Protein AF-A0A7S0A565-F1 (afdb_monomer)

Nearest PDB structures (foldseek):
  7bnc-assembly1_A  TM=8.631E-01  e=2.869E-24  Homo s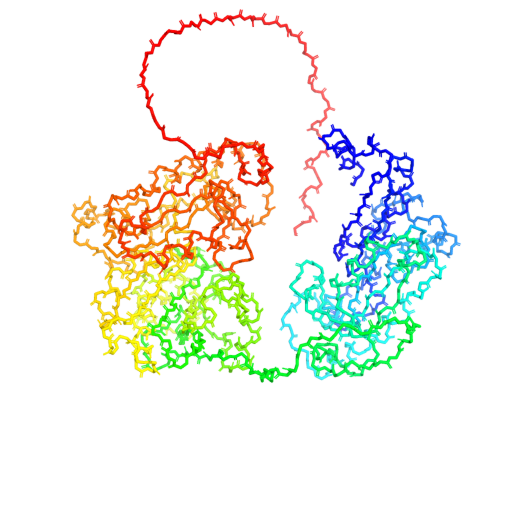apiens
  6t2h-assembly1_A  TM=8.447E-01  e=3.419E-24  Homo sapiens
  8bsr-assembly1_A  TM=8.521E-01  e=7.310E-24  Homo sapiens
  7bn8-assembly1_A  TM=8.610E-01  e=7.750E-24  Homo sapiens
  6tuz-assembly1_A  TM=8.515E-01  e=2.170E-22  Homo sapiens

Organism: NCBI:txid73915

Secondary structure (DSSP, 8-state):
-HHHHHHHHHHH-TTSSTT-EEEEEEETHHHHHHHHHHHHHHHHTTTT-EEEEEEES-----PPPSSTTPPPHHHHHHHHHHHH---HHHH-HHHHHHS-GGGGGGGGSHHHHGGG--S-EEEE--TEEHHHHHHHHHSS--TT----HHHHHHHHHHHHHHHHHPPPPPTTS--EEEE--SEESS-TTSTHHHH-EETTEEHHHHHHHHHH-SSHHHH-EEEE----STTGGGGGGGS-----S------------------PPP-EEEEE-TTSTT-B-TTSPBPEEEEE---TT--EEEEEEPP--B--SHHHHTSHHHHHHT--TTS--SHHHHHHHHTT--GGG--STTSTTTTSEEEEE---SSBTT---B--S---GGGTTS-STTS-B-HHHHHHHHHHHHHHHH-TTSSTT-EEEEEEETHHHHHHHHHHHHHHHHTSTTSEEEEEEES--------SSTTSPPHHHHHHHHHHHTTTTTT--HHHHHHS-GGGGGGGGSHHHHGGG--S-EEEE--TT-HHHHHHHHHSS--TTPPPPHHHHHHHHHHHHHHHHHSPPPPTTS--EEEE-SSS-S-STTSGGGGT-EETTEEHHHHHHHHHT-SSHHHH-EEEE----STTTTTT-----------------------------------SSSSSSTTSTTS--

Foldseek 3Di:
DVVVVVVCCVPVVQLVDQEAEAECEDFDVSLLQCLQQVQVVCVVCPNRYQYEYEHFQNAQFQDAFPDPPDDHPLNVLLVVCVVCVDDDSSLAVVLCVVQDDSRSSLSSGLLSVVVRDQHAYEYEHELQAQQNLCCRHPVHRDQPDDADPVSQVVSVVSSVRVVVSDDQWDQQSLYAYAYFLANYGPCCPDPVQQVFAFLLDRNVNLVVQSVPPPGSNSSRYYTHHPDDGHRPRVCSSVDDRPPDDDDDDDDDDDDDDDDDDDPDQQQKAKAFLVVQQLCAFFLSATFIKIKGAAAPPALEEEEAEEDDAAFQFQVRCPDVVNLVLRHCPPPDHGSVVVSVVLVPWDFCSDCDPLHPCVRHIYIYGRGNQRQLLQFQAAAPDADNVCSRRGHLHTANRSVSNVQSVLVVCCVPPVQQVDAAREYAYAYFHSPLLSCLQCVVVCQVPRRHNYAYEYERFANALFQDAFPDNPADRPLNSLLSRCVSRVRLPRQDPVLCVVQPDSRSSLCSHLLSVVVPRQHAYEHEHELQEQQNLCCRHPVGRDPPDDDDPVSQVVSVVSSVRVVNRQDQFDAQSLHAYAYALAHYGDCRRDNVQQPAAFPPHRNSRLVVQSVPPPGSRSSRYYGHHDDDGHRVSPDPPDPDDDDDDDDDDDDDDDDDDDDDDDDDDDDDDDDDDPDPPPPPPPDD

InterPro domains:
  IPR004963 Pectinacetylesterase/NOTUM [PF03283] (2-215)
  IPR004963 Pectinacetylesterase/NOTUM [PF03283] (278-611)
  IPR004963 Pectinacetylesterase/NOTUM [PTHR21562] (279-587)

Sequence (684 aa):
VEAVFADLRKRAGLGDQVGDRVVYAGCSSGGRGVLVSLDYIASAHAGLADVVGLLDSAIWLPLIPRAKNLVSFVEQTRLAFSLMSPGEDFLGKECLKIYNGDQQWKCLIGAYRLPFLRMPFFLTQSQYDLFGISMNVFGHFQPSAQLNVDEQRYAEHYRTTFVKYLPTPMLGSGTTIYSSACYTHCTMTSNEFFSMRADGVALLDAVRHWLSASSAQAATGWIRDRCTGFDCGSNEAQRPLVTGLSPSEGPAVAEPSTVNTPTSPSNWQPRFLEEYPLAICNDGSPAAYYYRQGSPQTRQWLVFLEGAGWCWDAKSCNIPWKIRLGTSIEFPRTPTAVASWASGLRGVFDSTGRSPFKDWHIAYVRTCSNDAFLGDASPQEVTAAKRHEPGPGWHFRGRRILEATFTDLRRRTGLGDQVGDLVLYGGCSSGGRGALVTIDYLAESFVGKADMVGLLDAPLWVPIQPLKPDLVSFNEQTRMFFDLANASGFISKECEATYPGENRWKCLVAAFRLPFVRTPYFLTHSQYDVFGITMNVFGHFLPGHYLTPPQKTYAEEYRQEVLRYLPTPLADSGVAVFSPACYVHCMFADVVFYIIDADGILLKSALHGWLNALSASAATEDLRDRCEGFNCGLGRQRPSEHALQFAPQPAPAPIPAPAVLRVATSTHEDKAQNLLEQVATLLV

Radius of gyration: 28.84 Å; Cα contacts (8 Å, |Δi|>4): 1306; chains: 1; bounding box: 81×74×78 Å

Solvent-accessible surface area (backbone atoms only — not comparable to full-atom values): 37743 Å² total; per-residue (Å²): 109,68,69,56,56,52,46,39,30,75,74,70,48,58,42,76,45,93,76,35,72,41,78,48,64,25,48,36,75,43,3,31,50,36,69,38,36,43,58,40,55,31,60,77,32,59,96,26,34,53,51,33,39,37,28,21,36,27,64,57,65,85,51,81,47,74,30,84,95,60,78,28,61,52,55,51,41,47,56,51,40,74,73,61,69,74,55,64,67,46,46,32,62,69,35,40,73,75,29,47,82,98,40,42,46,45,28,74,30,35,57,64,29,58,90,55,63,79,56,32,29,40,37,42,40,41,39,33,34,37,52,66,46,21,37,25,59,69,66,42,80,50,98,78,69,80,70,51,76,70,50,38,52,47,40,48,52,46,24,64,54,47,62,74,50,58,74,81,62,55,89,50,50,26,22,24,41,38,27,23,29,26,69,38,60,39,43,80,87,40,75,50,27,78,68,36,35,21,72,80,44,39,49,51,57,55,52,48,48,42,73,68,36,95,39,37,52,69,15,32,38,81,35,52,48,80,72,75,68,78,46,42,29,71,55,46,88,77,53,80,81,79,90,82,74,93,76,88,86,80,86,85,81,89,78,83,86,83,78,90,75,80,88,69,74,67,64,32,36,53,43,67,34,68,92,38,87,64,15,24,9,23,46,63,38,51,30,42,32,38,34,32,70,34,46,96,85,55,54,39,34,38,40,34,29,45,53,79,51,61,43,38,48,45,72,59,32,57,37,72,69,47,53,62,38,17,37,40,84,86,52,57,75,42,42,69,49,34,30,62,56,53,71,71,54,26,30,54,65,28,75,50,93,83,21,96,46,46,50,27,26,34,37,44,34,58,66,19,28,46,38,28,49,46,6,64,26,67,44,96,70,76,54,88,86,39,43,85,47,57,39,81,47,34,26,16,15,19,40,37,37,51,56,45,50,38,52,48,43,28,75,76,70,50,56,22,78,44,81,79,21,40,34,43,38,18,16,25,35,25,11,3,34,24,31,66,46,41,44,57,60,41,50,74,72,50,32,73,46,24,48,56,36,36,39,28,20,38,32,70,60,52,92,55,80,34,79,36,86,89,53,79,29,63,57,57,39,39,52,46,23,32,68,71,20,44,42,66,86,60,64,47,71,70,47,40,71,75,27,53,78,94,42,42,41,44,48,75,30,40,64,65,29,58,92,68,60,78,57,35,29,41,38,35,40,41,35,35,28,37,52,65,48,24,36,30,60,71,69,45,78,52,86,91,66,82,71,52,72,72,52,44,53,50,42,50,55,49,23,54,46,40,63,72,45,51,79,79,63,53,88,56,50,29,24,26,38,41,26,24,32,30,74,41,69,44,46,53,65,24,71,53,22,76,72,42,41,23,73,86,44,38,48,53,55,54,54,51,48,44,77,66,38,92,42,38,53,69,16,38,38,80,32,53,45,82,70,77,66,85,47,47,50,65,77,73,77,70,79,92,77,79,82,91,80,83,87,85,88,86,91,88,88,85,87,86,86,87,86,88,85,84,88,88,88,83,91,85,85,91,88,84,87,84,79,77,87,78,72,81,84,79,86,128

Mean predicted aligned error: 16.92 Å

Structure (mmCIF, N/CA/C/O backbone):
data_AF-A0A7S0A565-F1
#
_entry.id   AF-A0A7S0A565-F1
#
loop_
_atom_site.group_PDB
_atom_site.id
_atom_site.type_symbol
_atom_site.label_atom_id
_atom_site.label_alt_id
_atom_site.label_comp_id
_atom_site.label_asym_id
_atom_site.label_entity_id
_atom_site.label_seq_id
_atom_site.pdbx_PDB_ins_code
_atom_site.Cartn_x
_atom_site.Cartn_y
_atom_site.Cartn_z
_atom_site.occupancy
_atom_site.B_iso_or_equiv
_atom_site.auth_seq_id
_atom_site.auth_comp_id
_atom_site.auth_asym_id
_atom_site.auth_atom_id
_atom_site.pdbx_PDB_model_num
ATOM 1 N N . VAL A 1 1 ? 16.153 23.449 -9.963 1.00 77.69 1 VAL A N 1
ATOM 2 C CA . VAL A 1 1 ? 15.640 24.149 -8.760 1.00 77.69 1 VAL A CA 1
ATOM 3 C C . VAL A 1 1 ? 15.084 25.516 -9.126 1.00 77.69 1 VAL A C 1
ATOM 5 O O . VAL A 1 1 ? 13.906 25.731 -8.902 1.00 77.69 1 VAL A O 1
ATOM 8 N N . GLU A 1 2 ? 15.852 26.392 -9.776 1.00 82.19 2 GLU A N 1
ATOM 9 C CA . GLU A 1 2 ? 15.379 27.730 -10.189 1.00 82.19 2 GLU A CA 1
ATOM 10 C C . GLU A 1 2 ? 14.083 27.707 -11.008 1.00 82.19 2 GLU A C 1
ATOM 12 O O . GLU A 1 2 ? 13.141 28.420 -10.687 1.00 82.19 2 GLU A O 1
ATOM 17 N N . ALA A 1 3 ? 13.988 26.823 -12.009 1.00 85.62 3 ALA A N 1
ATOM 18 C CA . ALA A 1 3 ? 12.769 26.666 -12.805 1.00 85.62 3 ALA A CA 1
ATOM 19 C C . ALA A 1 3 ? 11.540 26.275 -11.960 1.00 85.62 3 ALA A C 1
ATOM 21 O O . ALA A 1 3 ? 10.429 26.692 -12.268 1.00 85.62 3 ALA A O 1
ATOM 22 N N . VAL A 1 4 ? 11.740 25.513 -10.877 1.00 85.62 4 VAL A N 1
ATOM 23 C CA . VAL A 1 4 ? 10.665 25.134 -9.947 1.00 85.62 4 VAL A CA 1
ATOM 24 C C . VAL A 1 4 ? 10.204 26.354 -9.160 1.00 85.62 4 VAL A C 1
ATOM 26 O O . VAL A 1 4 ? 9.012 26.613 -9.092 1.00 85.62 4 VAL A O 1
ATOM 29 N N . PHE A 1 5 ? 11.132 27.147 -8.624 1.00 84.75 5 PHE A N 1
ATOM 30 C CA . PHE A 1 5 ? 10.787 28.386 -7.923 1.00 84.75 5 PHE A CA 1
ATOM 31 C C . PHE A 1 5 ? 10.126 29.415 -8.851 1.00 84.75 5 PHE A C 1
ATOM 33 O O . PHE A 1 5 ? 9.181 30.089 -8.447 1.00 84.75 5 PHE A O 1
ATOM 40 N N . ALA A 1 6 ? 10.566 29.504 -10.109 1.00 84.31 6 ALA A N 1
ATOM 41 C CA . ALA A 1 6 ? 9.935 30.352 -11.115 1.00 84.31 6 ALA A CA 1
ATOM 42 C C . ALA A 1 6 ? 8.496 29.906 -11.429 1.00 84.31 6 ALA A C 1
ATOM 44 O O . ALA A 1 6 ? 7.604 30.749 -11.537 1.00 84.31 6 ALA A O 1
ATOM 45 N N . ASP A 1 7 ? 8.249 28.597 -11.542 1.00 86.56 7 ASP A N 1
ATOM 46 C CA . ASP A 1 7 ? 6.901 28.060 -11.748 1.00 86.56 7 ASP A CA 1
ATOM 47 C C . ASP A 1 7 ? 6.011 28.251 -10.511 1.00 86.56 7 ASP A C 1
ATOM 49 O O . ASP A 1 7 ? 4.879 28.709 -10.652 1.00 86.56 7 ASP A O 1
ATOM 53 N N . LEU A 1 8 ? 6.535 28.015 -9.301 1.00 84.94 8 LEU A N 1
ATOM 54 C CA . LEU A 1 8 ? 5.828 28.273 -8.040 1.00 84.94 8 LEU A CA 1
ATOM 55 C C . LEU A 1 8 ? 5.440 29.744 -7.900 1.00 84.94 8 LEU A C 1
ATOM 57 O O . LEU A 1 8 ? 4.318 30.050 -7.508 1.00 84.94 8 LEU A O 1
ATOM 61 N N . ARG A 1 9 ? 6.319 30.665 -8.289 1.00 83.62 9 ARG A N 1
ATOM 62 C CA . ARG A 1 9 ? 5.974 32.086 -8.342 1.00 83.62 9 ARG A CA 1
ATOM 63 C C . ARG A 1 9 ? 4.850 32.346 -9.339 1.00 83.62 9 ARG A C 1
ATOM 65 O O . ARG A 1 9 ? 3.853 32.968 -9.003 1.00 83.62 9 ARG A O 1
ATOM 72 N N . LYS A 1 10 ? 4.981 31.824 -10.559 1.00 85.38 10 LYS A N 1
ATOM 73 C CA . LYS A 1 10 ? 4.013 32.064 -11.636 1.00 85.38 10 LYS A CA 1
ATOM 74 C C . LYS A 1 10 ? 2.631 31.461 -11.360 1.00 85.38 10 LYS A C 1
ATOM 76 O O . LYS A 1 10 ? 1.634 32.036 -11.788 1.00 85.38 10 LYS A O 1
ATOM 81 N N . ARG A 1 11 ? 2.566 30.281 -10.740 1.00 88.31 11 ARG A N 1
ATOM 82 C CA . ARG A 1 11 ? 1.326 29.499 -10.598 1.00 88.31 11 ARG A CA 1
ATOM 83 C C . ARG A 1 11 ? 0.753 29.483 -9.189 1.00 88.31 11 ARG A C 1
ATOM 85 O O . ARG A 1 11 ? -0.453 29.327 -9.054 1.00 88.31 11 ARG A O 1
ATOM 92 N N . ALA A 1 12 ? 1.600 29.600 -8.170 1.00 83.62 12 ALA A N 1
ATOM 93 C CA . ALA A 1 12 ? 1.206 29.532 -6.764 1.00 83.62 12 ALA A CA 1
ATOM 94 C C . ALA A 1 12 ? 1.407 30.863 -6.017 1.00 83.62 12 ALA A C 1
ATOM 96 O O . ALA A 1 12 ? 1.130 30.920 -4.824 1.00 83.62 12 ALA A O 1
ATOM 97 N N . GLY A 1 13 ? 1.870 31.919 -6.699 1.00 85.19 13 GLY A N 1
ATOM 98 C CA . GLY A 1 13 ? 2.039 33.256 -6.120 1.00 85.19 13 GLY A CA 1
ATOM 99 C C . GLY A 1 13 ? 3.182 33.366 -5.110 1.00 85.19 13 GLY A C 1
ATOM 100 O O . GLY A 1 13 ? 3.158 34.235 -4.244 1.00 85.19 13 GLY A O 1
ATOM 101 N N . LEU A 1 14 ? 4.174 32.468 -5.176 1.00 82.88 14 LEU A N 1
ATOM 102 C CA . LEU A 1 14 ? 5.303 32.483 -4.246 1.00 82.88 14 LEU A CA 1
ATOM 103 C C . LEU A 1 14 ? 6.084 33.808 -4.324 1.00 82.88 14 LEU A C 1
ATOM 105 O O . LEU A 1 14 ? 6.727 34.092 -5.341 1.00 82.88 14 LEU A O 1
ATOM 109 N N . GLY A 1 15 ? 6.108 34.548 -3.215 1.00 77.31 15 GLY A N 1
ATOM 110 C CA . GLY A 1 15 ? 6.798 35.829 -3.088 1.00 77.31 15 GLY A CA 1
ATOM 111 C C . GLY A 1 15 ? 5.967 37.035 -3.527 1.00 77.31 15 GLY A C 1
ATOM 112 O O . GLY A 1 15 ? 6.527 38.119 -3.707 1.00 77.31 15 GLY A O 1
ATOM 113 N N . ASP A 1 16 ? 4.657 36.853 -3.716 1.00 81.19 16 ASP A N 1
ATOM 114 C CA . ASP A 1 16 ? 3.714 37.947 -3.967 1.00 81.19 16 ASP A CA 1
ATOM 115 C C . ASP A 1 16 ? 3.251 38.615 -2.657 1.00 81.19 16 ASP A C 1
ATOM 117 O O . ASP A 1 16 ? 2.761 39.747 -2.685 1.00 81.19 16 ASP A O 1
ATOM 121 N N . GLN A 1 17 ? 3.431 37.956 -1.503 1.00 76.88 17 GLN A N 1
ATOM 122 C CA . GLN A 1 17 ? 3.143 38.527 -0.186 1.00 76.88 17 GLN A CA 1
ATOM 123 C C . GLN A 1 17 ? 4.429 38.825 0.589 1.00 76.88 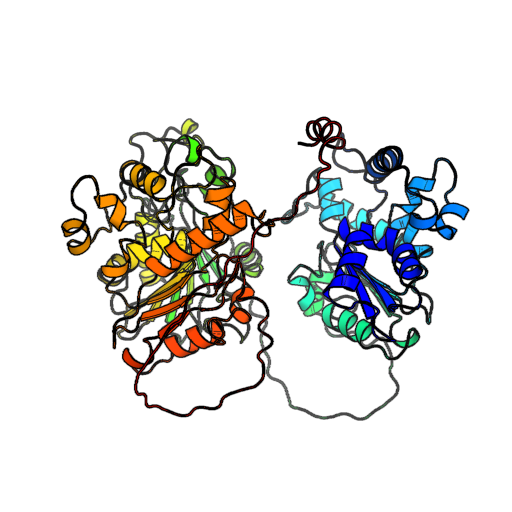17 GLN A C 1
ATOM 125 O O . GLN A 1 17 ? 5.357 38.020 0.665 1.00 76.88 17 GLN A O 1
ATOM 130 N N . VAL A 1 18 ? 4.469 39.996 1.229 1.00 68.94 18 VAL A N 1
ATOM 131 C CA . VAL A 1 18 ? 5.560 40.354 2.140 1.00 68.94 18 VAL A CA 1
ATOM 132 C C . VAL A 1 18 ? 5.524 39.411 3.342 1.00 68.94 18 VAL A C 1
ATOM 134 O O . VAL A 1 18 ? 4.580 39.447 4.129 1.00 68.94 18 VAL A O 1
ATOM 137 N N . GLY A 1 19 ? 6.572 38.602 3.497 1.00 67.38 19 GLY A N 1
ATOM 138 C CA . GLY A 1 19 ? 6.705 37.656 4.607 1.00 67.38 19 GLY A CA 1
ATOM 139 C C . GLY A 1 19 ? 6.387 36.199 4.263 1.00 67.38 19 GLY A C 1
ATOM 140 O O . GLY A 1 19 ? 6.367 35.379 5.180 1.00 67.38 19 GLY A O 1
ATOM 141 N N . ASP A 1 20 ? 6.183 35.858 2.985 1.00 82.69 20 ASP A N 1
ATOM 142 C CA . ASP A 1 20 ? 6.114 34.459 2.547 1.00 82.69 20 ASP A CA 1
ATOM 143 C C . ASP A 1 20 ? 7.336 33.679 3.048 1.00 82.69 20 ASP A C 1
ATOM 145 O O . ASP A 1 20 ? 8.475 34.090 2.826 1.00 82.69 20 ASP A O 1
ATOM 149 N N . ARG A 1 21 ? 7.113 32.541 3.714 1.00 86.44 21 ARG A N 1
ATOM 150 C CA . ARG A 1 21 ? 8.182 31.662 4.206 1.00 86.44 21 ARG A CA 1
ATOM 151 C C . ARG A 1 21 ? 8.255 30.389 3.372 1.00 86.44 21 ARG A C 1
ATOM 153 O O . ARG A 1 21 ? 7.266 29.674 3.226 1.00 86.44 21 ARG A O 1
ATOM 160 N N . VAL A 1 22 ? 9.452 30.064 2.891 1.00 90.69 22 VAL A N 1
ATOM 161 C CA . VAL A 1 22 ? 9.747 28.837 2.146 1.00 90.69 22 VAL A CA 1
ATOM 162 C C . VAL A 1 22 ? 10.628 27.929 2.982 1.00 90.69 22 VAL A C 1
ATOM 164 O O . VAL A 1 22 ? 11.757 28.275 3.321 1.00 90.69 22 VAL A O 1
ATOM 167 N N . VAL A 1 23 ? 10.138 26.722 3.248 1.00 93.75 23 VAL A N 1
ATOM 168 C CA . VAL A 1 23 ? 10.956 25.643 3.806 1.00 93.75 23 VAL A CA 1
ATOM 169 C C . VAL A 1 23 ? 11.537 24.841 2.644 1.00 93.75 23 VAL A C 1
ATOM 171 O O . VAL A 1 23 ? 10.855 24.016 2.038 1.00 93.75 23 VAL A O 1
ATOM 174 N N . TYR A 1 24 ? 12.798 25.103 2.304 1.00 95.25 24 TYR A N 1
ATOM 175 C CA . TYR A 1 24 ? 13.513 24.376 1.260 1.00 95.25 24 TYR A CA 1
ATOM 176 C C . TYR A 1 24 ? 14.074 23.077 1.846 1.00 95.25 24 TYR A C 1
ATOM 178 O O . TYR A 1 24 ? 15.015 23.098 2.639 1.00 95.25 24 TYR A O 1
ATOM 186 N N . ALA A 1 25 ? 13.452 21.951 1.493 1.00 96.00 25 ALA A N 1
ATOM 187 C CA . ALA A 1 25 ? 13.657 20.671 2.160 1.00 96.00 25 ALA A CA 1
ATOM 188 C C . ALA A 1 25 ? 14.167 19.569 1.226 1.00 96.00 25 ALA A C 1
ATOM 190 O O . ALA A 1 25 ? 13.875 19.558 0.030 1.00 96.00 25 ALA A O 1
ATOM 191 N N . GLY A 1 26 ? 14.896 18.607 1.789 1.00 95.94 26 GLY A N 1
ATOM 192 C CA . GLY A 1 26 ? 15.319 17.415 1.065 1.00 95.94 26 GLY A CA 1
ATOM 193 C C . GLY A 1 26 ? 15.899 16.351 1.986 1.00 95.94 26 GLY A C 1
ATOM 194 O O . GLY A 1 26 ? 16.434 16.668 3.048 1.00 95.94 26 GLY A O 1
ATOM 195 N N . CYS A 1 27 ? 15.833 15.093 1.541 1.00 96.38 27 CYS A N 1
ATOM 196 C CA . CYS A 1 27 ? 16.509 13.984 2.201 1.00 96.38 27 CYS A CA 1
ATOM 197 C C . CYS A 1 27 ? 17.697 13.443 1.389 1.00 96.38 27 CYS A C 1
ATOM 199 O O . CYS A 1 27 ? 17.624 13.383 0.161 1.00 96.38 27 CYS A O 1
ATOM 201 N N . SER A 1 28 ? 18.768 13.007 2.060 1.00 94.56 28 SER A N 1
ATOM 202 C CA . SER A 1 28 ? 19.873 12.241 1.476 1.00 94.56 28 SER A CA 1
ATOM 203 C C . SER A 1 28 ? 20.579 13.042 0.384 1.00 94.56 28 SER A C 1
ATOM 205 O O . SER A 1 28 ? 21.064 14.140 0.654 1.00 94.56 28 SER A O 1
ATOM 207 N N . SER A 1 29 ? 20.609 12.570 -0.864 1.00 92.50 29 SER A N 1
ATOM 208 C CA . SER A 1 29 ? 21.096 13.351 -2.008 1.00 92.50 29 SER A CA 1
ATOM 209 C C . SER A 1 29 ? 20.323 14.665 -2.199 1.00 92.50 29 SER A C 1
ATOM 211 O O . SER A 1 29 ? 20.931 15.690 -2.508 1.00 92.50 29 SER A O 1
ATOM 213 N N . GLY A 1 30 ? 19.012 14.676 -1.944 1.00 94.06 30 GLY A N 1
ATOM 214 C CA . GLY A 1 30 ? 18.189 15.887 -1.937 1.00 94.06 30 GLY A CA 1
ATOM 215 C C . GLY A 1 30 ? 18.536 16.820 -0.776 1.00 94.06 30 GLY A C 1
ATOM 216 O O . GLY A 1 30 ? 18.665 18.023 -0.977 1.00 94.06 30 GLY A O 1
ATOM 217 N N . GLY A 1 31 ? 18.777 16.269 0.418 1.00 95.19 31 GLY A N 1
ATOM 218 C CA . GLY A 1 31 ? 19.211 17.029 1.597 1.00 95.19 31 GLY A CA 1
ATOM 219 C C . GLY A 1 31 ? 20.586 17.659 1.387 1.00 95.19 31 GLY A C 1
ATOM 220 O O . GLY A 1 31 ? 20.798 18.827 1.699 1.00 95.19 31 GLY A O 1
ATOM 221 N N . ARG A 1 32 ? 21.501 16.925 0.748 1.00 92.62 32 ARG A N 1
ATOM 222 C CA . ARG A 1 32 ? 22.784 17.445 0.265 1.00 92.62 32 ARG A CA 1
ATOM 223 C C . ARG A 1 32 ? 22.587 18.564 -0.762 1.00 92.62 32 ARG A C 1
ATOM 225 O O . ARG A 1 32 ? 23.286 19.570 -0.699 1.00 92.62 32 ARG A O 1
ATOM 232 N N . GLY A 1 33 ? 21.638 18.412 -1.685 1.00 92.31 33 GLY A N 1
ATOM 233 C CA . GLY A 1 33 ? 21.282 19.443 -2.661 1.00 92.31 33 GLY A CA 1
ATOM 234 C C . GLY A 1 33 ? 20.830 20.744 -1.996 1.00 92.31 33 GLY A C 1
ATOM 235 O O . GLY A 1 33 ? 21.353 21.810 -2.331 1.00 92.31 33 GLY A O 1
ATOM 236 N N . VAL A 1 34 ? 19.932 20.660 -1.009 1.00 94.81 34 VAL A N 1
ATOM 237 C CA . VAL A 1 34 ? 19.530 21.810 -0.183 1.00 94.81 34 VAL A CA 1
ATOM 238 C C . VAL A 1 34 ? 20.743 22.395 0.525 1.00 94.81 34 VAL A C 1
ATOM 240 O O . VAL A 1 34 ? 21.009 23.579 0.379 1.00 94.81 34 VAL A O 1
ATOM 243 N N . LEU A 1 35 ? 21.526 21.570 1.219 1.00 94.06 35 LEU A N 1
ATOM 244 C CA . LEU A 1 35 ? 22.712 22.003 1.955 1.00 94.06 35 LEU A CA 1
ATOM 245 C C . LEU A 1 35 ? 23.694 22.785 1.079 1.00 94.06 35 LEU A C 1
ATOM 247 O O . LEU A 1 35 ? 24.222 23.795 1.520 1.00 94.06 35 LEU A O 1
ATOM 251 N N . VAL A 1 36 ? 23.940 22.361 -0.159 1.00 91.81 36 VAL A N 1
ATOM 252 C CA . VAL A 1 36 ? 24.855 23.089 -1.048 1.00 91.81 36 VAL A CA 1
ATOM 253 C C . VAL A 1 36 ? 24.217 24.387 -1.551 1.00 91.81 36 VAL A C 1
ATOM 255 O O . VAL A 1 36 ? 24.861 25.432 -1.525 1.00 91.81 36 VAL A O 1
ATOM 258 N N . SER A 1 37 ? 22.949 24.330 -1.967 1.00 91.88 37 SER A N 1
ATOM 259 C CA . SER A 1 37 ? 22.287 25.412 -2.709 1.00 91.88 37 SER A CA 1
ATOM 260 C C . SER A 1 37 ? 21.484 26.404 -1.862 1.00 91.88 37 SER A C 1
ATOM 262 O O . SER A 1 37 ? 20.999 27.393 -2.406 1.00 91.88 37 SER A O 1
ATOM 264 N N . LEU A 1 38 ? 21.339 26.185 -0.552 1.00 93.50 38 LEU A N 1
ATOM 265 C CA . LEU A 1 38 ? 20.453 26.971 0.314 1.00 93.50 38 LEU A CA 1
ATOM 266 C C . LEU A 1 38 ? 20.752 28.473 0.261 1.00 93.50 38 LEU A C 1
ATOM 268 O O . LEU A 1 38 ? 19.856 29.265 -0.016 1.00 93.50 38 LEU A O 1
ATOM 272 N N . ASP A 1 39 ? 22.013 28.863 0.469 1.00 92.00 39 ASP A N 1
ATOM 273 C CA . ASP A 1 39 ? 22.413 30.276 0.453 1.00 92.00 39 ASP A CA 1
ATOM 274 C C . ASP A 1 39 ? 22.154 30.932 -0.913 1.00 92.00 39 ASP A C 1
ATOM 276 O O . ASP A 1 39 ? 21.799 32.109 -0.980 1.00 92.00 39 ASP A O 1
ATOM 280 N N . TYR A 1 40 ? 22.353 30.176 -1.997 1.00 91.44 40 TYR A N 1
ATOM 281 C CA . TYR A 1 40 ? 22.143 30.637 -3.367 1.00 91.44 40 TYR A CA 1
ATOM 282 C C . TYR A 1 40 ? 20.657 30.887 -3.638 1.00 91.44 40 TYR A C 1
ATOM 284 O O . TYR A 1 40 ? 20.282 31.983 -4.052 1.00 91.44 40 TYR A O 1
ATOM 292 N N . ILE A 1 41 ? 19.805 29.906 -3.323 1.00 90.94 41 ILE A N 1
ATOM 293 C CA . ILE A 1 41 ? 18.352 30.009 -3.494 1.00 90.94 41 ILE A CA 1
ATOM 294 C C . ILE A 1 41 ? 17.783 31.130 -2.622 1.00 90.94 41 ILE A C 1
ATOM 296 O O . ILE A 1 41 ? 17.028 31.963 -3.116 1.00 90.94 41 ILE A O 1
ATOM 300 N N . ALA A 1 42 ? 18.189 31.219 -1.357 1.00 90.31 42 ALA A N 1
ATOM 301 C CA . ALA A 1 42 ? 17.738 32.295 -0.482 1.00 90.31 42 ALA A CA 1
ATOM 302 C C . ALA A 1 42 ? 18.151 33.680 -1.001 1.00 90.31 42 ALA A C 1
ATOM 304 O O . ALA A 1 42 ? 17.348 34.608 -0.981 1.00 90.31 42 ALA A O 1
ATOM 305 N N . SER A 1 43 ? 19.371 33.819 -1.533 1.00 89.38 43 SER A N 1
ATOM 306 C CA . SER A 1 43 ? 19.831 35.086 -2.119 1.00 89.38 43 SER A CA 1
ATOM 307 C C . SER A 1 43 ? 19.050 35.452 -3.387 1.00 89.38 43 SER A C 1
ATOM 309 O O . SER A 1 43 ? 18.691 36.613 -3.564 1.00 89.38 43 SER A O 1
ATOM 311 N N . ALA A 1 44 ? 18.744 34.475 -4.246 1.00 87.12 44 ALA A N 1
ATOM 312 C CA . ALA A 1 44 ? 17.961 34.683 -5.468 1.00 87.12 44 ALA A CA 1
ATOM 313 C C . ALA A 1 44 ? 16.504 35.103 -5.192 1.00 87.12 44 ALA A C 1
ATOM 315 O O . ALA A 1 44 ? 15.864 35.720 -6.044 1.00 87.12 44 ALA A O 1
ATOM 316 N N . HIS A 1 45 ? 15.993 34.795 -3.998 1.00 84.50 45 HIS A N 1
ATOM 317 C CA . HIS A 1 45 ? 14.639 35.130 -3.551 1.00 84.50 45 HIS A CA 1
ATOM 318 C C . HIS A 1 45 ? 14.606 36.175 -2.426 1.00 84.50 45 HIS A C 1
ATOM 320 O O . HIS A 1 45 ? 13.559 36.396 -1.814 1.00 84.50 45 HIS A O 1
ATOM 326 N N . ALA A 1 46 ? 15.726 36.860 -2.177 1.00 83.38 46 ALA A N 1
ATOM 327 C CA . ALA A 1 46 ? 15.813 37.892 -1.154 1.00 83.38 46 ALA A CA 1
ATOM 328 C C . ALA A 1 46 ? 14.811 39.028 -1.425 1.00 83.38 46 ALA A C 1
ATOM 330 O O . ALA A 1 46 ? 14.720 39.552 -2.535 1.00 83.38 46 ALA A O 1
ATOM 331 N N . GLY A 1 47 ? 14.047 39.404 -0.395 1.00 78.69 47 GLY A N 1
ATOM 332 C CA . GLY A 1 47 ? 12.990 40.418 -0.491 1.00 78.69 47 GLY A CA 1
ATOM 333 C C . GLY A 1 47 ? 11.678 39.926 -1.114 1.00 78.69 47 GLY A C 1
ATOM 334 O O . GLY A 1 47 ? 10.707 40.676 -1.107 1.00 78.69 47 GLY A O 1
ATOM 335 N N . LEU A 1 48 ? 11.636 38.685 -1.612 1.00 79.88 48 LEU A N 1
ATOM 336 C CA . LEU A 1 48 ? 10.420 38.031 -2.102 1.00 79.88 48 LEU A CA 1
ATOM 337 C C . LEU A 1 48 ? 9.891 37.026 -1.076 1.00 79.88 48 LEU A C 1
ATOM 339 O O . LEU A 1 48 ? 8.712 37.051 -0.757 1.00 79.88 48 LEU A O 1
ATOM 343 N N . ALA A 1 49 ? 10.760 36.172 -0.533 1.00 86.56 49 ALA A N 1
ATOM 344 C CA . ALA A 1 49 ? 10.393 35.191 0.484 1.00 86.56 49 ALA A CA 1
ATOM 345 C C . ALA A 1 49 ? 11.542 34.941 1.477 1.00 86.56 49 ALA A C 1
ATOM 347 O O . ALA A 1 49 ? 12.718 35.052 1.127 1.00 86.56 49 ALA A O 1
ATOM 348 N N . ASP A 1 50 ? 11.196 34.570 2.710 1.00 88.38 50 ASP A N 1
ATOM 349 C CA . ASP A 1 50 ? 12.113 34.070 3.737 1.00 88.38 50 ASP A CA 1
ATOM 350 C C . ASP A 1 50 ? 12.385 32.579 3.493 1.00 88.38 50 ASP A C 1
ATOM 352 O O . ASP A 1 50 ? 11.531 31.730 3.758 1.00 88.38 50 ASP A O 1
ATOM 356 N N . VAL A 1 51 ? 13.553 32.248 2.936 1.00 92.31 51 VAL A N 1
ATOM 357 C CA . VAL A 1 51 ? 13.932 30.864 2.613 1.00 92.31 51 VAL A CA 1
ATOM 358 C C . VAL A 1 51 ? 14.788 30.275 3.734 1.00 92.31 51 VAL A C 1
ATOM 360 O O . VAL A 1 51 ? 15.909 30.723 3.971 1.00 92.31 51 VAL A O 1
ATOM 363 N N . VAL A 1 52 ? 14.295 29.206 4.360 1.00 95.19 52 VAL A N 1
ATOM 364 C CA . VAL A 1 52 ? 15.002 28.434 5.395 1.00 95.19 52 VAL A CA 1
ATOM 365 C C . VAL A 1 52 ? 15.228 26.990 4.951 1.00 95.19 52 VAL A C 1
ATOM 367 O O . VAL A 1 52 ? 14.461 26.442 4.159 1.00 95.19 52 VAL A O 1
ATOM 370 N N . GLY A 1 53 ? 16.292 26.359 5.450 1.00 96.88 53 GLY A N 1
ATOM 371 C CA . GLY A 1 53 ? 16.663 24.993 5.072 1.00 96.88 53 GLY A CA 1
ATOM 372 C C . GLY A 1 53 ? 16.081 23.924 5.996 1.00 96.88 53 GLY A C 1
ATOM 373 O O . GLY A 1 53 ? 16.122 24.067 7.214 1.00 96.88 53 GLY A O 1
ATOM 374 N N . LEU A 1 54 ? 15.614 22.813 5.432 1.00 97.50 54 LEU A N 1
ATOM 375 C CA . LEU A 1 54 ? 15.271 21.601 6.178 1.00 97.50 54 LEU A CA 1
ATOM 376 C C . LEU A 1 54 ? 16.066 20.417 5.619 1.00 97.50 54 LEU A C 1
ATOM 378 O O . LEU A 1 54 ? 15.764 19.865 4.561 1.00 97.50 54 LEU A O 1
ATOM 382 N N . LEU A 1 55 ? 17.139 20.078 6.323 1.00 97.31 55 LEU A N 1
ATOM 383 C CA . LEU A 1 55 ? 18.162 19.134 5.905 1.00 97.31 55 LEU A CA 1
ATOM 384 C C . LEU A 1 55 ? 17.941 17.799 6.618 1.00 97.31 55 LEU A C 1
ATOM 386 O O . LEU A 1 55 ? 18.160 17.706 7.823 1.00 97.31 55 LEU A O 1
ATOM 390 N N . ASP A 1 56 ? 17.553 16.758 5.886 1.00 97.19 56 ASP A N 1
ATOM 391 C CA . ASP A 1 56 ? 17.475 15.395 6.418 1.00 97.19 56 ASP A CA 1
ATOM 392 C C . ASP A 1 56 ? 18.578 14.530 5.809 1.00 97.19 56 ASP A C 1
ATOM 394 O O . ASP A 1 56 ? 18.701 14.403 4.589 1.00 97.19 56 ASP A O 1
ATOM 398 N N . SER A 1 57 ? 19.402 13.930 6.663 1.00 95.50 57 SER A N 1
ATOM 399 C CA . SER A 1 57 ? 20.427 12.967 6.252 1.00 95.50 57 SER A CA 1
ATOM 400 C C . SER A 1 57 ? 21.406 13.525 5.191 1.00 95.50 57 SER A C 1
ATOM 402 O O . SER A 1 57 ? 21.842 12.826 4.275 1.00 95.50 57 SER A O 1
ATOM 404 N N . ALA A 1 58 ? 21.714 14.826 5.283 1.00 94.31 58 ALA A N 1
ATOM 405 C CA . ALA A 1 58 ? 22.475 15.590 4.291 1.00 94.31 58 ALA A CA 1
ATOM 406 C C . ALA A 1 58 ? 24.009 15.441 4.402 1.00 94.31 58 ALA A C 1
ATOM 408 O O . ALA A 1 58 ? 24.744 15.904 3.522 1.00 94.31 58 ALA A O 1
ATOM 409 N N . ILE A 1 59 ? 24.518 14.840 5.483 1.00 91.94 59 ILE A N 1
ATOM 410 C CA . ILE A 1 59 ? 25.957 14.706 5.742 1.00 91.94 59 ILE A CA 1
ATOM 411 C C . ILE A 1 59 ? 26.449 13.350 5.248 1.00 91.94 59 ILE A C 1
ATOM 413 O O . ILE A 1 59 ? 26.200 12.314 5.857 1.00 91.94 59 ILE A O 1
ATOM 417 N N . TRP A 1 60 ? 27.244 13.370 4.182 1.00 87.69 60 TRP A N 1
ATOM 418 C CA . TRP A 1 60 ? 28.013 12.207 3.746 1.00 87.69 60 TRP A CA 1
ATOM 419 C C . TRP A 1 60 ? 29.431 12.311 4.294 1.00 87.69 60 TRP A C 1
ATOM 421 O O . TRP A 1 60 ? 30.101 13.329 4.102 1.00 87.69 60 TRP A O 1
ATOM 431 N N . LEU A 1 61 ? 29.887 11.278 5.000 1.00 86.00 61 LEU A N 1
ATOM 432 C CA . LEU A 1 61 ? 31.178 11.325 5.675 1.00 86.00 61 LEU A CA 1
ATOM 433 C C . LEU A 1 61 ? 32.345 10.986 4.748 1.00 86.00 61 LEU A C 1
ATOM 435 O O . LEU A 1 61 ? 32.232 10.082 3.917 1.00 86.00 61 LEU A O 1
ATOM 439 N N . PRO A 1 62 ? 33.503 11.642 4.941 1.00 84.19 62 PRO A N 1
ATOM 440 C CA . PRO A 1 62 ? 34.724 11.340 4.212 1.00 84.19 62 PRO A CA 1
ATOM 441 C C . PRO A 1 62 ? 35.434 10.105 4.787 1.00 84.19 62 PRO A C 1
ATOM 443 O O . PRO A 1 62 ? 36.601 10.161 5.170 1.00 84.19 62 PRO A O 1
ATOM 446 N N . LEU A 1 63 ? 34.710 8.991 4.888 1.00 84.81 63 LEU A N 1
ATOM 447 C CA . LEU A 1 63 ? 35.237 7.716 5.364 1.00 84.81 63 LEU A CA 1
ATOM 448 C C . LEU A 1 63 ? 35.752 6.867 4.202 1.00 84.81 63 LEU A C 1
ATOM 450 O O . LEU A 1 63 ? 35.236 6.919 3.083 1.00 84.81 63 LEU A O 1
ATOM 454 N N . ILE A 1 64 ? 36.768 6.058 4.494 1.00 80.38 64 ILE A N 1
ATOM 455 C CA . ILE A 1 64 ? 37.220 4.997 3.596 1.00 80.38 64 ILE A CA 1
ATOM 456 C C . ILE A 1 64 ? 36.254 3.810 3.773 1.00 80.38 64 ILE A C 1
ATOM 458 O O . ILE A 1 64 ? 36.056 3.368 4.913 1.00 80.38 64 ILE A O 1
ATOM 462 N N . PRO A 1 65 ? 35.632 3.301 2.691 1.00 82.56 65 PRO A N 1
ATOM 463 C CA . PRO A 1 65 ? 34.759 2.134 2.767 1.00 82.56 65 PRO A CA 1
ATOM 464 C C . PRO A 1 65 ? 35.503 0.902 3.293 1.00 82.56 65 PRO A C 1
ATOM 466 O O . PRO A 1 65 ? 36.675 0.688 2.982 1.00 82.56 65 PRO A O 1
ATOM 469 N N . ARG A 1 66 ? 34.811 0.062 4.068 1.00 78.69 66 ARG A N 1
ATOM 470 C CA . ARG A 1 66 ? 35.323 -1.247 4.500 1.00 78.69 66 ARG A CA 1
ATOM 471 C C . ARG A 1 66 ? 35.245 -2.270 3.368 1.00 78.69 66 ARG A C 1
ATOM 473 O O . ARG A 1 66 ? 36.129 -3.119 3.246 1.00 78.69 66 ARG A O 1
ATOM 480 N N . ALA A 1 67 ? 34.182 -2.222 2.569 1.00 74.69 67 ALA A N 1
ATOM 481 C CA . ALA A 1 67 ? 34.032 -3.119 1.435 1.00 74.69 67 ALA A CA 1
ATOM 482 C C . ALA A 1 67 ? 35.105 -2.839 0.366 1.00 74.69 67 ALA A C 1
ATOM 484 O O . ALA A 1 67 ? 35.427 -1.695 0.040 1.00 74.69 67 ALA A O 1
ATOM 485 N N . LYS A 1 68 ? 35.701 -3.921 -0.147 1.00 74.12 68 LYS A N 1
ATOM 486 C CA . LYS A 1 68 ? 36.809 -3.862 -1.108 1.00 74.12 68 LYS A CA 1
ATOM 487 C C . LYS A 1 68 ? 36.322 -3.314 -2.453 1.00 74.12 68 LYS A C 1
ATOM 489 O O . LYS A 1 68 ? 35.207 -3.608 -2.867 1.00 74.12 68 LYS A O 1
ATOM 494 N N . ASN A 1 69 ? 37.195 -2.589 -3.154 1.00 72.00 69 ASN A N 1
ATOM 495 C CA . ASN A 1 69 ? 36.967 -2.045 -4.502 1.00 72.00 69 ASN A CA 1
ATOM 496 C C . ASN A 1 69 ? 35.840 -1.001 -4.619 1.00 72.00 69 ASN A C 1
ATOM 498 O O . ASN A 1 69 ? 35.354 -0.751 -5.719 1.00 72.00 69 ASN A O 1
ATOM 502 N N . LEU A 1 70 ? 35.442 -0.364 -3.515 1.00 78.62 70 LEU A N 1
ATOM 503 C CA . LEU A 1 70 ? 34.490 0.742 -3.555 1.00 78.62 70 LEU A CA 1
ATOM 504 C C . LEU A 1 70 ? 35.189 2.089 -3.672 1.00 78.62 70 LEU A C 1
ATOM 506 O O . LEU A 1 70 ? 36.139 2.394 -2.949 1.00 78.62 70 LEU A O 1
ATOM 510 N N . VAL A 1 71 ? 34.642 2.930 -4.542 1.00 81.31 71 VAL A N 1
ATOM 511 C CA . VAL A 1 71 ? 34.991 4.346 -4.624 1.00 81.31 71 VAL A CA 1
ATOM 512 C C . VAL A 1 71 ? 34.372 5.051 -3.414 1.00 81.31 71 VAL A C 1
ATOM 514 O O . VAL A 1 71 ? 33.162 4.973 -3.205 1.00 81.31 71 VAL A O 1
ATOM 517 N N . SER A 1 72 ? 35.182 5.727 -2.596 1.00 83.69 72 SER A N 1
ATOM 518 C CA . SER A 1 72 ? 34.691 6.456 -1.416 1.00 83.69 72 SER A CA 1
ATOM 519 C C . SER A 1 72 ? 33.764 7.609 -1.811 1.00 83.69 72 SER A C 1
ATOM 521 O O . SER A 1 72 ? 33.870 8.143 -2.914 1.00 83.69 72 SER A O 1
ATOM 523 N N . PHE A 1 73 ? 32.897 8.072 -0.904 1.00 85.88 73 PHE A N 1
ATOM 524 C CA . PHE A 1 73 ? 32.060 9.254 -1.171 1.00 85.88 73 PHE A CA 1
ATOM 525 C C . PHE A 1 73 ? 32.876 10.511 -1.503 1.00 85.88 73 PHE A C 1
ATOM 527 O O . PHE A 1 73 ? 32.410 11.375 -2.251 1.00 85.88 73 PHE A O 1
ATOM 534 N N . VAL A 1 74 ? 34.100 10.604 -0.975 1.00 87.12 74 VAL A N 1
ATOM 535 C CA . VAL A 1 74 ? 35.067 11.653 -1.321 1.00 87.12 74 VAL A CA 1
ATOM 536 C C . VAL A 1 74 ? 35.448 11.562 -2.788 1.00 87.12 74 VAL A C 1
ATOM 538 O O . VAL A 1 74 ? 35.318 12.547 -3.509 1.00 87.12 74 VAL A O 1
ATOM 541 N N . GLU A 1 75 ? 35.865 10.383 -3.240 1.00 87.62 75 GLU A N 1
ATOM 542 C CA . GLU A 1 75 ? 36.318 10.202 -4.614 1.00 87.62 75 GLU A CA 1
ATOM 543 C C . GLU A 1 75 ? 35.156 10.311 -5.607 1.00 87.62 75 GLU A C 1
ATOM 545 O O . GLU A 1 75 ? 35.278 11.001 -6.616 1.00 87.62 75 GLU A O 1
ATOM 550 N N . GLN A 1 76 ? 33.987 9.761 -5.265 1.00 88.19 76 GLN A N 1
ATOM 551 C CA . GLN A 1 76 ? 32.754 9.969 -6.027 1.00 88.19 76 GLN A CA 1
ATOM 552 C C . GLN A 1 76 ? 32.438 11.464 -6.165 1.00 88.19 76 GLN A C 1
ATOM 554 O O . GLN A 1 76 ? 32.143 11.935 -7.258 1.00 88.19 76 GLN A O 1
ATOM 559 N N . THR A 1 77 ? 32.540 12.234 -5.075 1.00 89.69 77 THR A N 1
ATOM 560 C CA . THR A 1 77 ? 32.278 13.680 -5.108 1.00 89.69 77 THR A CA 1
ATOM 561 C C . THR A 1 77 ? 33.317 14.434 -5.928 1.00 89.69 77 THR A C 1
ATOM 563 O O . THR A 1 77 ? 32.949 15.338 -6.672 1.00 89.69 77 THR A O 1
ATOM 566 N N . ARG A 1 78 ? 34.598 14.072 -5.823 1.00 89.50 78 ARG A N 1
ATOM 567 C CA . ARG A 1 78 ? 35.682 14.690 -6.595 1.00 89.50 78 ARG A CA 1
ATOM 568 C C . ARG A 1 78 ? 35.488 14.477 -8.097 1.00 89.50 78 ARG A C 1
ATOM 570 O O . ARG A 1 78 ? 35.579 15.431 -8.866 1.00 89.50 78 ARG A O 1
ATOM 577 N N . LEU A 1 79 ? 35.152 13.251 -8.500 1.00 88.62 79 LEU A N 1
ATOM 578 C CA . LEU A 1 79 ? 34.837 12.912 -9.889 1.00 88.62 79 LEU A CA 1
ATOM 579 C C . LEU A 1 79 ? 33.590 13.658 -10.368 1.00 88.62 79 LEU A C 1
ATOM 581 O O . LEU A 1 79 ? 33.622 14.306 -11.410 1.00 88.62 79 LEU A O 1
ATOM 585 N N . ALA A 1 80 ? 32.520 13.649 -9.574 1.00 86.88 80 ALA A N 1
ATOM 586 C CA . ALA A 1 80 ? 31.279 14.329 -9.915 1.00 86.88 80 ALA A CA 1
ATOM 587 C C . ALA A 1 80 ? 31.481 15.852 -10.051 1.00 86.88 80 ALA A C 1
ATOM 589 O O . ALA A 1 80 ? 30.952 16.469 -10.972 1.00 86.88 80 ALA A O 1
ATOM 590 N N . PHE A 1 81 ? 32.301 16.459 -9.188 1.00 88.31 81 PHE A N 1
ATOM 591 C CA . PHE A 1 81 ? 32.668 17.874 -9.275 1.00 88.31 81 PHE A CA 1
ATOM 592 C C . PHE A 1 81 ? 33.357 18.214 -10.601 1.00 88.31 81 PHE A C 1
ATOM 594 O O . PHE A 1 81 ? 33.036 19.236 -11.205 1.00 88.31 81 PHE A O 1
ATOM 601 N N . SER A 1 82 ? 34.247 17.338 -11.084 1.00 85.25 82 SER A N 1
ATOM 602 C CA . SER A 1 82 ? 34.942 17.540 -12.363 1.00 85.25 82 SER A CA 1
ATOM 603 C C . SER A 1 82 ? 34.008 17.527 -13.579 1.00 85.25 82 SER A C 1
ATOM 605 O O . SER A 1 82 ? 34.338 18.121 -14.600 1.00 85.25 82 SER A O 1
ATOM 607 N N . LEU A 1 83 ? 32.836 16.894 -13.455 1.00 84.56 83 LEU A N 1
ATOM 608 C CA . LEU A 1 83 ? 31.812 16.842 -14.500 1.00 84.56 83 LEU A CA 1
ATOM 609 C C . LEU A 1 83 ? 30.827 18.014 -14.424 1.00 84.56 83 LEU A C 1
ATOM 611 O O . LEU A 1 83 ? 30.277 18.419 -15.442 1.00 84.56 83 LEU A O 1
ATOM 615 N N . MET A 1 84 ? 30.564 18.527 -13.219 1.00 80.38 84 MET A N 1
ATOM 616 C CA . MET A 1 84 ? 29.520 19.530 -12.991 1.00 80.38 84 MET A CA 1
ATOM 617 C C . MET A 1 84 ? 29.985 20.973 -13.204 1.00 80.38 84 MET A C 1
ATOM 619 O O . MET A 1 84 ? 29.144 21.819 -13.491 1.00 80.38 84 MET A O 1
ATOM 623 N N . SER A 1 85 ? 31.278 21.267 -13.003 1.00 69.44 85 SER A N 1
ATOM 624 C CA . SER A 1 85 ? 31.838 22.635 -13.002 1.00 69.44 85 SER A CA 1
ATOM 625 C C . SER A 1 85 ? 30.915 23.682 -12.336 1.00 69.44 85 SER A C 1
ATOM 627 O O . SER A 1 85 ? 30.557 24.679 -12.966 1.00 69.44 85 SER A O 1
ATOM 629 N N . PRO A 1 86 ? 30.472 23.456 -11.083 1.00 75.06 86 PRO A N 1
ATOM 630 C CA . PRO A 1 86 ? 29.476 24.313 -10.447 1.00 75.06 86 PRO A CA 1
ATOM 631 C C . PRO A 1 86 ? 30.014 25.734 -10.232 1.00 75.06 86 PRO A C 1
ATOM 633 O O . PRO A 1 86 ? 31.166 25.919 -9.844 1.00 75.06 86 PRO A O 1
ATOM 636 N N . GLY A 1 87 ? 29.164 26.740 -10.460 1.00 77.00 87 GLY A N 1
ATOM 637 C CA . GLY A 1 87 ? 29.527 28.148 -10.277 1.00 77.00 87 GLY A CA 1
ATOM 638 C C . GLY A 1 87 ? 29.877 28.496 -8.825 1.00 77.00 87 GLY A C 1
ATOM 639 O O . GLY A 1 87 ? 29.365 27.890 -7.881 1.00 77.00 87 GLY A O 1
ATOM 640 N N . GLU A 1 88 ? 30.724 29.510 -8.631 1.00 78.19 88 GLU A N 1
ATOM 641 C CA . GLU A 1 88 ? 31.219 29.902 -7.301 1.00 78.19 88 GLU A CA 1
ATOM 642 C C . GLU A 1 88 ? 30.100 30.316 -6.331 1.00 78.19 88 GLU A C 1
ATOM 644 O O . GLU A 1 88 ? 30.156 30.009 -5.137 1.00 78.19 88 GLU A O 1
ATOM 649 N N . ASP A 1 89 ? 29.053 30.968 -6.843 1.00 76.38 89 ASP A N 1
ATOM 650 C CA . ASP A 1 89 ? 27.893 31.375 -6.045 1.00 76.38 89 ASP A CA 1
ATOM 651 C C . ASP A 1 89 ? 27.096 30.169 -5.515 1.00 76.38 89 ASP A C 1
ATOM 653 O O . ASP A 1 89 ? 26.560 30.227 -4.409 1.00 76.38 89 ASP A O 1
ATOM 657 N N . PHE A 1 90 ? 27.076 29.054 -6.254 1.00 83.19 90 PHE A N 1
ATOM 658 C CA . PHE A 1 90 ? 26.390 27.820 -5.859 1.00 83.19 90 PHE A CA 1
ATOM 659 C C . PHE A 1 90 ? 27.137 27.068 -4.748 1.00 83.19 90 PHE A C 1
ATOM 661 O O . PHE A 1 90 ? 26.516 26.495 -3.859 1.00 83.19 90 PHE A O 1
ATOM 668 N N . LEU A 1 91 ? 28.473 27.080 -4.773 1.00 84.88 91 LEU A N 1
ATOM 669 C CA . LEU A 1 91 ? 29.309 26.412 -3.763 1.00 84.88 91 LEU A CA 1
ATOM 670 C C . LEU A 1 91 ? 29.457 27.222 -2.467 1.00 84.88 91 LEU A C 1
ATOM 672 O O . LEU A 1 91 ? 29.816 26.667 -1.426 1.00 84.88 91 LEU A O 1
ATOM 676 N N . GLY A 1 92 ? 29.173 28.524 -2.527 1.00 84.31 92 GLY A N 1
ATOM 677 C CA . GLY A 1 92 ? 29.292 29.452 -1.413 1.00 84.31 92 GLY A CA 1
ATOM 678 C C . GLY A 1 92 ? 30.707 30.016 -1.266 1.00 84.31 92 GLY A C 1
ATOM 679 O O . GLY A 1 92 ? 31.667 29.303 -0.970 1.00 84.31 92 GLY A O 1
ATOM 680 N N . LYS A 1 93 ? 30.820 31.343 -1.388 1.00 86.12 93 LYS A N 1
ATOM 681 C CA . LYS A 1 93 ? 32.100 32.075 -1.375 1.00 86.12 93 LYS A CA 1
ATOM 682 C C . LYS A 1 93 ? 32.927 31.844 -0.112 1.00 86.12 93 LYS A C 1
ATOM 684 O O . LYS A 1 93 ? 34.140 31.701 -0.201 1.00 86.12 93 LYS A O 1
ATOM 689 N N . GLU A 1 94 ? 32.293 31.761 1.057 1.00 85.38 94 GLU A N 1
ATOM 690 C CA . GLU A 1 94 ? 33.009 31.537 2.322 1.00 85.38 94 GLU A CA 1
ATOM 691 C C . GLU A 1 94 ? 33.633 30.139 2.404 1.00 85.38 94 GLU A C 1
ATOM 693 O O . GLU A 1 94 ? 34.753 29.996 2.888 1.00 85.38 94 GLU A O 1
ATOM 698 N N . CYS A 1 95 ? 32.960 29.122 1.857 1.00 88.56 95 CYS A N 1
ATOM 699 C CA . CYS A 1 95 ? 33.532 27.783 1.765 1.00 88.56 95 CYS A CA 1
ATOM 700 C C . CYS A 1 95 ? 34.727 27.764 0.801 1.00 88.56 95 CYS A C 1
ATOM 702 O O . CYS A 1 95 ? 35.773 27.202 1.121 1.00 88.56 95 CYS A O 1
ATOM 704 N N . LEU A 1 96 ? 34.606 28.450 -0.341 1.00 91.06 96 LEU A N 1
ATOM 705 C CA . LEU A 1 96 ? 35.662 28.531 -1.354 1.00 91.06 96 LEU A CA 1
ATOM 706 C C . LEU A 1 96 ? 36.900 29.310 -0.898 1.00 91.06 96 LEU A C 1
ATOM 708 O O . LEU A 1 96 ? 37.999 29.012 -1.359 1.00 91.06 96 LEU A O 1
ATOM 712 N N . LYS A 1 97 ? 36.769 30.264 0.033 1.00 90.06 97 LYS A N 1
ATOM 713 C CA . LYS A 1 97 ? 37.935 30.929 0.645 1.00 90.06 97 LYS A CA 1
ATOM 714 C C . LYS A 1 97 ? 38.837 29.933 1.374 1.00 90.06 97 LYS A C 1
ATOM 716 O O . LYS A 1 97 ? 40.057 30.070 1.320 1.00 90.06 97 LYS A O 1
ATOM 721 N N . ILE A 1 98 ? 38.241 28.939 2.035 1.00 91.00 98 ILE A N 1
ATOM 722 C CA . ILE A 1 98 ? 38.966 27.899 2.774 1.00 91.00 98 ILE A CA 1
ATOM 723 C C . ILE A 1 98 ? 39.376 26.746 1.854 1.00 91.00 98 ILE A C 1
ATOM 725 O O . ILE A 1 98 ? 40.517 26.291 1.905 1.00 91.00 98 ILE A O 1
ATOM 729 N N . TYR A 1 99 ? 38.464 26.286 0.997 1.00 90.81 99 TYR A N 1
ATOM 730 C CA . TYR A 1 99 ? 38.683 25.187 0.061 1.00 90.81 99 TYR A CA 1
ATOM 731 C C . TYR A 1 99 ? 38.699 25.713 -1.379 1.00 90.81 99 TYR A C 1
ATOM 733 O O . TYR A 1 99 ? 37.689 25.691 -2.080 1.00 90.81 99 TYR A O 1
ATOM 741 N N . ASN A 1 100 ? 39.865 26.192 -1.812 1.00 88.69 100 ASN A N 1
ATOM 742 C CA . ASN A 1 100 ? 40.101 26.722 -3.157 1.00 88.69 100 ASN A CA 1
ATOM 743 C C . ASN A 1 100 ? 40.856 25.722 -4.056 1.00 88.69 100 ASN A C 1
ATOM 745 O O . ASN A 1 100 ? 41.250 24.640 -3.618 1.00 88.69 100 ASN A O 1
ATOM 749 N N . GLY A 1 101 ? 41.014 26.073 -5.337 1.00 87.69 101 GLY A N 1
ATOM 750 C CA . GLY A 1 101 ? 41.776 25.284 -6.307 1.00 87.69 101 GLY A CA 1
ATOM 751 C C . GLY A 1 101 ? 41.241 23.861 -6.488 1.00 87.69 101 GLY A C 1
ATOM 752 O O . GLY A 1 101 ? 40.058 23.650 -6.746 1.00 87.69 101 GLY A O 1
ATOM 753 N N . ASP A 1 102 ? 42.110 22.868 -6.320 1.00 87.69 102 ASP A N 1
ATOM 754 C CA . ASP A 1 102 ? 41.781 21.444 -6.444 1.00 87.69 102 ASP A CA 1
ATOM 755 C C . ASP A 1 102 ? 40.915 20.904 -5.289 1.00 87.69 102 ASP A C 1
ATOM 757 O O . ASP A 1 102 ? 40.474 19.754 -5.329 1.00 87.69 102 ASP A O 1
ATOM 761 N N . GLN A 1 103 ? 40.642 21.720 -4.265 1.00 90.44 103 GLN A N 1
ATOM 762 C CA . GLN A 1 103 ? 39.853 21.339 -3.093 1.00 90.44 103 GLN A CA 1
ATOM 763 C C . GLN A 1 103 ? 38.408 21.840 -3.119 1.00 90.44 103 GLN A C 1
ATOM 765 O O . GLN A 1 103 ? 37.650 21.501 -2.211 1.00 90.44 103 GLN A O 1
ATOM 770 N N . GLN A 1 104 ? 37.997 22.596 -4.142 1.00 91.81 104 GLN A N 1
ATOM 771 C CA . GLN A 1 104 ? 36.651 23.185 -4.228 1.00 91.81 104 GLN A CA 1
ATOM 772 C C . GLN A 1 104 ? 35.517 22.153 -4.109 1.00 91.81 104 GLN A C 1
ATOM 774 O O . GLN A 1 104 ? 34.468 22.443 -3.533 1.00 91.81 104 GLN A O 1
ATOM 779 N N . TRP A 1 105 ? 35.740 20.913 -4.558 1.00 90.88 105 TRP A N 1
ATOM 780 C CA . TRP A 1 105 ? 34.789 19.803 -4.413 1.00 90.88 105 TRP A CA 1
ATOM 781 C C . TRP A 1 105 ? 34.398 19.518 -2.957 1.00 90.88 105 TRP A C 1
ATOM 783 O O . TRP A 1 105 ? 33.317 18.979 -2.710 1.00 90.88 105 TRP A O 1
ATOM 793 N N . LYS A 1 106 ? 35.225 19.903 -1.973 1.00 90.94 106 LYS A N 1
ATOM 794 C CA . LYS A 1 106 ? 34.889 19.781 -0.548 1.00 90.94 106 LYS A CA 1
ATOM 795 C C . LYS A 1 106 ? 33.644 20.590 -0.193 1.00 90.94 106 LYS A C 1
ATOM 797 O O . LYS A 1 106 ? 32.866 20.138 0.640 1.00 90.94 106 LYS A O 1
ATOM 802 N N . CYS A 1 107 ? 33.383 21.704 -0.879 1.00 91.56 107 CYS A N 1
ATOM 803 C CA . CYS A 1 107 ? 32.170 22.501 -0.685 1.00 91.56 107 CYS A CA 1
ATOM 804 C C . CYS A 1 107 ? 30.881 21.794 -1.133 1.00 91.56 107 CYS A C 1
ATOM 806 O O . CYS A 1 107 ? 29.792 22.260 -0.811 1.00 91.56 107 CYS A O 1
ATOM 808 N N . LEU A 1 108 ? 30.982 20.635 -1.798 1.00 90.56 108 LEU A N 1
ATOM 809 C CA . LEU A 1 108 ? 29.844 19.754 -2.067 1.00 90.56 108 LEU A CA 1
ATOM 810 C C . LEU A 1 108 ? 29.596 18.710 -0.967 1.00 90.56 108 LEU A C 1
ATOM 812 O O . LEU A 1 108 ? 28.637 17.950 -1.088 1.00 90.56 108 LEU A O 1
ATOM 816 N N . ILE A 1 109 ? 30.443 18.594 0.058 1.00 88.06 109 ILE A N 1
ATOM 817 C CA . ILE A 1 109 ? 30.305 17.585 1.119 1.00 88.06 109 ILE A CA 1
ATOM 818 C C . ILE A 1 109 ? 29.846 18.261 2.407 1.00 88.06 109 ILE A C 1
ATOM 820 O O . ILE A 1 109 ? 30.515 19.162 2.910 1.00 88.06 109 ILE A O 1
ATOM 824 N N . GLY A 1 110 ? 28.740 17.777 2.984 1.00 85.12 110 GLY A N 1
ATOM 825 C CA . GLY A 1 110 ? 28.151 18.340 4.205 1.00 85.12 110 GLY A CA 1
ATOM 826 C C . GLY A 1 110 ? 29.142 18.484 5.360 1.00 85.12 110 GLY A C 1
ATOM 827 O O . GLY A 1 110 ? 29.181 19.532 5.996 1.00 85.12 110 GLY A O 1
ATOM 828 N N . ALA A 1 111 ? 30.021 17.494 5.545 1.00 81.50 111 ALA A N 1
ATOM 829 C CA . ALA A 1 111 ? 31.078 17.508 6.557 1.00 81.50 111 ALA A CA 1
ATOM 830 C C . ALA A 1 111 ? 32.015 18.733 6.475 1.00 81.50 111 ALA A C 1
ATOM 832 O O . ALA A 1 111 ? 32.552 19.163 7.490 1.00 81.50 111 ALA A O 1
ATOM 833 N N . TYR A 1 112 ? 32.207 19.306 5.284 1.00 86.44 112 TYR A N 1
ATOM 834 C CA . TYR A 1 112 ? 33.055 20.481 5.074 1.00 86.44 112 TYR A CA 1
ATOM 835 C C . TYR A 1 112 ? 32.249 21.759 4.830 1.00 86.44 112 TYR A C 1
ATOM 837 O O . TYR A 1 112 ? 32.707 22.838 5.183 1.00 86.44 112 TYR A O 1
ATOM 845 N N . ARG A 1 113 ? 31.059 21.663 4.226 1.00 89.12 113 ARG A N 1
ATOM 846 C CA . ARG A 1 113 ? 30.245 22.823 3.831 1.00 89.12 113 ARG A CA 1
ATOM 847 C C . ARG A 1 113 ? 29.422 23.411 4.979 1.00 89.12 113 ARG A C 1
ATOM 849 O O . ARG A 1 113 ? 29.232 24.625 4.996 1.00 89.12 113 ARG A O 1
ATOM 856 N N . LEU A 1 114 ? 28.960 22.585 5.923 1.00 87.50 114 LEU A N 1
ATOM 857 C CA . LEU A 1 114 ? 28.059 23.000 7.011 1.00 87.50 114 LEU A CA 1
ATOM 858 C C . LEU A 1 114 ? 28.503 24.242 7.796 1.00 87.50 114 LEU A C 1
ATOM 860 O O . LEU A 1 114 ? 27.653 25.102 8.018 1.00 87.50 114 LEU A O 1
ATOM 864 N N . PRO A 1 115 ? 29.786 24.395 8.187 1.00 84.75 115 PRO A N 1
ATOM 865 C CA . PRO A 1 115 ? 30.235 25.565 8.946 1.00 84.75 115 PRO A CA 1
ATOM 866 C C . PRO A 1 115 ? 30.077 26.904 8.210 1.00 84.75 115 PRO A C 1
ATOM 868 O O . PRO A 1 115 ? 30.218 27.954 8.826 1.00 84.75 115 PRO A O 1
ATOM 871 N N . PHE A 1 116 ? 29.819 26.875 6.900 1.00 86.69 116 PHE A N 1
ATOM 872 C CA . PHE A 1 116 ? 29.771 28.052 6.035 1.00 86.69 116 PHE A CA 1
ATOM 873 C C . PHE A 1 116 ? 28.356 28.397 5.550 1.00 86.69 116 PHE A C 1
ATOM 875 O O . PHE A 1 116 ? 28.222 29.265 4.682 1.00 86.69 116 PHE A O 1
ATOM 882 N N . LEU A 1 117 ? 27.315 27.699 6.020 1.00 89.12 117 LEU A N 1
ATOM 883 C CA . LEU A 1 117 ? 25.933 28.058 5.695 1.00 89.12 117 LEU A CA 1
ATOM 884 C C . LEU A 1 117 ? 25.511 29.300 6.468 1.00 89.12 117 LEU A C 1
ATOM 886 O O . LEU A 1 117 ? 25.742 29.396 7.672 1.00 89.12 117 LEU A O 1
ATOM 890 N N . ARG A 1 118 ? 24.899 30.251 5.759 1.00 88.25 118 ARG A N 1
ATOM 891 C CA . ARG A 1 118 ? 24.481 31.538 6.329 1.00 88.25 118 ARG A CA 1
ATOM 892 C C . ARG A 1 118 ? 23.005 31.547 6.687 1.00 88.25 118 ARG A C 1
ATOM 894 O O . ARG A 1 118 ? 22.625 32.199 7.652 1.00 88.25 118 ARG A O 1
ATOM 901 N N . MET A 1 119 ? 22.182 30.878 5.885 1.00 92.19 119 MET A N 1
ATOM 902 C CA . MET A 1 119 ? 20.739 30.844 6.111 1.00 92.19 119 MET A CA 1
ATOM 903 C C . MET A 1 119 ? 20.374 29.921 7.278 1.00 92.19 119 MET A C 1
ATOM 905 O O . MET A 1 119 ? 21.026 28.886 7.438 1.00 92.19 119 MET A O 1
ATOM 909 N N . PRO A 1 120 ? 19.327 30.243 8.059 1.00 94.88 120 PRO A N 1
ATOM 910 C CA . PRO A 1 120 ? 18.830 29.360 9.106 1.00 94.88 120 PRO A CA 1
ATOM 911 C C . PRO A 1 120 ? 18.420 28.001 8.539 1.00 94.88 120 PRO A C 1
ATOM 913 O O . PRO A 1 120 ? 17.777 27.915 7.485 1.00 94.88 120 PRO A O 1
ATOM 916 N N . PHE A 1 121 ? 18.757 26.929 9.252 1.00 96.31 121 PHE A N 1
ATOM 917 C CA . PHE A 1 121 ? 18.341 25.587 8.863 1.00 96.31 121 PHE A CA 1
ATOM 918 C C . PHE A 1 121 ? 18.048 24.682 10.056 1.00 96.31 121 PHE A C 1
ATOM 920 O O . PHE A 1 121 ? 18.639 24.803 11.127 1.00 96.31 121 PHE A O 1
ATOM 927 N N . PHE A 1 122 ? 17.168 23.716 9.839 1.00 97.94 122 PHE A N 1
ATOM 928 C CA . PHE A 1 122 ? 17.020 22.559 10.705 1.00 97.94 122 PHE A CA 1
ATOM 929 C C . PHE A 1 122 ? 17.748 21.381 10.063 1.00 97.94 122 PHE A C 1
ATOM 931 O O . PHE A 1 122 ? 17.421 20.993 8.944 1.00 97.94 122 PHE A O 1
ATOM 938 N N . LEU A 1 123 ? 18.734 20.811 10.750 1.00 97.12 123 LEU A N 1
ATOM 939 C CA . LEU A 1 123 ? 19.399 19.579 10.333 1.00 97.12 123 LEU A CA 1
ATOM 940 C C . LEU A 1 123 ? 18.937 18.435 11.222 1.00 97.12 123 LEU A C 1
ATOM 942 O O . LEU A 1 123 ? 19.189 18.475 12.422 1.00 97.12 123 LEU A O 1
ATOM 946 N N . THR A 1 124 ? 18.365 17.390 10.629 1.00 96.50 124 THR A N 1
ATOM 947 C CA . THR A 1 124 ? 18.284 16.073 11.261 1.00 96.50 124 THR A CA 1
ATOM 948 C C . THR A 1 124 ? 19.252 15.107 10.599 1.00 96.50 124 THR A C 1
ATOM 950 O O . THR A 1 124 ? 19.283 14.954 9.377 1.00 96.50 124 THR A O 1
ATOM 953 N N . GLN A 1 125 ? 20.097 14.478 11.408 1.00 94.88 125 GLN A N 1
ATOM 954 C CA . GLN A 1 125 ? 21.078 13.522 10.922 1.00 94.88 125 GLN A CA 1
ATOM 955 C C . GLN A 1 125 ? 21.366 12.477 11.993 1.00 94.88 125 GLN A C 1
ATOM 957 O O . GLN A 1 125 ? 21.857 12.791 13.083 1.00 94.88 125 GLN A O 1
ATOM 962 N N . SER A 1 126 ? 21.109 11.219 11.649 1.00 94.00 126 SER A N 1
ATOM 963 C CA . SER A 1 126 ? 21.474 10.105 12.508 1.00 94.00 126 SER A CA 1
ATOM 964 C C . SER A 1 126 ? 22.997 9.994 12.655 1.00 94.00 126 SER A C 1
ATOM 966 O O . SER A 1 126 ? 23.746 10.094 11.678 1.00 94.00 126 SER A O 1
ATOM 968 N N . GLN A 1 127 ? 23.445 9.741 13.887 1.00 93.81 127 GLN A N 1
ATOM 969 C CA . GLN A 1 127 ? 24.837 9.424 14.197 1.00 93.81 127 GLN A CA 1
ATOM 970 C C . GLN A 1 127 ? 25.263 8.060 13.641 1.00 93.81 127 GLN A C 1
ATOM 972 O O . GLN A 1 127 ? 26.436 7.874 13.320 1.00 93.81 127 GLN A O 1
ATOM 977 N N . TYR A 1 128 ? 24.317 7.130 13.508 1.00 91.19 128 TYR A N 1
ATOM 978 C CA . TYR A 1 128 ? 24.485 5.854 12.823 1.00 91.19 128 TYR A CA 1
ATOM 979 C C . TYR A 1 128 ? 23.690 5.893 11.514 1.00 91.19 128 TYR A C 1
ATOM 981 O O . TYR A 1 128 ? 22.707 5.176 11.354 1.00 91.19 128 TYR A O 1
ATOM 989 N N . ASP A 1 129 ? 24.081 6.775 10.592 1.00 93.69 129 ASP A N 1
ATOM 990 C CA . ASP A 1 129 ? 23.369 6.920 9.322 1.00 93.69 129 ASP A CA 1
ATOM 991 C C . ASP A 1 129 ? 23.347 5.588 8.558 1.00 93.69 129 ASP A C 1
ATOM 993 O O . ASP A 1 129 ? 24.393 5.051 8.172 1.00 93.69 129 ASP A O 1
ATOM 997 N N . LEU A 1 130 ? 22.141 5.054 8.363 1.00 88.69 130 LEU A N 1
ATOM 998 C CA . LEU A 1 130 ? 21.937 3.714 7.826 1.00 88.69 130 LEU A CA 1
ATOM 999 C C . LEU A 1 130 ? 22.523 3.589 6.423 1.00 88.69 130 LEU A C 1
ATOM 1001 O O . LEU A 1 130 ? 23.182 2.594 6.115 1.00 88.69 130 LEU A O 1
ATOM 1005 N N . PHE A 1 131 ? 22.305 4.591 5.571 1.00 91.75 131 PH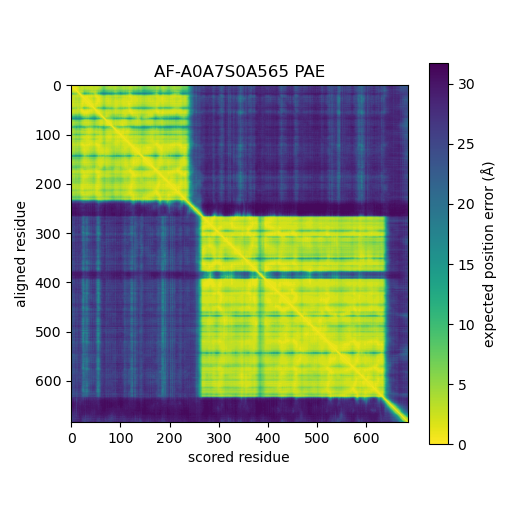E A N 1
ATOM 1006 C CA . PHE A 1 131 ? 22.794 4.579 4.198 1.00 91.75 131 PHE A CA 1
ATOM 1007 C C . PHE A 1 131 ? 24.318 4.658 4.155 1.00 91.75 131 PHE A C 1
ATOM 1009 O O . PHE A 1 131 ? 24.959 3.823 3.515 1.00 91.75 131 PHE A O 1
ATOM 1016 N N . GLY A 1 132 ? 24.905 5.612 4.878 1.00 89.88 132 GLY A N 1
ATOM 1017 C CA . GLY A 1 132 ? 26.348 5.800 4.956 1.00 89.88 132 GLY A CA 1
ATOM 1018 C C . GLY A 1 132 ? 27.066 4.561 5.485 1.00 89.88 132 GLY A C 1
ATOM 1019 O O . GLY A 1 132 ? 28.088 4.160 4.926 1.00 89.88 132 GLY A O 1
ATOM 1020 N N . ILE A 1 133 ? 26.523 3.910 6.515 1.00 89.69 133 ILE A N 1
ATOM 1021 C CA . ILE A 1 133 ? 27.069 2.653 7.040 1.00 89.69 133 ILE A CA 1
ATOM 1022 C C . ILE A 1 133 ? 26.874 1.517 6.032 1.00 89.69 133 ILE A C 1
ATOM 1024 O O . ILE A 1 133 ? 27.844 0.829 5.721 1.00 89.69 133 ILE A O 1
ATOM 1028 N N . SER A 1 134 ? 25.675 1.352 5.464 1.00 87.12 134 SER A N 1
ATOM 1029 C CA . SER A 1 134 ? 25.385 0.270 4.512 1.00 87.12 134 SER A CA 1
ATOM 1030 C C . SER A 1 134 ? 26.295 0.320 3.288 1.00 87.12 134 SER A C 1
ATOM 1032 O O . SER A 1 134 ? 26.935 -0.671 2.943 1.00 87.12 134 SER A O 1
ATOM 1034 N N . MET A 1 135 ? 26.430 1.497 2.672 1.00 87.00 135 MET A N 1
ATOM 1035 C CA . MET A 1 135 ? 27.292 1.682 1.506 1.00 87.00 135 MET A CA 1
ATOM 1036 C C . MET A 1 135 ? 28.758 1.394 1.833 1.00 87.00 135 MET A C 1
ATOM 1038 O O . MET A 1 135 ? 29.451 0.763 1.041 1.00 87.00 135 MET A O 1
ATOM 1042 N N . ASN A 1 136 ? 29.236 1.807 3.009 1.00 86.31 136 ASN A N 1
ATOM 1043 C CA . ASN A 1 136 ? 30.628 1.588 3.390 1.00 86.31 136 ASN A CA 1
ATOM 1044 C C . ASN A 1 136 ? 30.932 0.144 3.812 1.00 86.31 136 ASN A C 1
ATOM 1046 O O . ASN A 1 136 ? 32.056 -0.322 3.610 1.00 86.31 136 ASN A O 1
ATOM 1050 N N . VAL A 1 137 ? 29.971 -0.552 4.419 1.00 86.44 137 VAL A N 1
ATOM 1051 C CA . VAL A 1 137 ? 30.142 -1.923 4.916 1.00 86.44 137 VAL A CA 1
ATOM 1052 C C . VAL A 1 137 ? 29.874 -2.951 3.819 1.00 86.44 137 VAL A C 1
ATOM 1054 O O . VAL A 1 137 ? 30.692 -3.850 3.628 1.00 86.44 137 VAL A O 1
ATOM 1057 N N . PHE A 1 138 ? 28.769 -2.804 3.086 1.00 81.19 138 PHE A N 1
ATOM 1058 C CA . PHE A 1 138 ? 28.260 -3.806 2.140 1.00 81.19 138 PHE A CA 1
ATOM 1059 C C . PHE A 1 138 ? 28.475 -3.432 0.668 1.00 81.19 138 PHE A C 1
ATOM 1061 O O . PHE A 1 138 ? 28.311 -4.275 -0.213 1.00 81.19 138 PHE A O 1
ATOM 1068 N N . GLY A 1 139 ? 28.805 -2.173 0.371 1.00 81.12 139 GLY A N 1
ATOM 1069 C CA . GLY A 1 139 ? 28.928 -1.674 -1.005 1.00 81.12 139 GLY A CA 1
ATOM 1070 C C . GLY A 1 139 ? 27.621 -1.437 -1.740 1.00 81.12 139 GLY A C 1
ATOM 1071 O O . GLY A 1 139 ? 27.637 -1.063 -2.909 1.00 81.12 139 GLY A O 1
ATOM 1072 N N . HIS A 1 140 ? 26.499 -1.616 -1.057 1.00 81.69 140 HIS A N 1
ATOM 1073 C CA . HIS A 1 140 ? 25.167 -1.319 -1.551 1.00 81.69 140 HIS A CA 1
ATOM 1074 C C . HIS A 1 140 ? 24.270 -0.938 -0.371 1.00 81.69 140 HIS A C 1
ATOM 1076 O O . HIS A 1 140 ? 24.596 -1.189 0.792 1.00 81.69 140 HIS A O 1
ATOM 1082 N N . PHE A 1 141 ? 23.141 -0.299 -0.662 1.00 82.88 141 PHE A N 1
ATOM 1083 C CA . PHE A 1 141 ? 22.192 0.091 0.369 1.00 82.88 141 PHE A CA 1
ATOM 1084 C C . PHE A 1 141 ? 21.422 -1.133 0.878 1.00 82.88 141 PHE A C 1
ATOM 1086 O O . PHE A 1 141 ? 20.781 -1.826 0.088 1.00 82.88 141 PHE A O 1
ATOM 1093 N N . GLN A 1 142 ? 21.468 -1.383 2.189 1.00 73.69 142 GLN A N 1
ATOM 1094 C CA . GLN A 1 142 ? 20.841 -2.542 2.820 1.00 73.69 142 GLN A CA 1
ATOM 1095 C C . GLN A 1 142 ? 19.990 -2.101 4.031 1.00 73.69 142 GLN A C 1
ATOM 1097 O O . GLN A 1 142 ? 20.443 -2.173 5.174 1.00 73.69 142 GLN A O 1
ATOM 1102 N N . PRO A 1 143 ? 18.737 -1.657 3.802 1.00 66.06 143 PRO A N 1
ATOM 1103 C CA . PRO A 1 143 ? 17.881 -1.023 4.815 1.00 66.06 143 PRO A CA 1
ATOM 1104 C C . PRO A 1 143 ? 17.471 -1.914 5.995 1.00 66.06 143 PRO A C 1
ATOM 1106 O O . PRO A 1 143 ? 16.943 -1.414 6.980 1.00 66.06 143 PRO A O 1
ATOM 1109 N N . SER A 1 144 ? 17.709 -3.224 5.919 1.00 61.06 144 SER A N 1
ATOM 1110 C CA . SER A 1 144 ? 17.332 -4.193 6.960 1.00 61.06 144 SER A CA 1
ATOM 1111 C C . SER A 1 144 ? 18.520 -5.011 7.475 1.00 61.06 144 SER A C 1
ATOM 1113 O O . SER A 1 144 ? 18.332 -6.084 8.047 1.00 61.06 144 SER A O 1
ATOM 1115 N N . ALA A 1 145 ? 19.751 -4.546 7.241 1.00 66.06 145 ALA A N 1
ATOM 1116 C CA . ALA A 1 145 ? 20.943 -5.254 7.689 1.00 66.06 145 ALA A CA 1
ATOM 1117 C C . ALA A 1 145 ? 21.026 -5.296 9.220 1.00 66.06 145 ALA A C 1
ATOM 1119 O O . ALA A 1 145 ? 21.086 -4.257 9.878 1.00 66.06 145 ALA A O 1
ATOM 1120 N N . GLN A 1 146 ? 21.110 -6.504 9.780 1.00 74.06 146 GLN A N 1
ATOM 1121 C CA . GLN A 1 146 ? 21.591 -6.687 11.144 1.00 74.06 146 GLN A CA 1
ATOM 1122 C C . GLN A 1 146 ? 23.116 -6.709 11.116 1.00 74.06 146 GLN A C 1
ATOM 1124 O O . GLN A 1 146 ? 23.714 -7.622 10.548 1.00 74.06 146 GLN 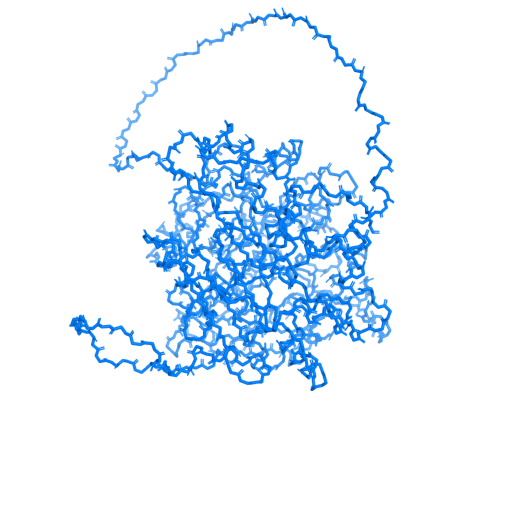A O 1
ATOM 1129 N N . LEU A 1 147 ? 23.737 -5.696 11.718 1.00 75.50 147 LEU A N 1
ATOM 1130 C CA . LEU A 1 147 ? 25.190 -5.592 11.761 1.00 75.50 147 LEU A CA 1
ATOM 1131 C C . LEU A 1 147 ? 25.769 -6.642 12.715 1.00 75.50 147 LEU A C 1
ATOM 1133 O O . LEU A 1 147 ? 25.371 -6.712 13.884 1.00 75.50 147 LEU A O 1
ATOM 1137 N N . ASN A 1 148 ? 26.746 -7.420 12.251 1.00 81.00 148 ASN A N 1
ATOM 1138 C CA . ASN A 1 148 ? 27.540 -8.276 13.135 1.00 81.00 148 ASN A CA 1
ATOM 1139 C C . ASN A 1 148 ? 28.480 -7.440 14.028 1.00 81.00 148 ASN A C 1
ATOM 1141 O O . ASN A 1 148 ? 28.602 -6.226 13.877 1.00 81.00 148 ASN A O 1
ATOM 1145 N N . VAL A 1 149 ? 29.180 -8.084 14.965 1.00 82.94 149 VAL A N 1
ATOM 1146 C CA . VAL A 1 149 ? 30.034 -7.392 15.951 1.00 82.94 149 VAL A CA 1
ATOM 1147 C C . VAL A 1 149 ? 31.092 -6.492 15.299 1.00 82.94 149 VAL A C 1
ATOM 1149 O O . VAL A 1 149 ? 31.314 -5.372 15.760 1.00 82.94 149 VAL A O 1
ATOM 1152 N N . ASP A 1 150 ? 31.739 -6.936 14.221 1.00 84.19 150 ASP A N 1
ATOM 1153 C CA . ASP A 1 150 ? 32.767 -6.132 13.549 1.00 84.19 150 ASP A CA 1
ATOM 1154 C C . ASP A 1 150 ? 32.157 -4.958 12.773 1.00 84.19 150 ASP A C 1
ATOM 1156 O O . ASP A 1 150 ? 32.752 -3.886 12.671 1.00 84.19 150 ASP A O 1
ATOM 1160 N N . GLU A 1 151 ? 30.965 -5.143 12.214 1.00 86.44 151 GLU A N 1
ATOM 1161 C CA . GLU A 1 151 ? 30.211 -4.089 11.530 1.00 86.44 151 GLU A CA 1
ATOM 1162 C C . GLU A 1 151 ? 29.657 -3.059 12.515 1.00 86.44 151 GLU A C 1
ATOM 1164 O O . GLU A 1 151 ? 29.701 -1.867 12.226 1.00 86.44 151 GLU A O 1
ATOM 1169 N N . GLN A 1 152 ? 29.244 -3.475 13.713 1.00 83.31 152 GLN A N 1
ATOM 1170 C CA . GLN A 1 152 ? 28.883 -2.558 14.797 1.00 83.31 152 GLN A CA 1
ATOM 1171 C C . GLN A 1 152 ? 30.094 -1.749 15.279 1.00 83.31 152 GLN A C 1
ATOM 1173 O O . GLN A 1 152 ? 29.961 -0.558 15.553 1.00 83.31 152 GLN A O 1
ATOM 1178 N N . ARG A 1 153 ? 31.301 -2.338 15.314 1.00 86.81 153 ARG A N 1
ATOM 1179 C CA . ARG A 1 153 ? 32.536 -1.565 15.560 1.00 86.81 153 ARG A CA 1
ATOM 1180 C C . ARG A 1 153 ? 32.782 -0.531 14.462 1.00 86.81 153 ARG A C 1
ATOM 1182 O O . ARG A 1 153 ? 33.194 0.587 14.766 1.00 86.81 153 ARG A O 1
ATOM 1189 N N . TYR A 1 154 ? 32.517 -0.876 13.200 1.00 88.38 154 TYR A N 1
ATOM 1190 C CA . TYR A 1 154 ? 32.576 0.096 12.107 1.00 88.38 154 TYR A CA 1
ATOM 1191 C C . TYR A 1 154 ? 31.519 1.195 12.272 1.00 88.38 154 TYR A C 1
ATOM 1193 O O . TYR A 1 154 ? 31.841 2.368 12.114 1.00 88.38 154 TYR A O 1
ATOM 1201 N N . ALA A 1 155 ? 30.287 0.849 12.642 1.00 87.88 155 ALA A N 1
ATOM 1202 C CA . ALA A 1 155 ? 29.231 1.817 12.923 1.00 87.88 155 ALA A CA 1
ATOM 1203 C C . ALA A 1 155 ? 29.608 2.759 14.083 1.00 87.88 155 ALA A C 1
ATOM 1205 O O . ALA A 1 155 ? 29.344 3.957 14.017 1.00 87.88 155 ALA A O 1
ATOM 1206 N N . GLU A 1 156 ? 30.306 2.266 15.107 1.00 88.00 156 GLU A N 1
ATOM 1207 C CA . GLU A 1 156 ? 30.849 3.108 16.179 1.00 88.00 156 GLU A CA 1
ATOM 1208 C C . GLU A 1 156 ? 31.962 4.042 15.678 1.00 88.00 156 GLU A C 1
ATOM 1210 O O . GLU A 1 156 ? 32.006 5.228 16.017 1.00 88.00 156 GLU A O 1
ATOM 1215 N N . HIS A 1 157 ? 32.837 3.552 14.798 1.00 89.50 157 HIS A N 1
ATOM 1216 C CA . HIS A 1 157 ? 33.812 4.404 14.116 1.00 89.50 157 HIS A CA 1
ATOM 1217 C C . HIS A 1 157 ? 33.135 5.473 13.236 1.00 89.50 157 HIS A C 1
ATOM 1219 O O . HIS A 1 157 ? 33.560 6.633 13.225 1.00 89.50 157 HIS A O 1
ATOM 1225 N N . TYR A 1 158 ? 32.053 5.105 12.546 1.00 91.44 158 TYR A N 1
ATOM 1226 C CA . TYR A 1 158 ? 31.231 6.016 11.755 1.00 91.44 158 TYR A CA 1
ATOM 1227 C C . TYR A 1 158 ? 30.674 7.129 12.641 1.00 91.44 158 TYR A C 1
ATOM 1229 O O . TYR A 1 158 ? 30.929 8.303 12.374 1.00 91.44 158 TYR A O 1
ATOM 1237 N N . ARG A 1 159 ? 30.017 6.774 13.750 1.00 90.88 159 ARG A N 1
ATOM 1238 C CA . ARG A 1 159 ? 29.475 7.723 14.730 1.00 90.88 159 ARG A CA 1
ATOM 1239 C C . ARG A 1 159 ? 30.535 8.654 15.311 1.00 90.88 159 ARG A C 1
ATOM 1241 O O . ARG A 1 159 ? 30.347 9.869 15.346 1.00 90.88 159 ARG A O 1
ATOM 1248 N N . THR A 1 160 ? 31.644 8.105 15.797 1.00 87.88 160 THR A N 1
ATOM 1249 C CA . THR A 1 160 ? 32.705 8.913 16.426 1.00 87.88 160 THR A CA 1
ATOM 1250 C C . THR A 1 160 ? 33.358 9.870 15.433 1.00 87.88 160 THR A C 1
ATOM 1252 O O . THR A 1 160 ? 33.795 10.956 15.816 1.00 87.88 160 THR A O 1
ATOM 1255 N N . THR A 1 161 ? 33.394 9.505 14.150 1.00 87.94 161 THR A N 1
ATOM 1256 C CA . THR A 1 161 ? 33.807 10.402 13.068 1.00 87.94 161 THR A CA 1
ATOM 1257 C C . THR A 1 161 ? 32.735 11.445 12.776 1.00 87.94 161 THR A C 1
ATOM 1259 O O . THR A 1 161 ? 33.041 12.632 12.713 1.00 87.94 161 THR A O 1
ATOM 1262 N N . PHE A 1 162 ? 31.478 11.020 12.663 1.00 90.56 162 PHE A N 1
ATOM 1263 C CA . PHE A 1 162 ? 30.330 11.874 12.394 1.00 90.56 162 PHE A CA 1
ATOM 1264 C C . PHE A 1 162 ? 30.211 13.037 13.379 1.00 90.56 162 PHE A C 1
ATOM 1266 O O . PHE A 1 162 ? 30.111 14.196 12.981 1.00 90.56 162 PHE A O 1
ATOM 1273 N N . VAL A 1 163 ? 30.291 12.732 14.675 1.00 86.06 163 VAL A N 1
ATOM 1274 C CA . VAL A 1 163 ? 30.134 13.706 15.761 1.00 86.06 163 VAL A CA 1
ATOM 1275 C C . VAL A 1 163 ? 31.160 14.846 15.688 1.00 86.06 163 VAL A C 1
ATOM 1277 O O . VAL A 1 163 ? 30.866 15.943 16.156 1.00 86.06 163 VAL A O 1
ATOM 1280 N N . LYS A 1 164 ? 32.329 14.634 15.063 1.00 81.69 164 LYS A N 1
ATOM 1281 C CA . LYS A 1 164 ? 33.350 15.680 14.852 1.00 81.69 164 LYS A CA 1
ATOM 1282 C C . LYS A 1 164 ? 32.956 16.703 13.786 1.00 81.69 164 LYS A C 1
ATOM 1284 O O . LYS A 1 164 ? 33.492 17.804 13.787 1.00 81.69 164 LYS A O 1
ATOM 1289 N N . TYR A 1 165 ? 32.057 16.329 12.877 1.00 81.25 165 TYR A N 1
ATOM 1290 C CA . TYR A 1 165 ? 31.584 17.172 11.779 1.00 81.25 165 TYR A CA 1
ATOM 1291 C C . TYR A 1 165 ? 30.243 17.848 12.071 1.00 81.25 165 TYR A C 1
ATOM 1293 O O . TYR A 1 165 ? 29.798 18.678 11.282 1.00 81.25 165 TYR A O 1
ATOM 1301 N N . LEU A 1 166 ? 29.596 17.516 13.192 1.00 79.06 166 LEU A N 1
ATOM 1302 C CA . LEU A 1 166 ? 28.405 18.226 13.640 1.00 79.06 166 LEU A CA 1
ATOM 1303 C C . LEU A 1 166 ? 28.787 19.629 14.130 1.00 79.06 166 LEU A C 1
ATOM 1305 O O . LEU A 1 166 ? 29.535 19.737 15.106 1.00 79.06 166 LEU A O 1
ATOM 1309 N N . PRO A 1 167 ? 28.263 20.701 13.513 1.00 73.56 167 PRO A N 1
ATOM 1310 C CA . PRO A 1 167 ? 28.500 22.046 14.006 1.00 73.56 167 PRO A CA 1
ATOM 1311 C C . PRO A 1 167 ? 27.731 22.276 15.311 1.00 73.56 167 PRO A C 1
ATOM 1313 O O . PRO A 1 167 ? 26.605 21.804 15.478 1.00 73.56 167 PRO A O 1
ATOM 1316 N N . THR A 1 168 ? 28.318 23.053 16.217 1.00 78.25 168 THR A N 1
ATOM 1317 C CA . THR A 1 168 ? 27.565 23.670 17.312 1.00 78.25 168 THR A CA 1
ATOM 1318 C C . THR A 1 168 ? 26.853 24.902 16.749 1.00 78.25 168 THR A C 1
ATOM 1320 O O . THR A 1 168 ? 27.541 25.797 16.249 1.00 78.25 168 THR A O 1
ATOM 1323 N N . PRO A 1 169 ? 25.510 24.978 16.791 1.00 79.31 169 PRO A N 1
ATOM 1324 C CA . PRO A 1 169 ? 24.802 26.148 16.289 1.00 79.31 169 PRO A CA 1
ATOM 1325 C C . PRO A 1 169 ? 25.201 27.410 17.061 1.00 79.31 169 PRO A C 1
ATOM 1327 O O . PRO A 1 169 ? 25.259 27.410 18.291 1.00 79.31 169 PRO A O 1
ATOM 1330 N N . MET A 1 170 ? 25.459 28.502 16.338 1.00 79.38 170 MET A N 1
ATOM 1331 C CA . MET A 1 170 ? 25.702 29.807 16.953 1.00 79.38 170 MET A CA 1
ATOM 1332 C C . MET A 1 170 ? 24.405 30.353 17.546 1.00 79.38 170 MET A C 1
ATOM 1334 O O . MET A 1 170 ? 23.351 30.293 16.910 1.00 79.38 170 MET A O 1
ATOM 1338 N N . LEU A 1 171 ? 24.487 30.918 18.748 1.00 77.94 171 LEU A N 1
ATOM 1339 C CA . LEU A 1 171 ? 23.344 31.528 19.415 1.00 77.94 171 LEU A CA 1
ATOM 1340 C C . LEU A 1 171 ? 22.745 32.643 18.537 1.00 77.94 171 LEU A C 1
ATOM 1342 O O . LEU A 1 171 ? 23.478 33.511 18.068 1.00 77.94 171 LEU A O 1
ATOM 1346 N N . GLY A 1 172 ? 21.435 32.596 18.286 1.00 77.81 172 GLY A N 1
ATOM 1347 C CA . GLY A 1 172 ? 20.751 33.576 17.436 1.00 77.81 172 GLY A CA 1
ATOM 1348 C C . GLY A 1 172 ? 20.816 33.288 15.934 1.00 77.81 172 GLY A C 1
ATOM 1349 O O . GLY A 1 172 ? 20.273 34.068 15.158 1.00 77.81 172 GLY A O 1
ATOM 1350 N N . SER A 1 173 ? 21.432 32.179 15.509 1.00 84.88 173 SER A N 1
ATOM 1351 C CA . SER A 1 173 ? 21.509 31.791 14.088 1.00 84.88 173 SER A CA 1
ATOM 1352 C C . SER A 1 173 ? 20.174 31.341 13.493 1.00 84.88 173 SER A C 1
ATOM 1354 O O . SER A 1 173 ? 20.016 31.326 12.277 1.00 84.88 173 SER A O 1
ATOM 1356 N N . GLY A 1 174 ? 19.220 30.934 14.333 1.00 89.81 174 GLY A N 1
ATOM 1357 C CA . GLY A 1 174 ? 17.997 30.277 13.879 1.00 89.81 174 GLY A CA 1
ATOM 1358 C C . GLY A 1 174 ? 18.210 28.834 13.429 1.00 89.81 174 GLY A C 1
ATOM 1359 O O . GLY A 1 174 ? 17.288 28.227 12.890 1.00 89.81 174 GLY A O 1
ATOM 1360 N N . THR A 1 175 ? 19.402 28.276 13.648 1.00 93.75 175 THR A N 1
ATOM 1361 C CA . THR A 1 175 ? 19.747 26.914 13.245 1.00 93.75 175 THR A CA 1
ATOM 1362 C C . THR A 1 175 ? 19.491 25.924 14.372 1.00 93.75 175 THR A C 1
ATOM 1364 O O . THR A 1 175 ? 19.985 26.096 15.488 1.00 93.75 175 THR A O 1
ATOM 1367 N N . THR A 1 176 ? 18.772 24.844 14.066 1.00 96.94 176 THR A N 1
ATOM 1368 C CA . THR A 1 176 ? 18.631 23.694 14.964 1.00 96.94 176 THR A CA 1
ATOM 1369 C C . THR A 1 176 ? 19.363 22.482 14.404 1.00 96.94 176 THR A C 1
ATOM 1371 O O . THR A 1 176 ? 19.160 22.087 13.259 1.00 96.94 176 THR A O 1
ATOM 1374 N N . ILE A 1 177 ? 20.205 21.867 15.231 1.00 94.06 177 ILE A N 1
ATOM 1375 C CA . ILE A 1 177 ? 20.865 20.595 14.944 1.00 94.06 177 ILE A CA 1
ATOM 1376 C C . ILE A 1 177 ? 20.205 19.517 15.800 1.00 94.06 177 ILE A C 1
ATOM 1378 O O . ILE A 1 177 ? 20.286 19.569 17.026 1.00 94.06 177 ILE A O 1
ATOM 1382 N N . TYR A 1 178 ? 19.587 18.539 15.147 1.00 97.06 178 TYR A N 1
ATOM 1383 C CA . TYR A 1 178 ? 18.961 17.364 15.737 1.00 97.06 178 TYR A CA 1
ATOM 1384 C C . TYR A 1 178 ? 19.722 16.106 15.308 1.00 97.06 178 TYR A C 1
ATOM 1386 O O . TYR A 1 178 ? 19.865 15.819 14.121 1.00 97.06 178 TYR A O 1
ATOM 1394 N N . SER A 1 179 ? 20.253 15.341 16.255 1.00 94.50 179 SER A N 1
ATOM 1395 C CA . SER A 1 179 ? 21.070 14.178 15.922 1.00 94.50 179 SER A CA 1
ATOM 1396 C C . SER A 1 179 ? 20.896 13.022 16.902 1.00 94.50 179 SER A C 1
ATOM 1398 O O . SER A 1 179 ? 21.523 12.959 17.964 1.00 94.50 179 SER A O 1
ATOM 1400 N N . SER A 1 180 ? 20.054 12.072 16.505 1.00 93.00 180 SER A N 1
ATOM 1401 C CA . SER A 1 180 ? 19.807 10.841 17.250 1.00 93.00 180 SER A CA 1
ATOM 1402 C C . SER A 1 180 ? 20.933 9.828 17.057 1.00 93.00 180 SER A C 1
ATOM 1404 O O . SER A 1 180 ? 21.591 9.772 16.016 1.00 93.00 180 SER A O 1
ATOM 1406 N N . ALA A 1 181 ? 21.143 8.981 18.055 1.00 89.94 181 ALA A N 1
ATOM 1407 C CA . ALA A 1 181 ? 21.987 7.798 17.977 1.00 89.94 181 ALA A CA 1
ATOM 1408 C C . ALA A 1 181 ? 21.169 6.567 17.544 1.00 89.94 181 ALA A C 1
ATOM 1410 O O . ALA A 1 181 ? 21.421 5.466 18.031 1.00 89.94 181 ALA A O 1
ATOM 1411 N N . CYS A 1 182 ? 20.192 6.761 16.652 1.00 86.62 182 CYS A N 1
ATOM 1412 C CA . CYS A 1 182 ? 19.361 5.706 16.065 1.00 86.62 182 CYS A CA 1
ATOM 1413 C C . CYS A 1 182 ? 19.934 5.243 14.720 1.00 86.62 182 CYS A C 1
ATOM 1415 O O . CYS A 1 182 ? 20.368 6.085 13.948 1.00 86.62 182 CYS A O 1
ATOM 1417 N N . TYR A 1 183 ? 19.881 3.964 14.367 1.00 86.06 183 TYR A N 1
ATOM 1418 C CA . TYR A 1 183 ? 20.326 3.452 13.067 1.00 86.06 183 TYR A CA 1
ATOM 1419 C C . TYR A 1 183 ? 19.264 3.686 11.982 1.00 86.06 183 TYR A C 1
ATOM 1421 O O . TYR A 1 183 ? 18.406 2.846 11.735 1.00 86.06 183 TYR A O 1
ATOM 1429 N N . THR A 1 184 ? 19.287 4.862 11.352 1.00 87.75 184 THR A N 1
ATOM 1430 C CA . THR A 1 184 ? 18.259 5.289 10.387 1.00 87.75 184 THR A CA 1
ATOM 1431 C C . THR A 1 184 ? 18.840 6.169 9.281 1.00 87.75 184 THR A C 1
ATOM 1433 O O . THR A 1 184 ? 19.968 6.652 9.383 1.00 87.75 184 THR A O 1
ATOM 1436 N N . HIS A 1 185 ? 18.064 6.395 8.227 1.00 93.25 185 HIS A N 1
ATOM 1437 C CA . HIS A 1 185 ? 18.357 7.323 7.141 1.00 93.25 185 HIS A CA 1
ATOM 1438 C C . HIS A 1 185 ? 17.036 7.846 6.568 1.00 93.25 185 HIS A C 1
ATOM 1440 O O . HIS A 1 185 ? 16.065 7.097 6.507 1.00 93.25 185 HIS A O 1
ATOM 1446 N N . CYS A 1 186 ? 16.985 9.107 6.141 1.00 93.69 186 CYS A N 1
ATOM 1447 C CA . CYS A 1 186 ? 15.737 9.764 5.736 1.00 93.69 186 CYS A CA 1
ATOM 1448 C C . CYS A 1 186 ? 14.633 9.689 6.786 1.00 93.69 186 CYS A C 1
ATOM 1450 O O . CYS A 1 186 ? 13.553 9.129 6.580 1.00 93.69 186 CYS A O 1
ATOM 1452 N N . THR A 1 187 ? 14.926 10.264 7.948 1.00 89.75 187 THR A N 1
ATOM 1453 C CA . THR A 1 187 ? 14.044 10.146 9.110 1.00 89.75 187 THR A CA 1
ATOM 1454 C C . THR A 1 187 ? 12.722 10.886 8.910 1.00 89.75 187 THR A C 1
ATOM 1456 O O . THR A 1 187 ? 11.676 10.401 9.321 1.00 89.75 187 THR A O 1
ATOM 1459 N N . MET A 1 188 ? 12.738 12.058 8.279 1.00 91.25 188 MET A N 1
ATOM 1460 C CA . MET A 1 188 ? 11.551 12.904 8.124 1.00 91.25 188 MET A CA 1
ATOM 1461 C C . MET A 1 188 ? 10.573 12.375 7.080 1.00 91.25 188 MET A C 1
ATOM 1463 O O . MET A 1 188 ? 9.394 12.714 7.124 1.00 91.25 188 MET A O 1
ATOM 1467 N N . THR A 1 189 ? 11.047 11.548 6.147 1.00 86.50 189 THR A N 1
ATOM 1468 C CA . THR A 1 189 ? 10.194 10.864 5.162 1.00 86.50 189 THR A CA 1
ATOM 1469 C C . THR A 1 189 ? 9.839 9.441 5.589 1.00 86.50 189 THR A C 1
ATOM 1471 O O . THR A 1 189 ? 9.302 8.679 4.788 1.00 86.50 189 THR A O 1
ATOM 1474 N N . SER A 1 190 ? 10.147 9.070 6.833 1.00 78.75 190 SER A N 1
ATOM 1475 C CA . SER A 1 190 ? 9.824 7.776 7.427 1.00 78.75 190 SER A CA 1
ATOM 1476 C C . SER A 1 190 ? 9.016 7.949 8.719 1.00 78.75 190 SER A C 1
ATOM 1478 O O . SER A 1 190 ? 8.778 9.062 9.195 1.00 78.75 190 SER A O 1
ATOM 1480 N N . ASN A 1 191 ? 8.510 6.847 9.273 1.00 67.56 191 ASN A N 1
ATOM 1481 C CA . ASN A 1 191 ? 7.640 6.894 10.456 1.00 67.56 191 ASN A CA 1
ATOM 1482 C C . ASN A 1 191 ? 8.396 7.266 11.729 1.00 67.56 191 ASN A C 1
ATOM 1484 O O . ASN A 1 191 ? 7.807 7.771 12.687 1.00 67.56 191 ASN A O 1
ATOM 1488 N N . GLU A 1 192 ? 9.698 7.031 11.712 1.00 74.25 192 GLU A N 1
ATOM 1489 C CA . GLU A 1 192 ? 10.658 7.417 12.718 1.00 74.25 192 GLU A CA 1
ATOM 1490 C C . GLU A 1 192 ? 10.550 8.916 13.008 1.00 74.25 192 GLU A C 1
ATOM 1492 O O . GLU A 1 192 ? 10.775 9.312 14.142 1.00 74.25 192 GLU A O 1
ATOM 1497 N N . PHE A 1 193 ? 10.081 9.747 12.067 1.00 84.75 193 PHE A N 1
ATOM 1498 C CA . PHE A 1 193 ? 9.760 11.152 12.324 1.00 84.75 193 PHE A CA 1
ATOM 1499 C C . PHE A 1 193 ? 8.875 11.382 13.565 1.00 84.75 193 PHE A C 1
ATOM 1501 O O . PHE A 1 193 ? 9.087 12.337 14.317 1.00 84.75 193 PHE A O 1
ATOM 1508 N N . PHE A 1 194 ? 7.897 10.502 13.799 1.00 80.69 194 PHE A N 1
ATOM 1509 C CA . PHE A 1 194 ? 6.922 10.642 14.884 1.00 80.69 194 PHE A CA 1
ATOM 1510 C C . PHE A 1 194 ? 7.389 10.044 16.213 1.00 80.69 194 PHE A C 1
ATOM 1512 O O . PHE A 1 194 ? 6.881 10.430 17.265 1.00 80.69 194 PHE A O 1
ATOM 1519 N N . SER A 1 195 ? 8.316 9.087 16.180 1.00 76.25 195 SER A N 1
ATOM 1520 C CA . SER A 1 195 ? 8.738 8.324 17.362 1.00 76.25 195 SER A CA 1
ATOM 1521 C C . SER A 1 195 ? 10.192 8.552 17.760 1.00 76.25 195 SER A C 1
ATOM 1523 O O . SER A 1 195 ? 10.562 8.242 18.892 1.00 76.25 195 SER A O 1
ATOM 1525 N N . MET A 1 196 ? 11.021 9.072 16.855 1.00 81.12 196 MET A N 1
ATOM 1526 C CA . MET A 1 196 ? 12.431 9.330 17.099 1.00 81.12 196 MET A CA 1
ATOM 1527 C C . MET A 1 196 ? 12.597 10.399 18.161 1.00 81.12 196 MET A C 1
ATOM 1529 O O . MET A 1 196 ? 11.949 11.449 18.125 1.00 81.12 196 MET A O 1
ATOM 1533 N N . ARG A 1 197 ? 13.513 10.112 19.079 1.00 85.75 197 ARG A N 1
ATOM 1534 C CA . ARG A 1 197 ? 13.977 11.039 20.093 1.00 85.75 197 ARG A CA 1
ATOM 1535 C C . ARG A 1 197 ? 15.488 11.208 19.976 1.00 85.75 197 ARG A C 1
ATOM 1537 O O . ARG A 1 197 ? 16.174 10.362 19.399 1.00 85.75 197 ARG A O 1
ATOM 1544 N N . ALA A 1 198 ? 15.942 12.361 20.436 1.00 86.88 198 ALA A N 1
ATOM 1545 C CA . ALA A 1 198 ? 17.330 12.642 20.710 1.00 86.88 198 ALA A CA 1
ATOM 1546 C C . ALA A 1 198 ? 17.359 13.534 21.950 1.00 86.88 198 ALA A C 1
ATOM 1548 O O . ALA A 1 198 ? 16.633 14.532 22.001 1.00 86.88 198 ALA A O 1
ATOM 1549 N N . ASP A 1 199 ? 18.165 13.176 22.945 1.00 85.19 199 ASP A N 1
ATOM 1550 C CA . ASP A 1 199 ? 18.236 13.873 24.240 1.00 85.19 199 ASP A CA 1
ATOM 1551 C C . ASP A 1 199 ? 16.838 14.107 24.864 1.00 85.19 199 ASP A C 1
ATOM 1553 O O . ASP A 1 199 ? 16.524 15.169 25.401 1.00 85.19 199 ASP A O 1
ATOM 1557 N N . GLY A 1 200 ? 15.954 13.118 24.718 1.00 80.06 200 GLY A N 1
ATOM 1558 C CA . GLY A 1 200 ? 14.574 13.112 25.204 1.00 80.06 200 GLY A CA 1
ATOM 1559 C C . GLY A 1 200 ? 13.573 13.902 24.354 1.00 80.06 200 GLY A C 1
ATOM 1560 O O . GLY A 1 200 ? 12.364 13.755 24.558 1.00 80.06 200 GLY A O 1
ATOM 1561 N N . VAL A 1 201 ? 14.022 14.687 23.372 1.00 83.19 201 VAL A N 1
ATOM 1562 C CA . VAL A 1 201 ? 13.158 15.539 22.539 1.00 83.19 201 VAL A CA 1
ATOM 1563 C C . VAL A 1 201 ? 12.717 14.789 21.285 1.00 83.19 201 VAL A C 1
ATOM 1565 O O . VAL A 1 201 ? 13.546 14.291 20.522 1.00 83.19 201 VAL A O 1
ATOM 1568 N N . ALA A 1 202 ? 11.406 14.716 21.039 1.00 87.62 202 ALA A N 1
ATOM 1569 C CA . ALA A 1 202 ? 10.888 14.097 19.823 1.00 87.62 202 ALA A CA 1
ATOM 1570 C C . ALA A 1 202 ? 11.212 14.947 18.587 1.00 87.62 202 ALA A C 1
ATOM 1572 O O . ALA A 1 202 ? 11.123 16.175 18.633 1.00 87.62 202 ALA A O 1
ATOM 1573 N N . LEU A 1 203 ? 11.555 14.300 17.471 1.00 91.62 203 LEU A N 1
ATOM 1574 C CA . LEU A 1 203 ? 11.921 14.998 16.234 1.00 91.62 203 LEU A CA 1
ATOM 1575 C C . LEU A 1 203 ? 10.782 15.891 15.721 1.00 91.62 203 LEU A C 1
ATOM 1577 O O . LEU A 1 203 ? 11.018 17.045 15.365 1.00 91.62 203 LEU A O 1
ATOM 1581 N N . LEU A 1 204 ? 9.540 15.399 15.753 1.00 91.25 204 LEU A N 1
ATOM 1582 C CA . LEU A 1 204 ? 8.353 16.190 15.424 1.00 91.25 204 LEU A CA 1
ATOM 1583 C C . LEU A 1 204 ? 8.244 17.467 16.268 1.00 91.25 204 LEU A C 1
ATOM 1585 O O . LEU A 1 204 ? 7.951 18.534 15.729 1.00 91.25 204 LEU A O 1
ATOM 1589 N N . ASP A 1 205 ? 8.472 17.361 17.576 1.00 91.38 205 ASP A N 1
ATOM 1590 C CA . ASP A 1 205 ? 8.358 18.496 18.494 1.00 91.38 205 ASP A CA 1
ATOM 1591 C C . ASP A 1 205 ? 9.484 19.504 18.254 1.00 91.38 205 ASP A C 1
ATOM 1593 O O . ASP A 1 205 ? 9.232 20.707 18.225 1.00 91.38 205 ASP A O 1
ATOM 1597 N N . ALA A 1 206 ? 10.701 19.025 17.979 1.00 94.62 206 ALA A N 1
ATOM 1598 C CA . ALA A 1 206 ? 11.827 19.875 17.607 1.00 94.62 206 ALA A CA 1
ATOM 1599 C C . ALA A 1 206 ? 11.557 20.651 16.305 1.00 94.62 206 ALA A C 1
ATOM 1601 O O . ALA A 1 206 ? 11.796 21.858 16.249 1.00 94.62 206 ALA A O 1
ATOM 1602 N N . VAL A 1 207 ? 11.020 19.988 15.274 1.00 96.12 207 VAL A N 1
ATOM 1603 C CA . VAL A 1 207 ? 10.672 20.638 13.997 1.00 96.12 207 VAL A CA 1
ATOM 1604 C C . VAL A 1 207 ? 9.527 21.631 14.178 1.00 96.12 207 VAL A C 1
ATOM 1606 O O . VAL A 1 207 ? 9.605 22.746 13.665 1.00 96.12 207 VAL A O 1
ATOM 1609 N N . ARG A 1 208 ? 8.480 21.268 14.931 1.00 94.00 208 ARG A N 1
ATOM 1610 C CA . ARG A 1 208 ? 7.370 22.181 15.247 1.00 94.00 208 ARG A CA 1
ATOM 1611 C C . ARG A 1 208 ? 7.868 23.426 15.963 1.00 94.00 208 ARG A C 1
ATOM 1613 O O . ARG A 1 208 ? 7.571 24.523 15.504 1.00 94.00 208 ARG A O 1
ATOM 1620 N N . HIS A 1 209 ? 8.654 23.248 17.026 1.00 92.69 209 HIS A N 1
ATOM 1621 C CA . HIS A 1 209 ? 9.245 24.344 17.794 1.00 92.69 209 HIS A CA 1
ATOM 1622 C C . HIS A 1 209 ? 10.066 25.270 16.899 1.00 92.69 209 HIS A C 1
ATOM 1624 O O . HIS A 1 209 ? 9.873 26.483 16.932 1.00 92.69 209 HIS A O 1
ATOM 1630 N N . TRP A 1 210 ? 10.927 24.699 16.052 1.00 96.19 210 TRP A N 1
ATOM 1631 C CA . TRP A 1 210 ? 11.744 25.459 15.110 1.00 96.19 210 TRP A CA 1
ATOM 1632 C C . TRP A 1 210 ? 10.904 26.277 14.120 1.00 96.19 210 TRP A C 1
ATOM 1634 O O . TRP A 1 210 ? 11.155 27.468 13.940 1.00 96.19 210 TRP A O 1
ATOM 1644 N N . LEU A 1 211 ? 9.872 25.672 13.522 1.00 93.38 211 LEU A N 1
ATOM 1645 C CA . LEU A 1 211 ? 8.991 26.347 12.562 1.00 93.38 211 LEU A CA 1
ATOM 1646 C C . LEU A 1 211 ? 8.157 27.462 13.206 1.00 93.38 211 LEU A C 1
ATOM 1648 O O . LEU A 1 211 ? 7.937 28.496 12.572 1.00 93.38 211 LEU A O 1
ATOM 1652 N N . SER A 1 212 ? 7.700 27.261 14.446 1.00 92.19 212 SER A N 1
ATOM 1653 C CA . SER A 1 212 ? 6.851 28.213 15.176 1.00 92.19 212 SER A CA 1
ATOM 1654 C C . SER A 1 212 ? 7.624 29.243 16.003 1.00 92.19 212 SER A C 1
ATOM 1656 O O . SER A 1 212 ? 7.010 30.078 16.666 1.00 92.19 212 SER A O 1
ATOM 1658 N N . ALA A 1 213 ? 8.953 29.168 16.032 1.00 91.12 213 ALA A N 1
ATOM 1659 C CA . ALA A 1 213 ? 9.769 30.030 16.871 1.00 91.12 213 ALA A CA 1
ATOM 1660 C C . ALA A 1 213 ? 9.589 31.513 16.506 1.00 91.12 213 ALA A C 1
ATOM 1662 O O . ALA A 1 213 ? 9.704 31.915 15.348 1.00 91.12 213 ALA A O 1
ATOM 1663 N N . SER A 1 214 ? 9.369 32.345 17.526 1.00 89.56 214 SER A N 1
ATOM 1664 C CA . SER A 1 214 ? 9.128 33.788 17.379 1.00 89.56 214 SER A CA 1
ATOM 1665 C C . SER A 1 214 ? 10.381 34.602 17.036 1.00 89.56 214 SER A C 1
ATOM 1667 O O . SER A 1 214 ? 10.287 35.790 16.740 1.00 89.56 214 SER A O 1
ATOM 1669 N N . SER A 1 215 ? 11.567 33.993 17.103 1.00 90.69 215 SER A N 1
ATOM 1670 C CA . SER A 1 215 ? 12.846 34.627 16.778 1.00 90.69 215 SER A CA 1
ATOM 1671 C C . SER A 1 215 ? 13.902 33.588 16.402 1.00 90.69 215 SER A C 1
ATOM 1673 O O . SER A 1 215 ? 13.819 32.429 16.811 1.00 90.69 215 SER A O 1
ATOM 1675 N N . ALA A 1 216 ? 14.951 34.018 15.696 1.00 85.56 216 ALA A N 1
ATOM 1676 C CA . ALA A 1 216 ? 16.111 33.174 15.399 1.00 85.56 216 ALA A CA 1
ATOM 1677 C C . ALA A 1 216 ? 16.798 32.659 16.679 1.00 85.56 216 ALA A C 1
ATOM 1679 O O . ALA A 1 216 ? 17.267 31.525 16.737 1.00 85.56 216 ALA A O 1
ATOM 1680 N N . GLN A 1 217 ? 16.787 33.455 17.750 1.00 86.19 217 GLN A N 1
ATOM 1681 C CA . GLN A 1 217 ? 17.250 33.039 19.072 1.00 86.19 217 GLN A CA 1
ATOM 1682 C C . GLN A 1 217 ? 16.454 31.836 19.599 1.00 86.19 217 GLN A C 1
ATOM 1684 O O . GLN A 1 217 ? 17.054 30.842 19.994 1.00 86.19 217 GLN A O 1
ATOM 1689 N N . ALA A 1 218 ? 15.120 31.906 19.562 1.00 87.88 218 ALA A N 1
ATOM 1690 C CA . ALA A 1 218 ? 14.241 30.828 20.019 1.00 87.88 218 ALA A CA 1
ATOM 1691 C C . ALA A 1 218 ? 14.294 29.583 19.116 1.00 87.88 218 ALA A C 1
ATOM 1693 O O . ALA A 1 218 ? 14.095 28.469 19.597 1.00 87.88 218 ALA A O 1
ATOM 1694 N N . ALA A 1 219 ? 14.580 29.769 17.824 1.00 89.31 219 ALA A N 1
ATOM 1695 C CA . ALA A 1 219 ? 14.736 28.691 16.850 1.00 89.31 219 ALA A CA 1
ATOM 1696 C C . ALA A 1 219 ? 16.127 28.029 16.896 1.00 89.31 219 ALA A C 1
ATOM 1698 O O . ALA A 1 219 ? 16.350 27.020 16.233 1.00 89.31 219 ALA A O 1
ATOM 1699 N N . THR A 1 220 ? 17.094 28.590 17.628 1.00 89.50 220 THR A N 1
ATOM 1700 C CA . THR A 1 220 ? 18.436 28.004 17.722 1.00 89.50 220 THR A CA 1
ATOM 1701 C C . THR A 1 220 ? 18.424 26.831 18.702 1.00 89.50 220 THR A C 1
ATOM 1703 O O . THR A 1 220 ? 18.053 27.008 19.861 1.00 89.50 220 THR A O 1
ATOM 1706 N N . GLY A 1 221 ? 18.866 25.646 18.273 1.00 87.56 221 GLY A N 1
ATOM 1707 C CA . GLY A 1 221 ? 18.788 24.431 19.091 1.00 87.56 221 GLY A CA 1
ATOM 1708 C C . GLY A 1 221 ? 19.917 23.438 18.830 1.00 87.56 221 GLY A C 1
ATOM 1709 O O . GLY A 1 221 ? 20.381 23.285 17.703 1.00 87.56 221 GLY A O 1
ATOM 1710 N N . TRP A 1 222 ? 20.356 22.728 19.870 1.00 89.56 222 TRP A N 1
ATOM 1711 C CA . TRP A 1 222 ? 21.326 21.639 19.745 1.00 89.56 222 TRP A CA 1
ATOM 1712 C C . TRP A 1 222 ? 20.857 20.422 20.537 1.00 89.56 222 TRP A C 1
ATOM 1714 O O . TRP A 1 222 ? 20.993 20.369 21.756 1.00 89.56 222 TRP A O 1
ATOM 1724 N N . ILE A 1 223 ? 20.272 19.461 19.829 1.00 90.81 223 ILE A N 1
ATOM 1725 C CA . ILE A 1 223 ? 19.617 18.279 20.381 1.00 90.81 223 ILE A CA 1
ATOM 1726 C C . ILE A 1 223 ? 20.380 17.063 19.858 1.00 90.81 223 ILE A C 1
ATOM 1728 O O . ILE A 1 223 ? 20.338 16.763 18.664 1.00 90.81 223 ILE A O 1
ATOM 1732 N N . ARG A 1 224 ? 21.139 16.379 20.718 1.00 90.12 224 ARG A N 1
ATOM 1733 C CA . ARG A 1 224 ? 21.975 15.251 20.290 1.00 90.12 224 ARG A CA 1
ATOM 1734 C C . ARG A 1 224 ? 22.113 14.187 21.364 1.00 90.12 224 ARG A C 1
ATOM 1736 O O . ARG A 1 224 ? 22.526 14.479 22.484 1.00 90.12 224 ARG A O 1
ATOM 1743 N N . ASP A 1 225 ? 21.956 12.935 20.953 1.00 86.12 225 ASP A N 1
ATOM 1744 C CA . ASP A 1 225 ? 22.213 11.798 21.827 1.00 86.12 225 ASP A CA 1
ATOM 1745 C C . ASP A 1 225 ? 23.677 11.674 22.248 1.00 86.12 225 ASP A C 1
ATOM 1747 O O . ASP A 1 225 ? 24.618 11.777 21.450 1.00 86.12 225 ASP A O 1
ATOM 1751 N N . ARG A 1 226 ? 23.856 11.365 23.532 1.00 84.19 226 ARG A N 1
ATOM 1752 C CA . ARG A 1 226 ? 25.154 11.111 24.178 1.00 84.19 226 ARG A CA 1
ATOM 1753 C C . ARG A 1 226 ? 25.274 9.689 24.730 1.00 84.19 226 ARG A C 1
ATOM 1755 O O . ARG A 1 226 ? 26.256 9.372 25.393 1.00 84.19 226 ARG A O 1
ATOM 1762 N N . CYS A 1 227 ? 24.288 8.832 24.461 1.00 82.12 227 CYS A N 1
ATOM 1763 C CA . CYS A 1 227 ? 24.305 7.434 24.888 1.00 82.12 227 CYS A CA 1
ATOM 1764 C C . CYS A 1 227 ? 25.448 6.654 24.226 1.00 82.12 227 CYS A C 1
ATOM 1766 O O . CYS A 1 227 ? 25.916 7.035 23.157 1.00 82.12 227 CYS A O 1
ATOM 1768 N N . THR A 1 228 ? 25.893 5.560 24.839 1.00 83.88 228 THR A N 1
ATOM 1769 C CA . THR A 1 228 ? 26.968 4.706 24.317 1.00 83.88 228 THR A CA 1
ATOM 1770 C C . THR A 1 228 ? 26.414 3.427 23.693 1.00 83.88 228 THR A C 1
ATOM 1772 O O . THR A 1 228 ? 25.392 2.905 24.140 1.00 83.88 228 THR A O 1
ATOM 1775 N N . GLY A 1 229 ? 27.115 2.913 22.680 1.00 79.81 229 GLY A N 1
ATOM 1776 C CA . GLY A 1 229 ? 26.758 1.677 21.984 1.00 79.81 229 GLY A CA 1
ATOM 1777 C C . GLY A 1 229 ? 25.928 1.900 20.721 1.00 79.81 229 GLY A C 1
ATOM 1778 O O . GL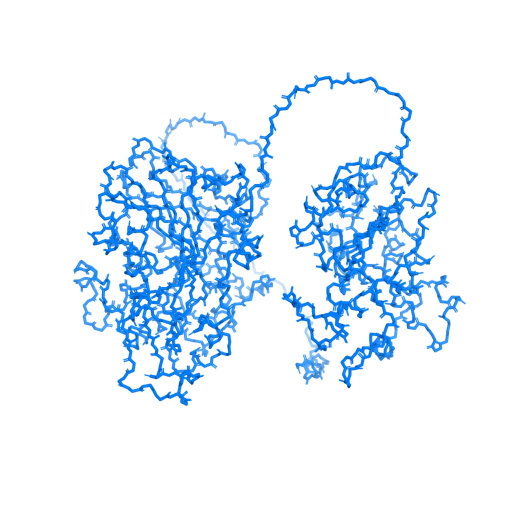Y A 1 229 ? 25.215 2.898 20.594 1.00 79.81 229 GLY A O 1
ATOM 1779 N N . PHE A 1 230 ? 26.046 0.947 19.793 1.00 83.19 230 PHE A N 1
ATOM 1780 C CA . PHE A 1 230 ? 25.344 0.962 18.514 1.00 83.19 230 PHE A CA 1
ATOM 1781 C C . PHE A 1 230 ? 23.832 1.091 18.712 1.00 83.19 230 PHE A C 1
ATOM 1783 O O . PHE A 1 230 ? 23.255 0.389 19.541 1.00 83.19 230 PHE A O 1
ATOM 1790 N N . ASP A 1 231 ? 23.217 1.996 17.945 1.00 79.06 231 ASP A N 1
ATOM 1791 C CA . ASP A 1 231 ? 21.770 2.224 17.928 1.00 79.06 231 ASP A CA 1
ATOM 1792 C C . ASP A 1 231 ? 21.158 2.520 19.316 1.00 79.06 231 ASP A C 1
ATOM 1794 O O . ASP A 1 231 ? 20.003 2.210 19.602 1.00 79.06 231 ASP A O 1
ATOM 1798 N N . CYS A 1 232 ? 21.932 3.114 20.231 1.00 81.19 232 CYS A N 1
ATOM 1799 C CA . CYS A 1 232 ? 21.486 3.333 21.608 1.00 81.19 232 CYS A CA 1
ATOM 1800 C C . CYS A 1 232 ? 20.313 4.321 21.749 1.00 81.19 232 CYS A C 1
ATOM 1802 O O . CYS A 1 232 ? 19.652 4.312 22.793 1.00 81.19 232 CYS A O 1
ATOM 1804 N N . GLY A 1 233 ? 20.053 5.146 20.727 1.00 77.81 233 GLY A N 1
ATOM 1805 C CA . GLY A 1 233 ? 18.925 6.083 20.680 1.00 77.81 233 GLY A CA 1
ATOM 1806 C C . GLY A 1 233 ? 17.573 5.401 20.437 1.00 77.81 233 GLY A C 1
ATOM 1807 O O . GLY A 1 233 ? 16.543 5.907 20.879 1.00 77.81 233 GLY A O 1
ATOM 1808 N N . SER A 1 234 ? 17.557 4.200 19.841 1.00 70.88 234 SER A N 1
ATOM 1809 C CA . SER A 1 234 ? 16.320 3.435 19.583 1.00 70.88 234 SER A CA 1
ATOM 1810 C C . SER A 1 234 ? 15.510 3.133 20.854 1.00 70.88 234 SER A C 1
ATOM 1812 O O . SER A 1 234 ? 14.289 2.993 20.806 1.00 70.88 234 SER A O 1
ATOM 1814 N N . ASN A 1 235 ? 16.181 3.098 22.010 1.00 56.47 235 ASN A N 1
ATOM 1815 C CA . ASN A 1 235 ? 15.593 2.794 23.314 1.00 56.47 235 ASN A CA 1
ATOM 1816 C C . ASN A 1 235 ? 15.207 4.043 24.126 1.00 56.47 235 ASN A C 1
ATOM 1818 O O . ASN A 1 235 ? 14.751 3.921 25.264 1.00 56.47 235 ASN A O 1
ATOM 1822 N N . GLU A 1 236 ? 15.407 5.253 23.598 1.00 59.97 236 GLU A N 1
ATOM 1823 C CA . GLU A 1 236 ? 15.203 6.485 24.367 1.00 59.97 236 GLU A CA 1
ATOM 1824 C C . GLU A 1 236 ? 13.727 6.739 24.711 1.00 59.97 236 GLU A C 1
ATOM 1826 O O . GLU A 1 236 ? 13.426 7.266 25.780 1.00 59.97 236 GLU A O 1
ATOM 1831 N N . ALA A 1 237 ? 12.791 6.242 23.897 1.00 50.03 237 ALA A N 1
ATOM 1832 C CA . ALA A 1 237 ? 11.356 6.275 24.196 1.00 50.03 237 ALA A CA 1
ATOM 1833 C C . ALA A 1 237 ? 10.960 5.535 25.497 1.00 50.03 237 ALA A C 1
ATOM 1835 O O . ALA A 1 237 ? 9.834 5.691 25.964 1.00 50.03 237 ALA A O 1
ATOM 1836 N N . GLN A 1 238 ? 11.868 4.740 26.081 1.00 42.16 238 GLN A N 1
ATOM 1837 C CA . GLN A 1 238 ? 11.669 3.976 27.319 1.00 42.16 238 GLN A CA 1
ATOM 1838 C C . GLN A 1 238 ? 12.499 4.503 28.506 1.00 42.16 238 GLN A C 1
ATOM 1840 O O . GLN A 1 238 ? 12.433 3.933 29.597 1.00 42.16 238 GLN A O 1
ATOM 1845 N N . ARG A 1 239 ? 13.298 5.566 28.326 1.00 43.56 239 ARG A N 1
ATOM 1846 C CA . ARG A 1 239 ? 14.141 6.131 29.392 1.00 43.56 239 ARG A CA 1
ATOM 1847 C C . ARG A 1 239 ? 13.392 7.237 30.149 1.00 43.56 239 ARG A C 1
ATOM 1849 O O . ARG A 1 239 ? 12.786 8.092 29.507 1.00 43.56 239 ARG A O 1
ATOM 1856 N N . PRO A 1 240 ? 13.439 7.271 31.495 1.00 36.31 240 PRO A N 1
ATOM 1857 C CA . PRO A 1 240 ? 12.938 8.412 32.254 1.00 36.31 240 PRO A CA 1
ATOM 1858 C C . PRO A 1 240 ? 13.665 9.690 31.821 1.00 36.31 240 PRO A C 1
ATOM 1860 O O . PRO A 1 240 ? 14.887 9.676 31.662 1.00 36.31 240 PRO A O 1
ATOM 1863 N N . LEU A 1 241 ? 12.917 10.781 31.640 1.00 41.22 241 LEU A N 1
ATOM 1864 C CA . LEU A 1 241 ? 13.454 12.099 31.300 1.00 41.22 241 LEU A CA 1
ATOM 1865 C C . LEU A 1 241 ? 14.528 12.503 32.321 1.00 41.22 241 LEU A C 1
ATOM 1867 O O . LEU A 1 241 ? 14.229 12.717 33.495 1.00 41.22 241 LEU A O 1
ATOM 1871 N N . VAL A 1 242 ? 15.779 12.629 31.875 1.00 33.81 242 VAL A N 1
ATOM 1872 C CA . VAL A 1 242 ? 16.822 13.295 32.660 1.00 33.81 242 VAL A CA 1
ATOM 1873 C C . VAL A 1 242 ? 16.548 14.791 32.557 1.00 33.81 242 VAL A C 1
ATOM 1875 O O . VAL A 1 242 ? 16.834 15.425 31.545 1.00 33.81 242 VAL A O 1
ATOM 1878 N N . THR A 1 243 ? 15.949 15.359 33.599 1.00 33.22 243 THR A N 1
ATOM 1879 C CA . THR A 1 243 ? 15.769 16.806 33.740 1.00 33.22 243 THR A CA 1
ATOM 1880 C C . THR A 1 243 ? 17.138 17.462 33.901 1.00 33.22 243 THR A C 1
ATOM 1882 O O . THR A 1 243 ? 17.713 17.475 34.988 1.00 33.22 243 THR A O 1
ATOM 1885 N N . GLY A 1 244 ? 17.674 17.965 32.793 1.00 31.70 244 GLY A N 1
ATOM 1886 C CA . GLY A 1 244 ? 18.983 18.605 32.719 1.00 31.70 244 GLY A CA 1
ATOM 1887 C C . GLY A 1 244 ? 18.993 19.852 31.844 1.00 31.70 244 GLY A C 1
ATOM 1888 O O . GLY A 1 244 ? 20.006 20.128 31.220 1.00 31.70 244 GLY A O 1
ATOM 1889 N N . LEU A 1 245 ? 17.887 20.594 31.783 1.00 31.94 245 LEU A N 1
ATOM 1890 C CA . LEU A 1 245 ? 17.845 21.980 31.317 1.00 31.94 245 LEU A CA 1
ATOM 1891 C C . LEU A 1 245 ? 16.813 22.712 32.177 1.00 31.94 245 LEU A C 1
ATOM 1893 O O . LEU A 1 245 ? 15.632 22.389 32.112 1.00 31.94 245 LEU A O 1
ATOM 1897 N N . SER A 1 246 ? 17.267 23.643 33.020 1.00 27.92 246 SER A N 1
ATOM 1898 C CA . SER A 1 246 ? 16.407 24.510 33.833 1.00 27.92 246 SER A CA 1
ATOM 1899 C C . SER A 1 246 ? 15.580 25.458 32.962 1.00 27.92 246 SER A C 1
ATOM 1901 O O . SER A 1 246 ? 16.171 26.213 32.187 1.00 27.92 246 SER A O 1
ATOM 1903 N N . PRO A 1 247 ? 14.257 25.545 33.181 1.00 31.31 247 PRO A N 1
ATOM 1904 C CA . PRO A 1 247 ? 13.471 26.729 32.872 1.00 31.31 247 PRO A CA 1
ATOM 1905 C C . PRO A 1 247 ? 12.943 27.354 34.171 1.00 31.31 247 PRO A C 1
ATOM 1907 O O . PRO A 1 247 ? 12.425 26.675 35.055 1.00 31.31 247 PRO A O 1
ATOM 1910 N N . SER A 1 248 ? 13.090 28.669 34.288 1.00 28.59 248 SER A N 1
ATOM 1911 C CA . SER A 1 248 ? 12.476 29.476 35.339 1.00 28.59 248 SER A CA 1
ATOM 1912 C C . SER A 1 248 ? 10.947 29.328 35.357 1.00 28.59 248 SER A C 1
ATOM 1914 O O . SER A 1 248 ? 10.297 29.381 34.316 1.00 28.59 248 SER A O 1
ATOM 1916 N N . GLU A 1 249 ? 10.450 29.161 36.579 1.00 32.25 249 GLU A N 1
ATOM 1917 C CA . GLU A 1 249 ? 9.093 29.066 37.134 1.00 32.25 249 GLU A CA 1
ATOM 1918 C C . GLU A 1 249 ? 7.884 29.597 36.329 1.00 32.25 249 GLU A C 1
ATOM 1920 O O . GLU A 1 249 ? 7.836 30.742 35.886 1.00 32.25 249 GLU A O 1
ATOM 1925 N N . GLY A 1 250 ? 6.829 28.770 36.302 1.00 27.58 250 GLY A N 1
ATOM 1926 C CA . GLY A 1 250 ? 5.423 29.111 36.043 1.00 27.58 250 GLY A CA 1
ATOM 1927 C C . GLY A 1 250 ? 4.525 27.916 36.436 1.00 27.58 250 GLY A C 1
ATOM 1928 O O . GLY A 1 250 ? 4.945 26.779 36.222 1.00 27.58 250 GLY A O 1
ATOM 1929 N N . PRO A 1 251 ? 3.358 28.112 37.086 1.00 26.22 251 PRO A N 1
ATOM 1930 C CA . PRO A 1 251 ? 2.766 27.108 37.971 1.00 26.22 251 PRO A CA 1
ATOM 1931 C C . PRO A 1 251 ? 2.003 25.989 37.253 1.00 26.22 251 PRO A C 1
ATOM 1933 O O . PRO A 1 251 ? 1.429 26.160 36.180 1.00 26.22 251 PRO A O 1
ATOM 1936 N N . ALA A 1 252 ? 1.997 24.840 37.927 1.00 26.86 252 ALA A N 1
ATOM 1937 C CA . ALA A 1 252 ? 1.395 23.578 37.534 1.00 26.86 252 ALA A CA 1
ATOM 1938 C C . ALA A 1 252 ? -0.111 23.671 37.236 1.00 26.86 252 ALA A C 1
ATOM 1940 O O . ALA A 1 252 ? -0.889 24.180 38.042 1.00 26.86 252 ALA A O 1
ATOM 1941 N N . VAL A 1 253 ? -0.517 23.055 36.124 1.00 27.38 253 VAL A N 1
ATOM 1942 C CA . VAL A 1 253 ? -1.885 22.573 35.918 1.00 27.38 253 VAL A CA 1
ATOM 1943 C C . VAL A 1 253 ? -1.873 21.081 36.230 1.00 27.38 253 VAL A C 1
ATOM 1945 O O . VAL A 1 253 ? -1.171 20.304 35.586 1.00 27.38 253 VAL A O 1
ATOM 1948 N N . ALA A 1 254 ? -2.592 20.708 37.283 1.00 30.75 254 ALA A N 1
ATOM 1949 C CA . ALA A 1 254 ? -2.768 19.331 37.705 1.00 30.75 254 ALA A CA 1
ATOM 1950 C C . ALA A 1 254 ? -3.779 18.629 36.793 1.00 30.75 254 ALA A C 1
ATOM 1952 O O . ALA A 1 254 ? -4.894 19.116 36.645 1.00 30.75 254 ALA A O 1
ATOM 1953 N N . GLU A 1 255 ? -3.411 17.466 36.261 1.00 24.44 255 GLU A N 1
ATOM 1954 C CA . GLU A 1 255 ? -4.343 16.459 35.752 1.00 24.44 255 GLU A CA 1
ATOM 1955 C C . GLU A 1 255 ? -3.749 15.045 35.928 1.00 24.44 255 GLU A C 1
ATOM 1957 O O . GLU A 1 255 ? -2.554 14.903 36.202 1.00 24.44 255 GLU A O 1
ATOM 1962 N N . PRO A 1 256 ? -4.602 14.007 35.953 1.00 27.06 256 PRO A N 1
ATOM 1963 C CA . PRO A 1 256 ? -4.692 13.104 37.092 1.00 27.06 256 PRO A CA 1
ATOM 1964 C C . PRO A 1 256 ? -3.778 11.877 37.033 1.00 27.06 256 PRO A C 1
ATOM 1966 O O . PRO A 1 256 ? -3.273 11.441 36.003 1.00 27.06 256 PRO A O 1
ATOM 1969 N N . SER A 1 257 ? -3.630 11.306 38.224 1.00 24.55 257 SER A N 1
ATOM 1970 C CA . SER A 1 257 ? -3.011 10.035 38.580 1.00 24.55 257 SER A CA 1
ATOM 1971 C C . SER A 1 257 ? -3.157 8.907 37.549 1.00 24.55 257 SER A C 1
ATOM 1973 O O . SER A 1 257 ? -4.252 8.420 37.283 1.00 24.55 257 SER A O 1
ATOM 1975 N N . THR A 1 258 ? -1.992 8.437 37.098 1.00 31.09 258 THR A N 1
ATOM 1976 C CA . THR A 1 258 ? -1.601 7.025 36.948 1.00 31.09 258 THR A CA 1
ATOM 1977 C C . THR A 1 258 ? -2.658 6.062 36.405 1.00 31.09 258 THR A C 1
ATOM 1979 O O . THR A 1 258 ? -3.362 5.396 37.165 1.00 31.09 258 THR A O 1
ATOM 1982 N N . VAL A 1 259 ? -2.620 5.837 35.092 1.00 26.33 259 VAL A N 1
ATOM 1983 C CA . VAL A 1 259 ? -2.915 4.513 34.538 1.00 26.33 259 VAL A CA 1
ATOM 1984 C C . VAL A 1 259 ? -1.592 3.913 34.081 1.00 26.33 259 VAL A C 1
ATOM 1986 O O . VAL A 1 259 ? -0.972 4.378 33.129 1.00 26.33 259 VAL A O 1
ATOM 1989 N N . ASN A 1 260 ? -1.141 2.885 34.798 1.00 32.19 260 ASN A N 1
ATOM 1990 C CA . ASN A 1 260 ? -0.084 1.998 34.334 1.00 32.19 260 ASN A CA 1
ATOM 1991 C C . ASN A 1 260 ? -0.529 1.358 33.011 1.00 32.19 260 ASN A C 1
ATOM 1993 O O . ASN A 1 260 ? -1.396 0.486 33.022 1.00 32.19 260 ASN A O 1
ATOM 1997 N N . THR A 1 261 ? 0.080 1.733 31.888 1.00 26.83 261 THR A N 1
ATOM 1998 C CA . THR A 1 261 ? 0.093 0.875 30.695 1.00 26.83 261 THR A CA 1
ATOM 1999 C C . THR A 1 261 ? 1.385 0.062 30.685 1.00 26.83 261 THR A C 1
ATOM 2001 O O . THR A 1 261 ? 2.461 0.647 30.558 1.00 26.83 261 THR A O 1
ATOM 2004 N N . PRO A 1 262 ? 1.312 -1.275 30.802 1.00 33.72 262 PRO A N 1
ATOM 2005 C CA . PRO A 1 262 ? 2.447 -2.144 30.538 1.00 33.72 262 PRO A CA 1
ATOM 2006 C C . PRO A 1 262 ? 2.800 -2.062 29.050 1.00 33.72 262 PRO A C 1
ATOM 2008 O O . PRO A 1 262 ? 1.940 -2.243 28.187 1.00 33.72 262 PRO A O 1
ATOM 2011 N N . THR A 1 263 ? 4.073 -1.836 28.740 1.00 36.09 263 THR A N 1
ATOM 2012 C CA . THR A 1 263 ? 4.650 -2.104 27.422 1.00 36.09 263 THR A CA 1
ATOM 2013 C C . THR A 1 263 ? 4.602 -3.610 27.165 1.00 36.09 263 THR A C 1
ATOM 2015 O O . THR A 1 263 ? 5.493 -4.358 27.560 1.00 36.09 263 THR A O 1
ATOM 2018 N N . SER A 1 264 ? 3.535 -4.089 26.522 1.00 36.16 264 SER A N 1
ATOM 2019 C CA . SER A 1 264 ? 3.530 -5.447 25.981 1.00 36.16 264 SER A CA 1
ATOM 2020 C C . SER A 1 264 ? 4.341 -5.452 24.677 1.00 36.16 264 SER A C 1
ATOM 2022 O O . SER A 1 264 ? 4.095 -4.591 23.825 1.00 36.16 264 SER A O 1
ATOM 2024 N N . PRO A 1 265 ? 5.311 -6.366 24.487 1.00 43.38 265 PRO A N 1
ATOM 2025 C CA . PRO A 1 265 ? 5.919 -6.579 23.176 1.00 43.38 265 PRO A CA 1
ATOM 2026 C C . PRO A 1 265 ? 4.799 -6.879 22.179 1.00 43.38 265 PRO A C 1
ATOM 2028 O O . PRO A 1 265 ? 3.832 -7.552 22.534 1.00 43.38 265 PRO A O 1
ATOM 2031 N N . SER A 1 266 ? 4.890 -6.364 20.949 1.00 56.34 266 SER A N 1
ATOM 2032 C CA . SER A 1 266 ? 3.832 -6.579 19.962 1.00 56.34 266 SER A CA 1
ATOM 2033 C C . SER A 1 266 ? 3.490 -8.071 19.892 1.00 56.34 266 SER A C 1
ATOM 2035 O O . SER A 1 266 ? 4.369 -8.909 19.693 1.00 56.34 266 SER A O 1
ATOM 2037 N N . ASN A 1 267 ? 2.221 -8.397 20.069 1.00 79.88 267 ASN A N 1
ATOM 2038 C CA . ASN A 1 267 ? 1.679 -9.747 20.191 1.00 79.88 267 ASN A CA 1
ATOM 2039 C C . ASN A 1 267 ? 1.589 -10.502 18.850 1.00 79.88 267 ASN A C 1
ATOM 2041 O O . ASN A 1 267 ? 0.731 -11.371 18.679 1.00 79.88 267 ASN A O 1
ATOM 2045 N N . TRP A 1 268 ? 2.463 -10.167 17.900 1.00 92.56 268 TRP A N 1
ATOM 2046 C CA . TRP A 1 268 ? 2.570 -10.851 16.623 1.00 92.56 268 TRP A CA 1
ATOM 2047 C C . TRP A 1 268 ? 3.348 -12.157 16.771 1.00 92.56 268 TRP A C 1
ATOM 2049 O O . TRP A 1 268 ? 4.447 -12.198 17.324 1.00 92.56 268 TRP A O 1
ATOM 2059 N N . GLN A 1 269 ? 2.784 -13.235 16.240 1.00 95.12 269 GLN A N 1
ATOM 2060 C CA . GLN A 1 269 ? 3.368 -14.568 16.257 1.00 95.12 269 GLN A CA 1
ATOM 2061 C C . GLN A 1 269 ? 3.448 -15.120 14.831 1.00 95.12 269 GLN A C 1
ATOM 2063 O O . GLN A 1 269 ? 2.451 -15.069 14.105 1.00 95.12 269 GLN A O 1
ATOM 2068 N N . PRO A 1 270 ? 4.594 -15.684 14.417 1.00 96.81 270 PRO A N 1
ATOM 2069 C CA . PRO A 1 270 ? 4.669 -16.417 13.165 1.00 96.81 270 PRO A CA 1
ATOM 2070 C C . PRO A 1 270 ? 3.883 -17.726 13.254 1.00 96.81 270 PRO A C 1
ATOM 2072 O O . PRO A 1 270 ? 4.002 -18.469 14.230 1.00 96.81 270 PRO A O 1
ATOM 2075 N N . ARG A 1 271 ? 3.099 -18.029 12.217 1.00 97.56 271 ARG A N 1
ATOM 2076 C CA . ARG A 1 271 ? 2.367 -19.289 12.049 1.00 97.56 271 ARG A CA 1
ATOM 2077 C C . ARG A 1 271 ? 2.749 -19.899 10.705 1.00 97.56 271 ARG A C 1
ATOM 2079 O O . ARG A 1 271 ? 2.151 -19.590 9.677 1.00 97.56 271 ARG A O 1
ATOM 2086 N N . PHE A 1 272 ? 3.783 -20.735 10.717 1.00 98.12 272 PHE A N 1
ATOM 2087 C CA . PHE A 1 272 ? 4.159 -21.539 9.555 1.00 98.12 272 PHE A CA 1
ATOM 2088 C C . PHE A 1 272 ? 3.242 -22.756 9.462 1.00 98.12 272 PHE A C 1
ATOM 2090 O O . PHE A 1 272 ? 2.974 -23.424 10.460 1.00 98.12 272 PHE A O 1
ATOM 2097 N N . LEU A 1 273 ? 2.765 -23.044 8.257 1.00 97.75 273 LEU A N 1
ATOM 2098 C CA . LEU A 1 273 ? 1.783 -24.086 7.971 1.00 97.75 273 LEU A CA 1
ATOM 2099 C C . LEU A 1 273 ? 2.453 -25.449 7.727 1.00 97.75 273 LEU A C 1
ATOM 2101 O O . LEU A 1 273 ? 1.995 -26.232 6.906 1.00 97.75 273 LEU A O 1
ATOM 2105 N N . GLU A 1 274 ? 3.529 -25.752 8.458 1.00 96.31 274 GLU A N 1
ATOM 2106 C CA . GLU A 1 274 ? 4.313 -26.993 8.318 1.00 96.31 274 GLU A CA 1
ATOM 2107 C C . GLU A 1 274 ? 3.471 -28.259 8.576 1.00 96.31 274 GLU A C 1
ATOM 2109 O O . GLU A 1 274 ? 3.724 -29.309 7.992 1.00 96.31 274 GLU A O 1
ATOM 2114 N N . GLU A 1 275 ? 2.423 -28.149 9.398 1.00 96.56 275 GLU A N 1
ATOM 2115 C CA . GLU A 1 275 ? 1.463 -29.229 9.672 1.00 96.56 275 GLU A CA 1
ATOM 2116 C C . GLU A 1 275 ? 0.469 -29.475 8.514 1.00 96.56 275 GLU A C 1
ATOM 2118 O O . GLU A 1 275 ? -0.290 -30.444 8.544 1.00 96.56 275 GLU A O 1
ATOM 2123 N N . TYR A 1 276 ? 0.475 -28.622 7.483 1.00 97.38 276 TYR A N 1
ATOM 2124 C CA . TYR A 1 276 ? -0.407 -28.686 6.317 1.00 97.38 276 TYR A CA 1
ATOM 2125 C C . TYR A 1 276 ? 0.445 -28.870 5.049 1.00 97.38 276 TYR A C 1
ATOM 2127 O O . TYR A 1 276 ? 0.785 -27.894 4.382 1.00 97.38 276 TYR A O 1
ATOM 2135 N N . PRO A 1 277 ? 0.787 -30.111 4.659 1.00 93.81 277 PRO A N 1
ATOM 2136 C CA . PRO A 1 277 ? 1.839 -30.389 3.671 1.00 93.81 277 PRO A CA 1
ATOM 2137 C C . PRO A 1 277 ? 1.560 -29.867 2.252 1.00 93.81 277 PRO A C 1
ATOM 2139 O O . PRO A 1 277 ? 2.465 -29.825 1.425 1.00 93.81 277 PRO A O 1
ATOM 2142 N N . LEU A 1 278 ? 0.316 -29.481 1.947 1.00 95.38 278 LEU A N 1
ATOM 2143 C CA . LEU A 1 278 ? -0.056 -28.877 0.664 1.00 95.38 278 LEU A CA 1
ATOM 2144 C C . LEU A 1 278 ? -0.000 -27.340 0.675 1.00 95.38 278 LEU A C 1
ATOM 2146 O O . LEU A 1 278 ? -0.063 -26.731 -0.392 1.00 95.38 278 LEU A O 1
ATOM 2150 N N . ALA A 1 279 ? 0.108 -26.713 1.849 1.00 97.56 279 ALA A N 1
ATOM 2151 C CA . ALA A 1 279 ? 0.206 -25.266 2.017 1.00 97.56 279 ALA A CA 1
ATOM 2152 C C . ALA A 1 279 ? 1.668 -24.816 1.893 1.00 97.56 279 ALA A C 1
ATOM 2154 O O . ALA A 1 279 ? 2.336 -24.473 2.870 1.00 97.56 279 ALA A O 1
ATOM 2155 N N . ILE A 1 280 ? 2.166 -24.854 0.662 1.00 95.56 280 ILE A N 1
ATOM 2156 C CA . ILE A 1 280 ? 3.563 -24.582 0.318 1.00 95.56 280 ILE A CA 1
ATOM 2157 C C . ILE A 1 280 ? 3.679 -23.423 -0.675 1.00 95.56 280 ILE A C 1
ATOM 2159 O O . ILE A 1 280 ? 2.761 -23.151 -1.446 1.00 95.56 280 ILE A O 1
ATOM 2163 N N . CYS A 1 281 ? 4.818 -22.745 -0.647 1.00 95.00 281 CYS A N 1
ATOM 2164 C CA . CYS A 1 281 ? 5.213 -21.705 -1.588 1.00 95.00 281 CYS A CA 1
ATOM 2165 C C . CYS A 1 281 ? 5.621 -22.296 -2.944 1.00 95.00 281 CYS A C 1
ATOM 2167 O O . CYS A 1 281 ? 5.686 -23.519 -3.101 1.00 95.00 281 CYS A O 1
ATOM 2169 N N . ASN A 1 282 ? 5.929 -21.442 -3.927 1.00 92.62 282 ASN A N 1
ATOM 2170 C CA . ASN A 1 282 ? 6.326 -21.894 -5.265 1.00 92.62 282 ASN A CA 1
ATOM 2171 C C . ASN A 1 282 ? 7.527 -22.851 -5.262 1.00 92.62 282 ASN A C 1
ATOM 2173 O O . ASN A 1 282 ? 7.530 -23.804 -6.042 1.00 92.62 282 ASN A O 1
ATOM 2177 N N . ASP A 1 283 ? 8.498 -22.626 -4.373 1.00 89.00 283 ASP A N 1
ATOM 2178 C CA . ASP A 1 283 ? 9.709 -23.446 -4.208 1.00 89.00 283 ASP A CA 1
ATOM 2179 C C . ASP A 1 283 ? 9.521 -24.696 -3.318 1.00 89.00 283 ASP A C 1
ATOM 2181 O O . ASP A 1 283 ? 10.462 -25.470 -3.111 1.00 89.00 283 ASP A O 1
ATOM 2185 N N . GLY A 1 284 ? 8.315 -24.890 -2.773 1.00 89.88 284 GLY A N 1
ATOM 2186 C CA . GLY A 1 284 ? 7.966 -25.985 -1.869 1.00 89.88 284 GLY A CA 1
ATOM 2187 C C . GLY A 1 284 ? 8.246 -25.727 -0.384 1.00 89.88 284 GLY A C 1
ATOM 2188 O O . GLY A 1 284 ? 7.982 -26.605 0.438 1.00 89.88 284 GLY A O 1
ATOM 2189 N N . SER A 1 285 ? 8.762 -24.552 -0.009 1.00 92.00 285 SER A N 1
ATOM 2190 C CA . SER A 1 285 ? 8.876 -24.148 1.401 1.00 92.00 285 SER A CA 1
ATOM 2191 C C . SER A 1 285 ? 7.489 -23.955 2.049 1.00 92.00 285 SER A C 1
ATOM 2193 O O . SER A 1 285 ? 6.521 -23.669 1.343 1.00 92.00 285 SER A O 1
ATOM 2195 N N . PRO A 1 286 ? 7.332 -24.153 3.372 1.00 95.88 286 PRO A N 1
ATOM 2196 C CA . PRO A 1 286 ? 6.028 -24.055 4.031 1.00 95.88 286 PRO A CA 1
ATOM 2197 C C . PRO A 1 286 ? 5.511 -22.612 4.051 1.00 95.88 286 PRO A C 1
ATOM 2199 O O . PRO A 1 286 ? 6.173 -21.716 4.575 1.00 95.88 286 PRO A O 1
ATOM 2202 N N . ALA A 1 287 ? 4.292 -22.391 3.557 1.00 98.25 287 ALA A N 1
ATOM 2203 C CA . ALA A 1 287 ? 3.657 -21.080 3.617 1.00 98.25 287 ALA A CA 1
ATOM 2204 C C . ALA A 1 287 ? 3.400 -20.645 5.070 1.00 98.25 287 ALA A C 1
ATOM 2206 O O . ALA A 1 287 ? 3.382 -21.459 5.997 1.00 98.25 287 ALA A O 1
ATOM 2207 N N . ALA A 1 288 ? 3.184 -19.348 5.284 1.00 98.25 288 ALA A N 1
ATOM 2208 C CA . ALA A 1 288 ? 2.967 -18.814 6.621 1.00 98.25 288 ALA A CA 1
ATOM 2209 C C . ALA A 1 288 ? 1.996 -17.637 6.636 1.00 98.25 288 ALA A C 1
ATOM 2211 O O . ALA A 1 288 ? 1.861 -16.886 5.668 1.00 98.25 288 ALA A O 1
ATOM 2212 N N . TYR A 1 289 ? 1.383 -17.432 7.794 1.00 98.62 289 TYR A N 1
ATOM 2213 C CA . TYR A 1 289 ? 0.718 -16.185 8.137 1.00 98.62 289 TYR A CA 1
ATOM 2214 C C . TYR A 1 289 ? 1.261 -15.659 9.464 1.00 98.62 289 TYR A C 1
ATOM 2216 O O . TYR A 1 289 ? 1.819 -16.400 10.277 1.00 98.62 289 TYR A O 1
ATOM 2224 N N . TYR A 1 290 ? 1.121 -14.360 9.686 1.00 98.31 290 TYR A N 1
ATOM 2225 C CA . TYR A 1 290 ? 1.484 -13.719 10.941 1.00 98.31 290 TYR A CA 1
ATOM 2226 C C . TYR A 1 290 ? 0.232 -13.357 11.707 1.00 98.31 290 TYR A C 1
ATOM 2228 O O . TYR A 1 290 ? -0.706 -12.784 11.160 1.00 98.31 290 TYR A O 1
ATOM 2236 N N . TYR A 1 291 ? 0.213 -13.728 12.978 1.00 97.94 291 TYR A N 1
ATOM 2237 C CA . TYR A 1 291 ? -0.973 -13.651 13.803 1.00 97.94 291 TYR A CA 1
ATOM 2238 C C . TYR A 1 291 ? -0.788 -12.655 14.936 1.00 97.94 291 TYR A C 1
ATOM 2240 O O . TYR A 1 291 ? 0.071 -12.856 15.791 1.00 97.94 291 TYR A O 1
ATOM 2248 N N . ARG A 1 292 ? -1.626 -11.623 14.968 1.00 95.19 292 ARG A N 1
ATOM 2249 C CA . ARG A 1 292 ? -1.799 -10.728 16.107 1.00 95.19 292 ARG A CA 1
ATOM 2250 C C . ARG A 1 292 ? -3.001 -11.182 16.917 1.00 95.19 292 ARG A C 1
ATOM 2252 O O . ARG A 1 292 ? -4.112 -11.248 16.394 1.00 95.19 292 ARG A O 1
ATOM 2259 N N . GLN A 1 293 ? -2.799 -11.477 18.193 1.00 94.81 293 GLN A N 1
ATOM 2260 C CA . GLN A 1 293 ? -3.924 -11.787 19.071 1.00 94.81 293 GLN A CA 1
ATOM 2261 C C . GLN A 1 293 ? -4.773 -10.525 19.329 1.00 94.81 293 GLN A C 1
ATOM 2263 O O . GLN A 1 293 ? -4.232 -9.441 19.515 1.00 94.81 293 GLN A O 1
ATOM 2268 N N . GLY A 1 294 ? -6.097 -10.650 19.329 1.00 93.31 294 GLY A N 1
ATOM 2269 C CA . GLY A 1 294 ? -6.998 -9.580 19.750 1.00 93.31 294 GLY A CA 1
ATOM 2270 C C . GLY A 1 294 ? -7.143 -9.512 21.270 1.00 93.31 294 GLY A C 1
ATOM 2271 O O . GLY A 1 294 ? -6.481 -10.248 22.010 1.00 93.31 294 GLY A O 1
ATOM 2272 N N . SER A 1 295 ? -8.024 -8.637 21.751 1.00 92.00 295 SER A N 1
ATOM 2273 C CA . SER A 1 295 ? -8.389 -8.614 23.170 1.00 92.00 295 SER A CA 1
ATOM 2274 C C . SER A 1 295 ? -9.103 -9.921 23.566 1.00 92.00 295 SER A C 1
ATOM 2276 O O . SER A 1 295 ? -9.796 -10.506 22.737 1.00 92.00 295 SER A O 1
ATOM 2278 N N . PRO A 1 296 ? -8.967 -10.424 24.809 1.00 87.81 296 PRO A N 1
ATOM 2279 C CA . PRO A 1 296 ? -9.451 -11.766 25.166 1.00 87.81 296 PRO A CA 1
ATOM 2280 C C . PRO A 1 296 ? -10.953 -12.012 24.958 1.00 87.81 296 PRO A C 1
ATOM 2282 O O . PRO A 1 296 ? -11.370 -13.160 24.859 1.00 87.81 296 PRO A O 1
ATOM 2285 N N . GLN A 1 297 ? -11.765 -10.953 24.930 1.00 89.69 297 GLN A N 1
ATOM 2286 C CA . GLN A 1 297 ? -13.217 -11.018 24.742 1.00 89.69 297 GLN A CA 1
ATOM 2287 C C . GLN A 1 297 ? -13.650 -10.734 23.300 1.00 89.69 297 GLN A C 1
ATOM 2289 O O . GLN A 1 297 ? -14.846 -10.791 23.012 1.00 89.69 297 GLN A O 1
ATOM 2294 N N . THR A 1 298 ? -12.720 -10.377 22.407 1.00 94.19 298 THR A N 1
ATOM 2295 C CA . THR A 1 298 ? -13.088 -10.082 21.025 1.00 94.19 298 THR A CA 1
ATOM 2296 C C . THR A 1 298 ? -13.570 -11.342 20.321 1.00 94.19 298 THR A C 1
ATOM 2298 O O . THR A 1 298 ? -13.070 -12.442 20.543 1.00 94.19 298 THR A O 1
ATOM 2301 N N . ARG A 1 299 ? -14.555 -11.157 19.450 1.00 96.19 299 ARG A N 1
ATOM 2302 C CA . ARG A 1 299 ? -15.126 -12.199 18.588 1.00 96.19 299 ARG A CA 1
ATOM 2303 C C . ARG A 1 299 ? -14.994 -11.805 17.121 1.00 96.19 299 ARG A C 1
ATOM 2305 O O . ARG A 1 299 ? -15.856 -12.104 16.301 1.00 96.19 299 ARG A O 1
ATOM 2312 N N . GLN A 1 300 ? -13.950 -11.036 16.822 1.00 97.62 300 GLN A N 1
ATOM 2313 C CA . GLN A 1 300 ? -13.754 -10.372 15.543 1.00 97.62 300 GLN A CA 1
ATOM 2314 C C . GLN A 1 300 ? -12.346 -10.669 15.020 1.00 97.62 300 GLN A C 1
ATOM 2316 O O . GLN A 1 300 ? -11.346 -10.461 15.720 1.00 97.62 300 GLN A O 1
ATOM 2321 N N . TRP A 1 301 ? -12.280 -11.161 13.783 1.00 98.38 301 TRP A N 1
ATOM 2322 C CA . TRP A 1 301 ? -11.050 -11.521 13.084 1.00 98.38 301 TRP A CA 1
ATOM 2323 C C . TRP A 1 301 ? -10.921 -10.720 11.793 1.00 98.38 301 TRP A C 1
ATOM 2325 O O . TRP A 1 301 ? -11.850 -10.665 10.997 1.00 98.38 301 TRP A O 1
ATOM 2335 N N . LEU A 1 302 ? -9.743 -10.153 11.552 1.00 98.44 302 LEU A N 1
ATOM 2336 C CA . LEU A 1 302 ? -9.317 -9.660 10.249 1.00 98.44 302 LEU A CA 1
ATOM 2337 C C . LEU A 1 302 ? -8.359 -10.684 9.638 1.00 98.44 302 LEU A C 1
ATOM 2339 O O . LEU A 1 302 ? -7.266 -10.899 10.162 1.00 98.44 302 LEU A O 1
ATOM 2343 N N . VAL A 1 303 ? -8.742 -11.294 8.522 1.00 98.81 303 VAL A N 1
ATOM 2344 C CA . VAL A 1 303 ? -7.854 -12.142 7.718 1.00 98.81 303 VAL A CA 1
ATOM 2345 C C . VAL A 1 303 ? -7.486 -11.364 6.461 1.00 98.81 303 VAL A C 1
ATOM 2347 O O . VAL A 1 303 ? -8.331 -11.148 5.595 1.00 98.81 303 VAL A O 1
ATOM 2350 N N . PHE A 1 304 ? -6.235 -10.916 6.378 1.00 98.69 304 PHE A N 1
ATOM 2351 C CA . PHE A 1 304 ? -5.750 -10.036 5.320 1.00 98.69 304 PHE A CA 1
ATOM 2352 C C . PHE A 1 304 ? -4.710 -10.727 4.438 1.00 98.69 304 PHE A C 1
ATOM 2354 O O . PHE A 1 304 ? -3.708 -11.237 4.937 1.00 98.69 304 PHE A O 1
ATOM 2361 N N . LEU A 1 305 ? -4.921 -10.695 3.125 1.00 98.81 305 LEU A N 1
ATOM 2362 C CA . LEU A 1 305 ? -4.024 -11.245 2.118 1.00 98.81 305 LEU A CA 1
ATOM 2363 C C . LEU A 1 305 ? -3.030 -10.191 1.615 1.00 98.81 305 LEU A C 1
ATOM 2365 O O . LEU A 1 305 ? -3.425 -9.139 1.104 1.00 98.81 305 LEU A O 1
ATOM 2369 N N . GLU A 1 306 ? -1.737 -10.500 1.720 1.00 96.75 306 GLU A N 1
ATOM 2370 C CA . GLU A 1 306 ? -0.655 -9.675 1.175 1.00 96.75 306 GLU A CA 1
ATOM 2371 C C . GLU A 1 306 ? -0.758 -9.535 -0.354 1.00 96.75 306 GLU A C 1
ATOM 2373 O O . GLU A 1 306 ? -1.012 -10.500 -1.082 1.00 96.75 306 GLU A O 1
ATOM 2378 N N . GLY A 1 307 ? -0.533 -8.316 -0.847 1.00 92.81 307 GLY A N 1
ATOM 2379 C CA . GLY A 1 307 ? -0.471 -8.010 -2.271 1.00 92.81 307 GLY A CA 1
ATOM 2380 C C . GLY A 1 307 ? 0.964 -8.004 -2.791 1.00 92.81 307 GLY A C 1
ATOM 2381 O O . GLY A 1 307 ? 1.818 -7.339 -2.215 1.00 92.81 307 GLY A O 1
ATOM 2382 N N . ALA A 1 308 ? 1.227 -8.695 -3.902 1.00 86.44 308 ALA A N 1
ATOM 2383 C CA . ALA A 1 308 ? 2.517 -8.641 -4.599 1.00 86.44 308 ALA A CA 1
ATOM 2384 C C . ALA A 1 308 ? 2.412 -8.980 -6.105 1.00 86.44 308 ALA A C 1
ATOM 2386 O O . ALA A 1 308 ? 3.350 -9.473 -6.742 1.00 86.44 308 ALA A O 1
ATOM 2387 N N . GLY A 1 309 ? 1.242 -8.746 -6.705 1.00 85.88 309 GLY A N 1
ATOM 2388 C CA . GLY A 1 309 ? 0.947 -9.136 -8.085 1.00 85.88 309 GLY A CA 1
ATOM 2389 C C . GLY A 1 309 ? 0.931 -10.658 -8.274 1.00 85.88 309 GLY A C 1
ATOM 2390 O O . GLY A 1 309 ? 0.710 -11.423 -7.341 1.00 85.88 309 GLY A O 1
ATOM 2391 N N . TRP A 1 310 ? 1.194 -11.113 -9.498 1.00 91.50 310 TRP A N 1
ATOM 2392 C CA . TRP A 1 310 ? 1.254 -12.542 -9.849 1.00 91.50 310 TRP A CA 1
ATOM 2393 C C . TRP A 1 310 ? 2.143 -12.793 -11.075 1.00 91.50 310 TRP A C 1
ATOM 2395 O O . TRP A 1 310 ? 2.677 -11.825 -11.623 1.00 91.50 310 TRP A O 1
ATOM 2405 N N . CYS A 1 311 ? 2.307 -14.043 -11.497 1.00 92.12 311 CYS A N 1
ATOM 2406 C CA . CYS A 1 311 ? 2.857 -14.386 -12.810 1.00 92.12 311 CYS A CA 1
ATOM 2407 C C . CYS A 1 311 ? 1.905 -15.327 -13.566 1.00 92.12 311 CYS A C 1
ATOM 2409 O O . CYS A 1 311 ? 1.079 -15.986 -12.944 1.00 92.12 311 CYS A O 1
ATOM 2411 N N . TRP A 1 312 ? 1.984 -15.356 -14.897 1.00 92.56 312 TRP A N 1
ATOM 2412 C CA . TRP A 1 312 ? 1.008 -16.033 -15.770 1.00 92.56 312 TRP A CA 1
ATOM 2413 C C . TRP A 1 312 ? 1.644 -16.902 -16.864 1.00 92.56 312 TRP A C 1
ATOM 2415 O O . TRP A 1 312 ? 0.942 -17.580 -17.607 1.00 92.56 312 TRP A O 1
ATOM 2425 N N . ASP A 1 313 ? 2.970 -16.889 -16.973 1.00 90.44 313 ASP A N 1
ATOM 2426 C CA . ASP A 1 313 ? 3.757 -17.731 -17.870 1.00 90.44 313 ASP A CA 1
ATOM 2427 C C . ASP A 1 313 ? 5.188 -17.894 -17.333 1.00 90.44 313 ASP A C 1
ATOM 2429 O O . ASP A 1 313 ? 5.597 -17.238 -16.373 1.00 90.44 313 ASP A O 1
ATOM 2433 N N . ALA A 1 314 ? 5.984 -18.758 -17.967 1.00 88.06 314 ALA A N 1
ATOM 2434 C CA . ALA A 1 314 ? 7.365 -18.993 -17.544 1.00 88.06 314 ALA A CA 1
ATOM 2435 C C . ALA A 1 314 ? 8.211 -17.703 -17.535 1.00 88.06 314 ALA A C 1
ATOM 2437 O O . ALA A 1 314 ? 9.029 -17.509 -16.637 1.00 88.06 314 ALA A O 1
ATOM 2438 N N . LYS A 1 315 ? 7.996 -16.794 -18.497 1.00 89.00 315 LY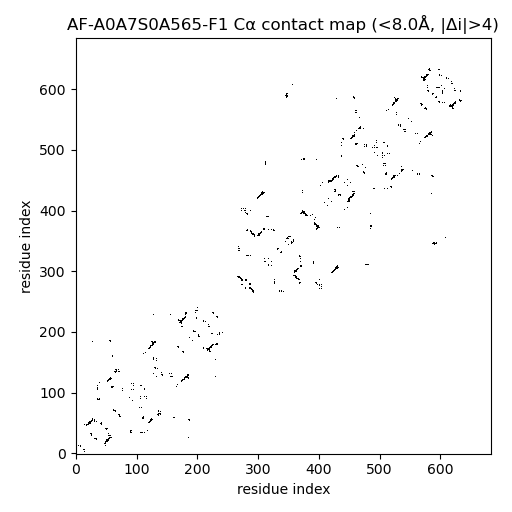S A N 1
ATOM 2439 C CA . LYS A 1 315 ? 8.764 -15.546 -18.624 1.00 89.00 315 LYS A CA 1
ATOM 2440 C C . LYS A 1 315 ? 8.469 -14.580 -17.474 1.00 89.00 315 LYS A C 1
ATOM 2442 O O . LYS A 1 315 ? 9.399 -14.049 -16.873 1.00 89.00 315 LYS A O 1
ATOM 2447 N N . SER A 1 316 ? 7.197 -14.362 -17.160 1.00 89.62 316 SER A N 1
ATOM 2448 C CA . SER A 1 316 ? 6.741 -13.492 -16.072 1.00 89.62 316 SER A CA 1
ATOM 2449 C C . SER A 1 316 ? 7.080 -14.068 -14.699 1.00 89.62 316 SER A C 1
ATOM 2451 O O . SER A 1 316 ? 7.398 -13.303 -13.790 1.00 89.62 316 SER A O 1
ATOM 2453 N N . CYS A 1 317 ? 7.089 -15.397 -14.540 1.00 89.38 317 CYS A N 1
ATOM 2454 C CA . CYS A 1 317 ? 7.551 -16.028 -13.302 1.00 89.38 317 CYS A CA 1
ATOM 2455 C C . CYS A 1 317 ? 9.080 -15.926 -13.136 1.00 89.38 317 CYS A C 1
ATOM 2457 O O . CYS A 1 317 ? 9.565 -15.918 -12.008 1.00 89.38 317 CYS A O 1
ATOM 2459 N N . ASN A 1 318 ? 9.841 -15.762 -14.231 1.00 86.00 318 ASN A N 1
ATOM 2460 C CA . ASN A 1 318 ? 11.306 -15.622 -14.219 1.00 86.00 318 ASN A CA 1
ATOM 2461 C C . ASN A 1 318 ? 11.850 -14.235 -13.902 1.00 86.00 318 ASN A C 1
ATOM 2463 O O . ASN A 1 318 ? 13.027 -13.947 -14.113 1.00 86.00 318 ASN A O 1
ATOM 2467 N N . ILE A 1 319 ? 11.012 -13.349 -13.380 1.00 82.50 319 ILE A N 1
ATOM 2468 C CA . ILE A 1 319 ? 11.486 -12.043 -12.949 1.00 82.50 319 ILE A CA 1
ATOM 2469 C C . ILE A 1 319 ? 12.083 -12.194 -11.536 1.00 82.50 319 ILE A C 1
ATOM 2471 O O . ILE A 1 319 ? 11.417 -12.752 -10.665 1.00 82.50 319 ILE A O 1
ATOM 2475 N N . PRO A 1 320 ? 13.298 -11.683 -11.243 1.00 79.00 320 PRO A N 1
ATOM 2476 C CA . PRO A 1 320 ? 13.992 -11.951 -9.975 1.00 79.00 320 PRO A CA 1
ATOM 2477 C C . PRO A 1 320 ? 13.171 -11.686 -8.707 1.00 79.00 320 PRO A C 1
ATOM 2479 O O . PRO A 1 320 ? 13.251 -12.430 -7.732 1.00 79.00 320 PRO A O 1
ATOM 2482 N N . TRP A 1 321 ? 12.341 -10.641 -8.711 1.00 75.19 321 TRP A N 1
ATOM 2483 C CA . TRP A 1 321 ? 11.491 -10.324 -7.566 1.00 75.19 321 TRP A CA 1
ATOM 2484 C C . TRP A 1 321 ? 10.348 -11.336 -7.374 1.00 75.19 321 TRP A C 1
ATOM 2486 O O . TRP A 1 321 ? 9.962 -11.582 -6.238 1.00 75.19 321 TRP A O 1
ATOM 2496 N N . LYS A 1 322 ? 9.864 -11.984 -8.442 1.00 83.69 322 LYS A N 1
ATOM 2497 C CA . LYS A 1 322 ? 8.879 -13.076 -8.372 1.00 83.69 322 LYS A CA 1
ATOM 2498 C C . LYS A 1 322 ? 9.460 -14.328 -7.748 1.00 83.69 322 LYS A C 1
ATOM 2500 O O . LYS A 1 322 ? 8.815 -14.929 -6.896 1.00 83.69 322 LYS A O 1
ATOM 2505 N N . ILE A 1 323 ? 10.696 -14.662 -8.108 1.00 82.00 323 ILE A N 1
ATOM 2506 C CA . ILE A 1 323 ? 11.424 -15.788 -7.516 1.00 82.00 323 ILE A CA 1
ATOM 2507 C C . ILE A 1 323 ? 11.597 -15.568 -6.008 1.00 82.00 323 ILE A C 1
ATOM 2509 O O . ILE A 1 323 ? 11.285 -16.460 -5.226 1.00 82.00 323 ILE A O 1
ATOM 2513 N N . ARG A 1 324 ? 12.006 -14.360 -5.587 1.00 82.38 324 ARG A N 1
ATOM 2514 C CA . ARG A 1 324 ? 12.124 -14.021 -4.156 1.00 82.38 324 ARG A CA 1
ATOM 2515 C C . ARG A 1 324 ? 10.794 -14.059 -3.412 1.00 82.38 324 ARG A C 1
ATOM 2517 O O . ARG A 1 324 ? 10.764 -14.470 -2.261 1.00 82.38 324 ARG A O 1
ATOM 2524 N N . LEU A 1 325 ? 9.704 -13.644 -4.054 1.00 86.38 325 LEU A N 1
ATOM 2525 C CA . LEU A 1 325 ? 8.375 -13.778 -3.464 1.00 86.38 325 LEU A CA 1
ATOM 2526 C C . LEU A 1 325 ? 7.912 -15.232 -3.421 1.00 86.38 325 LEU A C 1
ATOM 2528 O O . LEU A 1 325 ? 7.138 -15.564 -2.548 1.00 86.38 325 LEU A O 1
ATOM 2532 N N . GLY A 1 326 ? 8.383 -16.110 -4.305 1.00 90.00 326 GLY A N 1
ATOM 2533 C CA . GLY A 1 326 ? 7.941 -17.505 -4.401 1.00 90.00 326 GLY A CA 1
ATOM 2534 C C . GLY A 1 326 ? 8.424 -18.436 -3.284 1.00 90.00 326 GLY A C 1
ATOM 2535 O O . GLY A 1 326 ? 8.305 -19.653 -3.418 1.00 90.00 326 GLY A O 1
ATOM 2536 N N . THR A 1 327 ? 8.999 -17.898 -2.208 1.00 89.62 327 THR A N 1
ATOM 2537 C CA . THR A 1 327 ? 9.607 -18.666 -1.118 1.00 89.62 327 THR A CA 1
ATOM 2538 C C . THR A 1 327 ? 9.323 -18.038 0.244 1.00 89.62 327 THR A C 1
ATOM 2540 O O . THR A 1 327 ? 9.251 -16.818 0.381 1.00 89.62 327 THR A O 1
ATOM 2543 N N . SER A 1 328 ? 9.197 -18.873 1.277 1.00 91.75 328 SER A N 1
ATOM 2544 C CA . SER A 1 328 ? 9.111 -18.441 2.675 1.00 91.75 328 SER A CA 1
ATOM 2545 C C . SER A 1 328 ? 10.458 -18.495 3.405 1.00 91.75 328 SER A C 1
ATOM 2547 O O . SER A 1 328 ? 10.480 -18.380 4.632 1.00 91.75 328 SER A O 1
ATOM 2549 N N . ILE A 1 329 ? 11.575 -18.784 2.727 1.00 85.69 329 ILE A N 1
ATOM 2550 C CA . ILE A 1 329 ? 12.869 -19.027 3.396 1.00 85.69 329 ILE A CA 1
ATOM 2551 C C . ILE A 1 329 ? 13.304 -17.813 4.230 1.00 85.69 329 ILE A C 1
ATOM 2553 O O . ILE A 1 329 ? 13.774 -17.975 5.355 1.00 85.69 329 ILE A O 1
ATOM 2557 N N . GLU A 1 330 ? 13.080 -16.605 3.715 1.00 82.94 330 GLU A N 1
ATOM 2558 C CA . GLU A 1 330 ? 13.440 -15.347 4.382 1.00 82.94 330 GLU A CA 1
ATOM 2559 C C . GLU A 1 330 ? 12.322 -14.792 5.279 1.00 82.94 330 GLU A C 1
ATOM 2561 O O . GLU A 1 330 ? 12.434 -13.689 5.815 1.00 82.94 330 GLU A O 1
ATOM 2566 N N . PHE A 1 331 ? 11.220 -15.524 5.464 1.00 91.38 331 PHE A N 1
ATOM 2567 C CA . PHE A 1 331 ? 10.143 -15.064 6.335 1.00 91.38 331 PHE A CA 1
ATOM 2568 C C . PHE A 1 331 ? 10.596 -15.094 7.801 1.00 91.38 331 PHE A C 1
ATOM 2570 O O . PHE A 1 331 ? 11.037 -16.143 8.278 1.00 91.38 331 PHE A O 1
ATOM 2577 N N . PRO A 1 332 ? 10.422 -13.994 8.561 1.00 91.56 332 PRO A N 1
ATOM 2578 C CA . PRO A 1 332 ? 10.581 -14.000 10.009 1.00 91.56 332 PRO A CA 1
ATOM 2579 C C . PRO A 1 332 ? 9.911 -15.203 10.697 1.00 91.56 332 PRO A C 1
ATOM 2581 O O . PRO A 1 332 ? 8.699 -15.397 10.589 1.00 91.56 332 PRO A O 1
ATOM 2584 N N . ARG A 1 333 ? 10.714 -16.002 11.417 1.00 91.88 333 ARG A N 1
ATOM 2585 C CA . ARG A 1 333 ? 10.286 -17.226 12.132 1.00 91.88 333 ARG A CA 1
ATOM 2586 C C . ARG A 1 333 ? 10.155 -17.070 13.646 1.00 91.88 333 ARG A C 1
ATOM 2588 O O . ARG A 1 333 ? 9.619 -17.959 14.297 1.00 91.88 333 ARG A O 1
ATOM 2595 N N . THR A 1 334 ? 10.619 -15.963 14.221 1.00 89.44 334 THR A N 1
ATOM 2596 C CA . THR A 1 334 ? 10.519 -15.706 15.667 1.00 89.44 334 THR A CA 1
ATOM 2597 C C . THR A 1 334 ? 9.539 -14.568 15.951 1.00 89.44 334 THR A C 1
ATOM 2599 O O . THR A 1 334 ? 9.436 -13.650 15.133 1.00 89.44 334 THR A O 1
ATOM 2602 N N . PRO A 1 335 ? 8.842 -14.568 17.105 1.00 88.38 335 PRO A N 1
ATOM 2603 C CA . PRO A 1 335 ? 7.972 -13.457 17.498 1.00 88.38 335 PRO A CA 1
ATOM 2604 C C . PRO A 1 335 ? 8.672 -12.094 17.441 1.00 88.38 335 PRO A C 1
ATOM 2606 O O . PRO A 1 335 ? 8.114 -11.148 16.903 1.00 88.38 335 PRO A O 1
ATOM 2609 N N . THR A 1 336 ? 9.928 -12.002 17.892 1.00 83.94 336 THR A N 1
ATOM 2610 C CA . THR A 1 336 ? 10.714 -10.757 17.843 1.00 83.94 336 THR A CA 1
ATOM 2611 C C . THR A 1 336 ? 10.973 -10.279 16.413 1.00 83.94 336 THR A C 1
ATOM 2613 O O . THR A 1 336 ? 10.842 -9.091 16.126 1.00 83.94 336 THR A O 1
ATOM 2616 N N . ALA A 1 337 ? 11.313 -11.185 15.492 1.00 78.88 337 ALA A N 1
ATOM 2617 C CA . ALA A 1 337 ? 11.546 -10.815 14.097 1.00 78.88 337 ALA A CA 1
ATOM 2618 C C . ALA A 1 337 ? 10.241 -10.405 13.395 1.00 78.88 337 ALA A C 1
ATOM 2620 O O . ALA A 1 337 ? 10.229 -9.437 12.638 1.00 78.88 337 ALA A O 1
ATOM 2621 N N . VAL A 1 338 ? 9.128 -11.093 13.680 1.00 86.75 338 VAL A N 1
ATOM 2622 C CA . VAL A 1 338 ? 7.808 -10.706 13.156 1.00 86.75 338 VAL A CA 1
ATOM 2623 C C . VAL A 1 338 ? 7.367 -9.367 13.736 1.00 86.75 338 VAL A C 1
ATOM 2625 O O . VAL A 1 338 ? 6.858 -8.544 12.991 1.00 86.75 338 VAL A O 1
ATOM 2628 N N . ALA A 1 339 ? 7.595 -9.111 15.025 1.00 81.75 339 ALA A N 1
ATOM 2629 C CA . ALA A 1 339 ? 7.330 -7.820 15.655 1.00 81.75 339 ALA A CA 1
ATOM 2630 C C . ALA A 1 339 ? 8.072 -6.678 14.943 1.00 81.75 339 ALA A C 1
ATOM 2632 O O . ALA A 1 339 ? 7.476 -5.650 14.625 1.00 81.75 339 ALA A O 1
ATOM 2633 N N . SER A 1 340 ? 9.356 -6.889 14.634 1.00 76.56 340 SER A N 1
ATOM 2634 C CA . SER A 1 340 ? 10.169 -5.930 13.880 1.00 76.56 340 SER A CA 1
ATOM 2635 C C . SER A 1 340 ? 9.693 -5.744 12.440 1.00 76.56 340 SER A C 1
ATOM 2637 O O . SER A 1 340 ? 9.798 -4.646 11.915 1.00 76.56 340 SER A O 1
ATOM 2639 N N . TRP A 1 341 ? 9.194 -6.790 11.783 1.00 85.81 341 TRP A N 1
ATOM 2640 C CA . TRP A 1 341 ? 8.586 -6.664 10.457 1.00 85.81 341 TRP A CA 1
ATOM 2641 C C . TRP A 1 341 ? 7.239 -5.922 10.534 1.00 85.81 341 TRP A C 1
ATOM 2643 O O . TRP A 1 341 ? 6.962 -5.024 9.742 1.00 85.81 341 TRP A O 1
ATOM 2653 N N . ALA A 1 342 ? 6.421 -6.248 11.537 1.00 84.62 342 ALA A N 1
ATOM 2654 C CA . ALA A 1 342 ? 5.079 -5.712 11.716 1.00 84.62 342 ALA A CA 1
ATOM 2655 C C . ALA A 1 342 ? 5.080 -4.237 12.135 1.00 84.62 342 ALA A C 1
ATOM 2657 O O . ALA A 1 342 ? 4.100 -3.538 11.879 1.00 84.62 342 ALA A O 1
ATOM 2658 N N . SER A 1 343 ? 6.174 -3.734 12.718 1.00 76.12 343 SER A N 1
ATOM 2659 C CA . SER A 1 343 ? 6.356 -2.300 12.975 1.00 76.12 343 SER A CA 1
ATOM 2660 C C . SER A 1 343 ? 6.367 -1.468 11.688 1.00 76.12 343 SER A C 1
ATOM 2662 O O . SER A 1 343 ? 6.163 -0.257 11.756 1.00 76.12 343 SER A O 1
ATOM 2664 N N . GLY A 1 344 ? 6.561 -2.098 10.521 1.00 69.69 344 GLY A N 1
ATOM 2665 C CA . GLY A 1 344 ? 6.439 -1.502 9.191 1.00 69.69 344 GLY A CA 1
ATOM 2666 C C . GLY A 1 344 ? 5.007 -1.443 8.643 1.00 69.69 344 GLY A C 1
ATOM 2667 O O . GLY A 1 344 ? 4.754 -0.682 7.712 1.00 69.69 344 GLY A O 1
ATOM 2668 N N . LEU A 1 345 ? 4.052 -2.177 9.225 1.00 82.25 345 LEU A N 1
ATOM 2669 C CA . LEU A 1 345 ? 2.657 -2.151 8.776 1.00 82.25 345 LEU A CA 1
ATOM 2670 C C . LEU A 1 345 ? 1.979 -0.813 9.117 1.00 82.25 345 LEU A C 1
ATOM 2672 O O . LEU A 1 345 ? 2.316 -0.152 10.105 1.00 82.25 345 LEU A O 1
ATOM 2676 N N . ARG A 1 346 ? 1.021 -0.393 8.284 1.00 80.00 346 ARG A N 1
ATOM 2677 C CA . ARG A 1 346 ? 0.309 0.894 8.394 1.00 80.00 346 ARG A CA 1
ATOM 2678 C C . ARG A 1 346 ? -1.204 0.703 8.265 1.00 80.00 346 ARG A C 1
ATOM 2680 O O . ARG A 1 346 ? -1.697 -0.419 8.165 1.00 80.00 346 ARG A O 1
ATOM 2687 N N . GLY A 1 347 ? -1.939 1.814 8.307 1.00 86.38 347 GLY A N 1
ATOM 2688 C CA . GLY A 1 347 ? -3.380 1.831 8.073 1.00 86.38 347 GLY A CA 1
ATOM 2689 C C . GLY A 1 347 ? -4.144 0.970 9.076 1.00 86.38 347 GLY A C 1
ATOM 2690 O O . GLY A 1 347 ? -4.021 1.170 10.286 1.00 86.38 347 GLY A O 1
ATOM 2691 N N . VAL A 1 348 ? -4.900 -0.005 8.576 1.00 91.88 348 VAL A N 1
ATOM 2692 C CA . VAL A 1 348 ? -5.745 -0.921 9.361 1.00 91.88 348 VAL A CA 1
ATOM 2693 C C . VAL A 1 348 ? -4.964 -1.758 10.382 1.00 91.88 348 VAL A C 1
ATOM 2695 O O . VAL A 1 348 ? -5.536 -2.199 11.379 1.00 91.88 348 VAL A O 1
ATOM 2698 N N . PHE A 1 349 ? -3.651 -1.922 10.205 1.00 91.12 349 PHE A N 1
ATOM 2699 C CA . PHE A 1 349 ? -2.800 -2.683 11.127 1.00 91.12 349 PHE A CA 1
ATOM 2700 C C . PHE A 1 349 ? -2.242 -1.867 12.291 1.00 91.12 349 PHE A C 1
ATOM 2702 O O . PHE A 1 349 ? -1.666 -2.454 13.210 1.00 91.12 349 PHE A O 1
ATOM 2709 N N . ASP A 1 350 ? -2.413 -0.543 12.275 1.00 82.50 350 ASP A N 1
ATOM 2710 C CA . ASP A 1 350 ? -1.978 0.340 13.357 1.00 82.50 350 ASP A CA 1
ATOM 2711 C C . ASP A 1 350 ? -2.524 -0.179 14.703 1.00 82.50 350 ASP A C 1
ATOM 2713 O O . ASP A 1 350 ? -3.703 -0.517 14.832 1.00 82.50 350 ASP A O 1
ATOM 2717 N N . SER A 1 351 ? -1.642 -0.331 15.693 1.00 75.94 351 SER A N 1
ATOM 2718 C CA . SER A 1 351 ? -2.005 -0.797 17.037 1.00 75.94 351 SER A CA 1
ATOM 2719 C C . SER A 1 351 ? -2.425 0.347 17.960 1.00 75.94 351 SER A C 1
ATOM 2721 O O . SER A 1 351 ? -2.836 0.102 19.094 1.00 75.94 351 SER A O 1
ATOM 2723 N N . THR A 1 352 ? -2.310 1.598 17.509 1.00 68.94 352 THR A N 1
ATOM 2724 C CA . THR A 1 352 ? -2.826 2.759 18.239 1.00 68.94 352 THR A CA 1
ATOM 2725 C C . THR A 1 352 ? -4.354 2.818 18.165 1.00 68.94 352 THR A C 1
ATOM 2727 O O . THR A 1 352 ? -4.989 2.173 17.330 1.00 68.94 352 THR A O 1
ATOM 2730 N N . GLY A 1 353 ? -4.967 3.663 19.000 1.00 67.31 353 GLY A N 1
ATOM 2731 C CA . GLY A 1 353 ? -6.414 3.927 19.001 1.00 67.31 353 GLY A CA 1
ATOM 2732 C C . GLY A 1 353 ? -7.006 4.430 17.675 1.00 67.31 353 GLY A C 1
ATOM 2733 O O . GLY A 1 353 ? -8.208 4.663 17.593 1.00 67.31 353 GLY A O 1
ATOM 2734 N N . ARG A 1 354 ? -6.184 4.645 16.640 1.00 76.12 354 ARG A N 1
ATOM 2735 C CA . ARG A 1 354 ? -6.620 5.200 15.358 1.00 76.12 354 ARG A CA 1
ATOM 2736 C C . ARG A 1 354 ? -7.236 4.165 14.420 1.00 76.12 354 ARG A C 1
ATOM 2738 O O . ARG A 1 354 ? -8.103 4.568 13.642 1.00 76.12 354 ARG A O 1
ATOM 2745 N N . SER A 1 355 ? -6.799 2.904 14.473 1.00 86.38 355 SER A N 1
ATOM 2746 C CA . SER A 1 355 ? -7.361 1.819 13.658 1.00 86.38 355 SER A CA 1
ATOM 2747 C C . SER A 1 355 ? -8.595 1.215 14.338 1.00 86.38 355 SER A C 1
ATOM 2749 O O . SER A 1 355 ? -8.537 0.937 15.540 1.00 86.38 355 SER A O 1
ATOM 2751 N N . PRO A 1 356 ? -9.688 0.937 13.597 1.00 87.44 356 PRO A N 1
ATOM 2752 C CA . PRO A 1 356 ? -10.846 0.232 14.152 1.00 87.44 356 PRO A CA 1
ATOM 2753 C C . PRO A 1 356 ? -10.525 -1.217 14.563 1.00 87.44 356 PRO A C 1
ATOM 2755 O O . PRO A 1 356 ? -11.285 -1.819 15.312 1.00 87.44 356 PRO A O 1
ATOM 2758 N N . PHE A 1 357 ? -9.386 -1.767 14.126 1.00 92.50 357 PHE A N 1
ATOM 2759 C CA . PHE A 1 357 ? -9.011 -3.171 14.329 1.00 92.50 357 PHE A CA 1
ATOM 2760 C C . PHE A 1 357 ? -7.948 -3.382 15.409 1.00 92.50 357 PHE A C 1
ATOM 2762 O O . PHE A 1 357 ? -7.354 -4.460 15.502 1.00 92.50 357 PHE A O 1
ATOM 2769 N N . LYS A 1 358 ? -7.664 -2.361 16.228 1.00 89.25 358 LYS A N 1
ATOM 2770 C CA . LYS A 1 358 ? -6.632 -2.449 17.275 1.00 89.25 358 LYS A CA 1
ATOM 2771 C C . LYS A 1 358 ? -6.865 -3.630 18.232 1.00 89.25 358 LYS A C 1
ATOM 2773 O O . LYS A 1 358 ? -5.904 -4.264 18.650 1.00 89.25 358 LYS A O 1
ATOM 2778 N N . ASP A 1 359 ? -8.133 -3.943 18.514 1.00 91.81 359 ASP A N 1
ATOM 2779 C CA . ASP A 1 359 ? -8.554 -4.979 19.467 1.00 91.81 359 ASP A CA 1
ATOM 2780 C C . ASP A 1 359 ? -8.954 -6.306 18.790 1.00 91.81 359 ASP A C 1
ATOM 2782 O O . ASP A 1 359 ? -9.333 -7.254 19.475 1.00 91.81 359 ASP A O 1
ATOM 2786 N N . TRP A 1 360 ? -8.888 -6.397 17.457 1.00 95.19 360 TRP A N 1
ATOM 2787 C CA . TRP A 1 360 ? -9.281 -7.590 16.699 1.00 95.19 360 TRP A CA 1
ATOM 2788 C C . TRP A 1 360 ? -8.150 -8.617 16.652 1.00 95.19 360 TRP A C 1
ATOM 2790 O O . TRP A 1 360 ? -6.965 -8.268 16.694 1.00 95.19 360 TRP A O 1
ATOM 2800 N N . HIS A 1 361 ? -8.512 -9.888 16.483 1.00 97.25 361 HIS A N 1
ATOM 2801 C CA . HIS A 1 361 ? -7.559 -10.881 16.000 1.00 97.25 361 HIS A CA 1
ATOM 2802 C C . HIS A 1 361 ? -7.164 -10.527 14.563 1.00 97.25 361 HIS A C 1
ATOM 2804 O O . HIS A 1 361 ? -8.037 -10.261 13.744 1.00 97.25 361 HIS A O 1
ATOM 2810 N N . ILE A 1 362 ? -5.872 -10.531 14.230 1.00 97.75 362 ILE A N 1
ATOM 2811 C CA . ILE A 1 362 ? -5.413 -10.268 12.857 1.00 97.75 362 ILE A CA 1
ATOM 2812 C C . ILE A 1 362 ? -4.558 -11.424 12.363 1.00 97.75 362 ILE A C 1
ATOM 2814 O O . ILE A 1 362 ? -3.554 -11.763 12.981 1.00 97.75 362 ILE A O 1
ATOM 2818 N N . ALA A 1 363 ? -4.921 -11.994 11.221 1.00 98.56 363 ALA A N 1
ATOM 2819 C CA . ALA A 1 363 ? -4.099 -12.917 10.457 1.00 98.56 363 ALA A CA 1
ATOM 2820 C C . ALA A 1 363 ? -3.639 -12.230 9.167 1.00 98.56 363 ALA A C 1
ATOM 2822 O O . ALA A 1 363 ? -4.429 -12.025 8.251 1.00 98.56 363 ALA A O 1
ATOM 2823 N N . TYR A 1 364 ? -2.360 -11.872 9.097 1.00 98.50 364 TYR A N 1
ATOM 2824 C CA . TYR A 1 364 ? -1.725 -11.346 7.893 1.00 98.50 364 TYR A CA 1
ATOM 2825 C C . TYR A 1 364 ? -1.111 -12.506 7.107 1.00 98.50 364 TYR A C 1
ATOM 2827 O O . TYR A 1 364 ? -0.065 -13.042 7.484 1.00 98.50 364 TYR A O 1
ATOM 2835 N N . VAL A 1 365 ? -1.776 -12.938 6.041 1.00 98.69 365 VAL A N 1
ATOM 2836 C CA . VAL A 1 365 ? -1.347 -14.066 5.209 1.00 98.69 365 VAL A CA 1
ATOM 2837 C C . VAL A 1 365 ? -0.282 -13.583 4.239 1.00 98.69 365 VAL A C 1
ATOM 2839 O O . VAL A 1 365 ? -0.562 -12.768 3.356 1.00 98.69 365 VAL A O 1
ATOM 2842 N N . ARG A 1 366 ? 0.945 -14.080 4.415 1.00 96.69 366 ARG A N 1
ATOM 2843 C CA . ARG A 1 366 ? 2.067 -13.717 3.552 1.00 96.69 366 ARG A CA 1
ATOM 2844 C C . ARG A 1 366 ? 1.885 -14.352 2.179 1.00 96.69 366 ARG A C 1
ATOM 2846 O O . ARG A 1 366 ? 1.467 -15.506 2.070 1.00 96.69 366 ARG A O 1
ATOM 2853 N N . THR A 1 367 ? 2.210 -13.614 1.129 1.00 93.62 367 THR A N 1
ATOM 2854 C CA . THR A 1 367 ? 2.164 -14.149 -0.232 1.00 93.62 367 THR A CA 1
ATOM 2855 C C . THR A 1 367 ? 3.465 -14.873 -0.542 1.00 93.62 367 THR A C 1
ATOM 2857 O O . THR A 1 367 ? 4.547 -14.322 -0.352 1.00 93.62 367 THR A O 1
ATOM 2860 N N . CYS A 1 368 ? 3.363 -16.123 -1.000 1.00 95.19 368 CYS A N 1
ATOM 2861 C CA . CYS A 1 368 ? 4.523 -16.841 -1.523 1.00 95.19 368 CYS A CA 1
ATOM 2862 C C . CYS A 1 368 ? 4.253 -17.779 -2.703 1.00 95.19 368 CYS A C 1
ATOM 2864 O O . CYS A 1 368 ? 5.074 -18.621 -3.067 1.00 95.19 368 CYS A O 1
ATOM 2866 N N . SER A 1 369 ? 3.067 -17.657 -3.287 1.00 95.06 369 SER A N 1
ATOM 2867 C CA . SER A 1 369 ? 2.566 -18.546 -4.329 1.00 95.06 369 SER A CA 1
ATOM 2868 C C . SER A 1 369 ? 2.476 -17.870 -5.697 1.00 95.06 369 SER A C 1
ATOM 2870 O O . SER A 1 369 ? 2.191 -18.547 -6.679 1.00 95.06 369 SER A O 1
ATOM 2872 N N . ASN A 1 370 ? 2.715 -16.553 -5.789 1.00 93.94 370 ASN A N 1
ATOM 2873 C CA . ASN A 1 370 ? 2.667 -15.765 -7.031 1.00 93.94 370 ASN A CA 1
ATOM 2874 C C . ASN A 1 370 ? 1.392 -15.963 -7.881 1.00 93.94 370 ASN A C 1
ATOM 2876 O O . ASN A 1 370 ? 1.410 -15.732 -9.088 1.00 93.94 370 ASN A O 1
ATOM 2880 N N . ASP A 1 371 ? 0.283 -16.347 -7.252 1.00 95.38 371 ASP A N 1
ATOM 2881 C CA . ASP A 1 371 ? -0.931 -16.831 -7.920 1.00 95.38 371 ASP A CA 1
ATOM 2882 C C . ASP A 1 371 ? -2.205 -16.134 -7.429 1.00 95.38 371 ASP A C 1
ATOM 2884 O O . ASP A 1 371 ? -3.309 -16.639 -7.621 1.00 95.38 371 ASP A O 1
ATOM 2888 N N . ALA A 1 372 ? -2.052 -14.984 -6.760 1.00 96.00 372 ALA A N 1
ATOM 2889 C CA . ALA A 1 372 ? -3.146 -14.243 -6.130 1.00 96.00 372 ALA A CA 1
ATOM 2890 C C . ALA A 1 372 ? -4.014 -15.106 -5.187 1.00 96.00 372 ALA A C 1
ATOM 2892 O O . ALA A 1 372 ? -5.185 -14.811 -4.984 1.00 96.00 372 ALA A O 1
ATOM 2893 N N . PHE A 1 373 ? -3.440 -16.166 -4.609 1.00 97.38 373 PHE A N 1
ATOM 2894 C CA . PHE A 1 373 ? -4.125 -17.157 -3.779 1.00 97.38 373 PHE A CA 1
ATOM 2895 C C . PHE A 1 373 ? -5.162 -18.028 -4.522 1.00 97.38 373 PHE A C 1
ATOM 2897 O O . PHE A 1 373 ? -6.021 -18.643 -3.892 1.00 97.38 373 PHE A O 1
ATOM 2904 N N . LEU A 1 374 ? -5.079 -18.116 -5.855 1.00 96.06 374 LEU A N 1
ATOM 2905 C CA . LEU A 1 374 ? -6.079 -18.786 -6.700 1.00 96.06 374 LEU A CA 1
ATOM 2906 C C . LEU A 1 374 ? -5.666 -20.186 -7.182 1.00 96.06 374 LEU A C 1
ATOM 2908 O O . LEU A 1 374 ? -6.521 -20.948 -7.632 1.00 96.06 374 LEU A O 1
ATOM 2912 N N . GLY A 1 375 ? -4.374 -20.515 -7.133 1.00 95.25 375 GLY A N 1
ATOM 2913 C CA . GLY A 1 375 ? -3.841 -21.734 -7.733 1.00 95.25 375 GLY A CA 1
ATOM 2914 C C . GLY A 1 375 ? -4.059 -22.998 -6.900 1.00 95.25 375 GLY A C 1
ATOM 2915 O O . GLY A 1 375 ? -4.039 -22.962 -5.666 1.00 95.25 375 GLY A O 1
ATOM 2916 N N . ASP A 1 376 ? -4.211 -24.130 -7.589 1.00 95.69 376 ASP A N 1
ATOM 2917 C CA . ASP A 1 376 ? -4.044 -25.479 -7.034 1.00 95.69 376 ASP A CA 1
ATOM 2918 C C . ASP A 1 376 ? -3.364 -26.414 -8.049 1.00 95.69 376 ASP A C 1
ATOM 2920 O O . ASP A 1 376 ? -3.870 -27.483 -8.408 1.00 95.69 376 ASP A O 1
ATOM 2924 N N . ALA A 1 377 ? -2.205 -25.983 -8.541 1.00 92.44 377 ALA A N 1
ATOM 2925 C CA . ALA A 1 377 ? -1.340 -26.752 -9.425 1.00 92.44 377 ALA A CA 1
ATOM 2926 C C . ALA A 1 377 ? -0.022 -27.106 -8.732 1.00 92.44 377 ALA A C 1
ATOM 2928 O O . ALA A 1 377 ? 0.509 -26.375 -7.892 1.00 92.44 377 ALA A O 1
ATOM 2929 N N . SER A 1 378 ? 0.525 -28.260 -9.096 1.00 87.69 378 SER A N 1
ATOM 2930 C CA . SER A 1 378 ? 1.827 -28.714 -8.631 1.00 87.69 378 SER A CA 1
ATOM 2931 C C . SER A 1 378 ? 2.510 -29.538 -9.706 1.00 87.69 378 SER A C 1
ATOM 2933 O O . SER A 1 378 ? 1.826 -30.295 -10.398 1.00 87.69 378 SER A O 1
ATOM 2935 N N . PRO A 1 379 ? 3.842 -29.458 -9.813 1.00 78.56 379 PRO A N 1
ATOM 2936 C CA . PRO A 1 379 ? 4.597 -30.278 -10.746 1.00 78.56 379 PRO A CA 1
ATOM 2937 C C . PRO A 1 379 ? 4.500 -31.754 -10.357 1.00 78.56 379 PRO A C 1
ATOM 2939 O O . PRO A 1 379 ? 4.393 -32.079 -9.172 1.00 78.56 379 PRO A O 1
ATOM 2942 N N . GLN A 1 380 ? 4.580 -32.640 -11.352 1.00 64.88 380 GLN A N 1
ATOM 2943 C CA . GLN A 1 380 ? 4.627 -34.092 -11.139 1.00 64.88 380 GLN A CA 1
ATOM 2944 C C . GLN A 1 380 ? 5.984 -34.554 -10.578 1.00 64.88 380 GLN A C 1
ATOM 2946 O O . GLN A 1 380 ? 6.024 -35.500 -9.799 1.00 64.88 380 GLN A O 1
ATOM 2951 N N . GLU A 1 381 ? 7.079 -33.853 -10.902 1.00 59.91 381 GLU A N 1
ATOM 2952 C CA . GLU A 1 381 ? 8.416 -34.096 -10.346 1.00 59.91 381 GLU A CA 1
ATOM 2953 C C . GLU A 1 381 ? 9.136 -32.772 -10.045 1.00 59.91 381 GLU A C 1
ATOM 2955 O O . GLU A 1 381 ? 9.373 -31.961 -10.943 1.00 59.91 381 GLU A O 1
ATOM 2960 N N . VAL A 1 382 ? 9.529 -32.567 -8.783 1.00 58.25 382 VAL A N 1
ATOM 2961 C CA . VAL A 1 382 ? 10.374 -31.439 -8.357 1.00 58.25 382 VAL A CA 1
ATOM 2962 C C . VAL A 1 382 ? 11.724 -31.989 -7.922 1.00 58.25 382 VAL A C 1
ATOM 2964 O O . VAL A 1 382 ? 11.886 -32.487 -6.808 1.00 58.25 382 VAL A O 1
ATOM 2967 N N . THR A 1 383 ? 12.722 -31.919 -8.801 1.00 57.00 383 THR A N 1
ATOM 2968 C CA . THR A 1 383 ? 14.104 -32.212 -8.405 1.00 57.00 383 THR A CA 1
ATOM 2969 C C . THR A 1 383 ? 14.660 -31.044 -7.588 1.00 57.00 383 THR A C 1
ATOM 2971 O O . THR A 1 383 ? 14.277 -29.892 -7.791 1.00 57.00 383 THR A O 1
ATOM 2974 N N . ALA A 1 384 ? 15.592 -31.309 -6.664 1.00 55.22 384 ALA A N 1
ATOM 2975 C CA . ALA A 1 384 ? 16.222 -30.257 -5.854 1.00 55.22 384 ALA A CA 1
ATOM 2976 C C . ALA A 1 384 ? 16.867 -29.144 -6.711 1.00 55.22 384 ALA A C 1
ATOM 2978 O O . ALA A 1 384 ? 16.872 -27.989 -6.302 1.00 55.22 384 ALA A O 1
ATOM 2979 N N . ALA A 1 385 ? 17.328 -29.480 -7.922 1.00 51.31 385 ALA A N 1
ATOM 2980 C CA . ALA A 1 385 ? 17.897 -28.537 -8.883 1.00 51.31 385 ALA A CA 1
ATOM 2981 C C . ALA A 1 385 ? 16.871 -27.556 -9.489 1.00 51.31 385 ALA A C 1
ATOM 2983 O O . ALA A 1 385 ? 17.259 -26.476 -9.914 1.00 51.31 385 ALA A O 1
ATOM 2984 N N . LYS A 1 386 ? 15.574 -27.897 -9.512 1.00 54.88 386 LYS A N 1
ATOM 2985 C CA . LYS A 1 386 ? 14.516 -27.099 -10.163 1.00 54.88 386 LYS A CA 1
ATOM 2986 C C . LYS A 1 386 ? 13.724 -26.195 -9.214 1.00 54.88 386 LYS A C 1
ATOM 2988 O O . LYS A 1 386 ? 12.901 -25.418 -9.681 1.00 54.88 386 LYS A O 1
ATOM 2993 N N . ARG A 1 387 ? 13.971 -26.248 -7.896 1.00 57.09 387 ARG A N 1
ATOM 2994 C CA . ARG A 1 387 ? 13.212 -25.465 -6.891 1.00 57.09 387 ARG A CA 1
ATOM 2995 C C . ARG A 1 387 ? 13.307 -23.947 -7.074 1.00 57.09 387 ARG A C 1
ATOM 2997 O O . ARG A 1 387 ? 12.446 -23.227 -6.589 1.00 57.09 387 ARG A O 1
ATOM 3004 N N . HIS A 1 388 ? 14.333 -23.468 -7.777 1.00 55.66 388 HIS A N 1
ATOM 3005 C CA . HIS A 1 388 ? 14.568 -22.043 -8.018 1.00 55.66 388 HIS A CA 1
ATOM 3006 C C . HIS A 1 388 ? 14.392 -21.637 -9.487 1.00 55.66 388 HIS A C 1
ATOM 3008 O O . HIS A 1 388 ? 14.616 -20.476 -9.822 1.00 55.66 388 HIS A O 1
ATOM 3014 N N . GLU A 1 389 ? 13.976 -22.565 -10.357 1.00 59.41 389 GLU A N 1
ATOM 3015 C CA . GLU A 1 389 ? 13.752 -22.283 -11.773 1.00 59.41 389 GLU A CA 1
ATOM 3016 C C . GLU A 1 389 ? 12.255 -22.051 -12.055 1.00 59.41 389 GLU A C 1
ATOM 3018 O O . GLU A 1 389 ? 11.423 -22.906 -11.750 1.00 59.41 389 GLU A O 1
ATOM 3023 N N . PRO A 1 390 ? 11.885 -20.902 -12.629 1.00 62.06 390 PRO A N 1
ATOM 3024 C CA . PRO A 1 390 ? 10.509 -20.544 -12.956 1.00 62.06 390 PRO A CA 1
ATOM 3025 C C . PRO A 1 390 ? 9.985 -21.319 -14.162 1.00 62.06 390 PRO A C 1
ATOM 3027 O O . PRO A 1 390 ? 10.662 -21.459 -15.179 1.00 62.06 390 PRO A O 1
ATOM 3030 N N . GLY A 1 391 ? 8.744 -21.798 -14.063 1.00 61.72 391 GLY A N 1
ATOM 3031 C CA . GLY A 1 391 ? 8.076 -22.557 -15.119 1.00 61.72 391 GLY A CA 1
ATOM 3032 C C . GLY A 1 391 ? 7.148 -23.646 -14.562 1.00 61.72 391 GLY A C 1
ATOM 3033 O O . GLY A 1 391 ? 6.734 -23.552 -13.408 1.00 61.72 391 GLY A O 1
ATOM 3034 N N . PRO A 1 392 ? 6.842 -24.712 -15.331 1.00 57.75 392 PRO A N 1
ATOM 3035 C CA . PRO A 1 392 ? 5.956 -25.809 -14.901 1.00 57.75 392 PRO A CA 1
ATOM 3036 C C . PRO A 1 392 ? 6.478 -26.615 -13.692 1.00 57.75 392 PRO A C 1
ATOM 3038 O O . PRO A 1 392 ? 5.819 -27.548 -13.244 1.00 57.75 392 PRO A O 1
ATOM 3041 N N . GLY A 1 393 ? 7.663 -26.270 -13.173 1.00 67.69 393 GLY A N 1
ATOM 3042 C CA . GLY A 1 393 ? 8.253 -26.789 -11.940 1.00 67.69 393 GLY A CA 1
ATOM 3043 C C . GLY A 1 393 ? 7.865 -26.029 -10.663 1.00 67.69 393 GLY A C 1
ATOM 3044 O O . GLY A 1 393 ? 8.322 -26.422 -9.594 1.00 67.69 393 GLY A O 1
ATOM 3045 N N . TRP A 1 394 ? 7.045 -24.974 -10.737 1.00 86.81 394 TRP A N 1
ATOM 3046 C CA . TRP A 1 394 ? 6.548 -24.251 -9.558 1.00 86.81 394 TRP A CA 1
ATOM 3047 C C . TRP A 1 394 ? 5.241 -24.824 -9.015 1.00 86.81 394 TRP A C 1
ATOM 3049 O O . TRP A 1 394 ? 4.363 -25.263 -9.758 1.00 86.81 394 TRP A O 1
ATOM 3059 N N . HIS A 1 395 ? 5.091 -24.762 -7.695 1.00 91.88 395 HIS A N 1
ATOM 3060 C CA . HIS A 1 395 ? 3.824 -25.019 -7.020 1.00 91.88 395 HIS A CA 1
ATOM 3061 C C . HIS A 1 395 ? 2.956 -23.756 -7.020 1.00 91.88 395 HIS A C 1
ATOM 3063 O O . HIS A 1 395 ? 3.347 -22.750 -6.443 1.00 91.88 395 HIS A O 1
ATOM 3069 N N . PHE A 1 396 ? 1.755 -23.794 -7.588 1.00 94.81 396 PHE A N 1
ATOM 3070 C CA . PHE A 1 396 ? 0.763 -22.724 -7.436 1.00 94.81 396 PHE A CA 1
ATOM 3071 C C . PHE A 1 396 ? -0.304 -23.216 -6.464 1.00 94.81 396 PHE A C 1
ATOM 3073 O O . PHE A 1 396 ? -1.228 -23.924 -6.854 1.00 94.81 396 PHE A O 1
ATOM 3080 N N . ARG A 1 397 ? -0.100 -22.955 -5.169 1.00 96.12 397 ARG A N 1
ATOM 3081 C CA . ARG A 1 397 ? -0.861 -23.568 -4.064 1.00 96.12 397 ARG A CA 1
ATOM 3082 C C . ARG A 1 397 ? -1.650 -22.561 -3.238 1.00 96.12 397 ARG A C 1
ATOM 3084 O O . ARG A 1 397 ? -2.024 -22.856 -2.105 1.00 96.12 397 ARG A O 1
ATOM 3091 N N . GLY A 1 398 ? -1.943 -21.397 -3.805 1.00 97.19 398 GLY A N 1
ATOM 3092 C CA . GLY A 1 398 ? -2.729 -20.338 -3.189 1.00 97.19 398 GLY A CA 1
ATOM 3093 C C . GLY A 1 398 ? -4.002 -20.824 -2.495 1.00 97.19 398 GLY A C 1
ATOM 3094 O O . GLY A 1 398 ? -4.220 -20.505 -1.325 1.00 97.19 398 GLY A O 1
ATOM 3095 N N . ARG A 1 399 ? -4.775 -21.698 -3.156 1.00 96.75 399 ARG A N 1
ATOM 3096 C CA . ARG A 1 399 ? -5.959 -22.336 -2.563 1.00 96.75 399 ARG A CA 1
ATO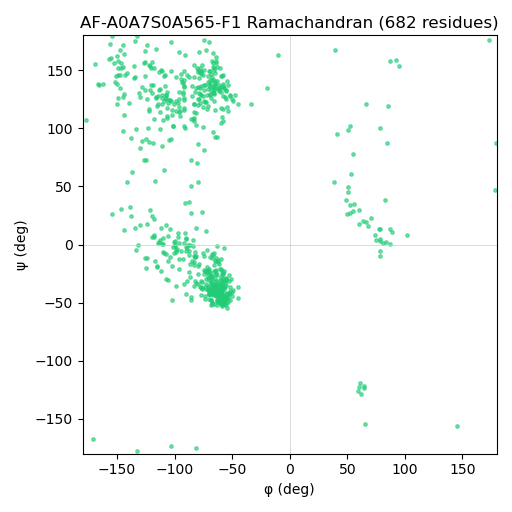M 3097 C C . ARG A 1 399 ? -5.623 -23.081 -1.277 1.00 96.75 399 ARG A C 1
ATOM 3099 O O . ARG A 1 399 ? -6.280 -22.885 -0.261 1.00 96.75 399 ARG A O 1
ATOM 3106 N N . ARG A 1 400 ? -4.594 -23.928 -1.314 1.00 97.88 400 ARG A N 1
ATOM 3107 C CA . ARG A 1 400 ? -4.185 -24.767 -0.178 1.00 97.88 400 ARG A CA 1
ATOM 3108 C C . ARG A 1 400 ? -3.651 -23.941 0.981 1.00 97.88 400 ARG A C 1
ATOM 3110 O O . ARG A 1 400 ? -3.896 -24.298 2.128 1.00 97.88 400 ARG A O 1
ATOM 3117 N N . ILE A 1 401 ? -2.986 -22.823 0.686 1.00 98.62 401 ILE A N 1
ATOM 3118 C CA . ILE A 1 401 ? -2.560 -21.851 1.696 1.00 98.62 401 ILE A CA 1
ATOM 3119 C C . ILE A 1 401 ? -3.784 -21.272 2.413 1.00 98.62 401 ILE A C 1
ATOM 3121 O O . ILE A 1 401 ? -3.822 -21.304 3.639 1.00 98.62 401 ILE A O 1
ATOM 3125 N N . LEU A 1 402 ? -4.812 -20.822 1.681 1.00 98.44 402 LEU A N 1
ATOM 3126 C CA . LEU A 1 402 ? -6.033 -20.279 2.291 1.00 98.44 402 LEU A CA 1
ATOM 3127 C C . LEU A 1 402 ? -6.775 -21.317 3.141 1.00 98.44 402 LEU A C 1
ATOM 3129 O O . LEU A 1 402 ? -7.101 -21.043 4.296 1.00 98.44 402 LEU A O 1
ATOM 3133 N N . GLU A 1 403 ? -7.003 -22.516 2.599 1.00 98.19 403 GLU A N 1
ATOM 3134 C CA . GLU A 1 403 ? -7.670 -23.611 3.319 1.00 98.19 403 GLU A CA 1
ATOM 3135 C C . GLU A 1 403 ? -6.944 -23.935 4.637 1.00 98.19 403 GLU A C 1
ATOM 3137 O O . GLU A 1 403 ? -7.569 -24.041 5.698 1.00 98.19 403 GLU A O 1
ATOM 3142 N N . ALA A 1 404 ? -5.611 -24.036 4.591 1.00 98.69 404 ALA A N 1
ATOM 3143 C CA . ALA A 1 404 ? -4.779 -24.297 5.760 1.00 98.69 404 ALA A CA 1
ATOM 3144 C C . ALA A 1 404 ? -4.770 -23.132 6.758 1.00 98.69 404 ALA A C 1
ATOM 3146 O O . ALA A 1 404 ? -4.879 -23.376 7.957 1.00 98.69 404 ALA A O 1
ATOM 3147 N N . THR A 1 405 ? -4.702 -21.876 6.300 1.00 98.75 405 THR A N 1
ATOM 3148 C CA . THR A 1 405 ? -4.780 -20.701 7.180 1.00 98.75 405 THR A CA 1
ATOM 3149 C C . THR A 1 405 ? -6.081 -20.689 7.975 1.00 98.75 405 THR A C 1
ATOM 3151 O O . THR A 1 405 ? -6.040 -20.546 9.196 1.00 98.75 405 THR A O 1
ATOM 3154 N N . PHE A 1 406 ? -7.234 -20.866 7.323 1.00 98.62 406 PHE A N 1
ATOM 3155 C CA . PHE A 1 406 ? -8.512 -20.875 8.038 1.00 98.62 406 PHE A CA 1
ATOM 3156 C C . PHE A 1 406 ? -8.640 -22.090 8.960 1.00 98.62 406 PHE A C 1
ATOM 3158 O O . PHE A 1 406 ? -9.060 -21.938 10.106 1.00 98.62 406 PHE A O 1
ATOM 3165 N N . THR A 1 407 ? -8.205 -23.272 8.517 1.00 98.44 407 THR A N 1
ATOM 3166 C CA . THR A 1 407 ? -8.188 -24.475 9.367 1.00 98.44 407 THR A CA 1
ATOM 3167 C C . THR A 1 407 ? -7.336 -24.262 10.623 1.00 98.44 407 THR A C 1
ATOM 3169 O O . THR A 1 407 ? -7.771 -24.587 11.731 1.00 98.44 407 THR A O 1
ATOM 3172 N N . ASP A 1 408 ? -6.154 -23.658 10.477 1.00 98.50 408 ASP A N 1
ATOM 3173 C CA . ASP A 1 408 ? -5.259 -23.375 11.599 1.00 98.50 408 ASP A CA 1
ATOM 3174 C C . ASP A 1 408 ? -5.822 -22.303 12.535 1.00 98.50 408 ASP A C 1
ATOM 3176 O O . ASP A 1 408 ? -5.769 -22.473 13.755 1.00 98.50 408 ASP A O 1
ATOM 3180 N N . LEU A 1 409 ? -6.426 -21.239 11.991 1.00 98.06 409 LEU A N 1
ATOM 3181 C CA . LEU A 1 409 ? -7.082 -20.197 12.783 1.00 98.06 409 LEU A CA 1
ATOM 3182 C C . LEU A 1 409 ? -8.216 -20.762 13.632 1.00 98.06 409 LEU A C 1
ATOM 3184 O O . LEU A 1 409 ? -8.261 -20.479 14.830 1.00 98.06 409 LEU A O 1
ATOM 3188 N N . ARG A 1 410 ? -9.088 -21.596 13.060 1.00 96.94 410 ARG A N 1
ATOM 3189 C CA . ARG A 1 410 ? -10.156 -22.259 13.822 1.00 96.94 410 ARG A CA 1
ATOM 3190 C C . ARG A 1 410 ? -9.575 -23.095 14.951 1.00 96.94 410 ARG A C 1
ATOM 3192 O O . ARG A 1 410 ? -9.895 -22.882 16.115 1.00 96.94 410 ARG A O 1
ATOM 3199 N N . ARG A 1 411 ? -8.625 -23.969 14.614 1.00 96.50 411 ARG A N 1
ATOM 3200 C CA . ARG A 1 411 ? -7.996 -24.883 15.572 1.00 96.50 411 ARG A CA 1
ATOM 3201 C C . ARG A 1 411 ? -7.280 -24.165 16.719 1.00 96.50 411 ARG A C 1
ATOM 3203 O O . ARG A 1 411 ? -7.315 -24.648 17.846 1.00 96.50 411 ARG A O 1
ATOM 3210 N N . ARG A 1 412 ? -6.581 -23.060 16.442 1.00 95.62 412 ARG A N 1
ATOM 3211 C CA . ARG A 1 412 ? -5.724 -22.380 17.432 1.00 95.62 412 ARG A CA 1
ATOM 3212 C C . ARG A 1 412 ? -6.394 -21.212 18.149 1.00 95.62 412 ARG A C 1
ATOM 3214 O O . ARG A 1 412 ? -5.887 -20.802 19.189 1.00 95.62 412 ARG A O 1
ATOM 3221 N N . THR A 1 413 ? -7.453 -20.634 17.583 1.00 95.00 413 THR A N 1
ATOM 3222 C CA . THR A 1 413 ? -8.053 -19.385 18.093 1.00 95.00 413 THR A CA 1
ATOM 3223 C C . THR A 1 413 ? -9.540 -19.503 18.413 1.00 95.00 413 THR A C 1
ATOM 3225 O O . THR A 1 413 ? -10.070 -18.607 19.058 1.00 95.00 413 THR A O 1
ATOM 3228 N N . GLY A 1 414 ? -10.200 -20.591 18.001 1.00 95.00 414 GLY A N 1
ATOM 3229 C CA . GLY A 1 414 ? -11.637 -20.790 18.200 1.00 95.00 414 GLY A CA 1
ATOM 3230 C C . GLY A 1 414 ? -12.521 -20.018 17.218 1.00 95.00 414 GLY A C 1
ATOM 3231 O O . GLY A 1 414 ? -13.723 -19.906 17.444 1.00 95.00 414 GLY A O 1
ATOM 3232 N N . LEU A 1 415 ? -11.943 -19.481 16.133 1.00 96.81 415 LEU A N 1
ATOM 3233 C CA . LEU A 1 415 ? -12.700 -18.820 15.066 1.00 96.81 415 LEU A CA 1
ATOM 3234 C C . LEU A 1 415 ? -13.864 -19.721 14.625 1.00 96.81 415 LEU A C 1
ATOM 3236 O O . LEU A 1 415 ? -13.655 -20.863 14.206 1.00 96.81 415 LEU A O 1
ATOM 3240 N N . GLY A 1 416 ? -15.089 -19.200 14.692 1.00 96.44 416 GLY A N 1
ATOM 3241 C CA . GLY A 1 416 ? -16.264 -19.887 14.165 1.00 96.44 416 GLY A CA 1
ATOM 3242 C C . GLY A 1 416 ? -16.794 -21.017 15.038 1.00 96.44 416 GLY A C 1
ATOM 3243 O O . GLY A 1 416 ? -17.621 -21.806 14.566 1.00 96.44 416 GLY A O 1
ATOM 3244 N N . ASP A 1 417 ? -16.355 -21.116 16.293 1.00 96.19 417 ASP A N 1
ATOM 3245 C CA . ASP A 1 417 ? -16.915 -22.066 17.258 1.00 96.19 417 ASP A CA 1
ATOM 3246 C C . ASP A 1 417 ? -18.294 -21.610 17.772 1.00 96.19 417 ASP A C 1
ATOM 3248 O O . ASP A 1 417 ? -19.137 -22.439 18.159 1.00 96.19 417 ASP A O 1
ATOM 3252 N N . GLN A 1 418 ? -18.555 -20.298 17.730 1.00 95.38 418 GLN A N 1
ATOM 3253 C CA . GLN A 1 418 ? -19.731 -19.650 18.307 1.00 95.38 418 GLN A CA 1
ATOM 3254 C C . GLN A 1 418 ? -20.493 -18.806 17.269 1.00 95.38 418 GLN A C 1
ATOM 3256 O O . GLN A 1 418 ? -19.901 -18.157 16.413 1.00 95.38 418 GLN A O 1
ATOM 3261 N N . VAL A 1 419 ? -21.827 -18.774 17.375 1.00 96.19 419 VAL A N 1
ATOM 3262 C CA . VAL A 1 419 ? -22.685 -17.915 16.530 1.00 96.19 419 VAL A CA 1
ATOM 3263 C C . VAL A 1 419 ? -22.454 -16.446 16.883 1.00 96.19 419 VAL A C 1
ATOM 3265 O O . VAL A 1 419 ? -22.435 -16.097 18.069 1.00 96.19 419 VAL A O 1
ATOM 3268 N N . GLY A 1 420 ? -22.279 -15.589 15.877 1.00 93.06 420 GLY A N 1
ATOM 3269 C CA . GLY A 1 420 ? -21.969 -14.164 16.045 1.00 93.06 420 GLY A CA 1
ATOM 3270 C C . GLY A 1 420 ? -20.473 -13.844 16.143 1.00 93.06 420 GLY A C 1
ATOM 3271 O O . GLY A 1 420 ? -20.119 -12.726 16.508 1.00 93.06 420 GLY A O 1
ATOM 3272 N N . ASP A 1 421 ? -19.597 -14.815 15.861 1.00 97.69 421 ASP A N 1
ATOM 3273 C CA . ASP A 1 421 ? -18.211 -14.510 15.495 1.00 97.69 421 ASP A CA 1
ATOM 3274 C C . ASP A 1 421 ? -18.213 -13.812 14.127 1.00 97.69 421 ASP A C 1
ATOM 3276 O O . ASP A 1 421 ? -18.981 -14.198 13.248 1.00 97.69 421 ASP A O 1
ATOM 3280 N N . LEU A 1 422 ? -17.349 -12.815 13.933 1.00 97.75 422 LEU A N 1
ATOM 3281 C CA . LEU A 1 422 ? -17.244 -12.068 12.678 1.00 97.75 422 LEU A CA 1
ATOM 3282 C C . LEU A 1 422 ? -15.844 -12.201 12.077 1.00 97.75 422 LEU A C 1
ATOM 3284 O O . LEU A 1 422 ? -14.841 -11.926 12.740 1.00 97.75 422 LEU A O 1
ATOM 3288 N N . VAL A 1 423 ? -15.782 -12.542 10.793 1.00 98.69 423 VAL A N 1
ATOM 3289 C CA . VAL A 1 423 ? -14.560 -12.532 9.988 1.00 98.69 423 VAL A CA 1
ATOM 3290 C C . VAL A 1 423 ? -14.655 -11.452 8.918 1.00 98.69 423 VAL A C 1
ATOM 3292 O O . VAL A 1 423 ? -15.419 -11.562 7.964 1.00 98.69 423 VAL A O 1
ATOM 3295 N N . LEU A 1 424 ? -13.808 -10.435 9.028 1.00 98.62 424 LEU A N 1
ATOM 3296 C CA . LEU A 1 424 ? -13.508 -9.527 7.931 1.00 98.62 424 LEU A CA 1
ATOM 3297 C C . LEU A 1 424 ? -12.379 -10.142 7.097 1.00 98.62 424 LEU A C 1
ATOM 3299 O O . LEU A 1 424 ? -11.233 -10.217 7.543 1.00 98.62 424 LEU A O 1
ATOM 3303 N N . TYR A 1 425 ? -12.706 -10.626 5.902 1.00 98.81 425 TYR A N 1
ATOM 3304 C CA . TYR A 1 425 ? -11.764 -11.278 4.997 1.00 98.81 425 TYR A CA 1
ATOM 3305 C C . TYR A 1 425 ? -11.440 -10.377 3.812 1.00 98.81 425 TYR A C 1
ATOM 3307 O O . TYR A 1 425 ? -12.328 -9.869 3.133 1.00 98.81 425 TYR A O 1
ATOM 3315 N N . GLY A 1 426 ? -10.159 -10.166 3.544 1.00 98.12 426 GLY A N 1
ATOM 3316 C CA . GLY A 1 426 ? -9.764 -9.185 2.552 1.00 98.12 426 GLY A CA 1
ATOM 3317 C C . GLY A 1 426 ? -8.294 -9.214 2.213 1.00 98.12 426 GLY A C 1
ATOM 3318 O O . GLY A 1 426 ? -7.568 -10.132 2.575 1.00 98.12 426 GLY A O 1
ATOM 3319 N N . GLY A 1 427 ? -7.844 -8.181 1.524 1.00 98.00 427 GLY A N 1
ATOM 3320 C CA . GLY A 1 427 ? -6.451 -8.020 1.135 1.00 98.00 427 GLY A CA 1
ATOM 3321 C C . GLY A 1 427 ? -6.283 -6.833 0.209 1.00 98.00 427 GLY A C 1
ATOM 3322 O O . GLY A 1 427 ? -7.274 -6.231 -0.206 1.00 98.00 427 GLY A O 1
ATOM 3323 N N . CYS A 1 428 ? -5.034 -6.539 -0.151 1.00 96.19 428 CYS A N 1
ATOM 3324 C CA . CYS A 1 428 ? -4.743 -5.536 -1.169 1.00 96.19 428 CYS A CA 1
ATOM 3325 C C . CYS A 1 428 ? -4.238 -6.150 -2.478 1.00 96.19 428 CYS A C 1
ATOM 3327 O O . CYS A 1 428 ? -3.483 -7.123 -2.462 1.00 96.19 428 CYS A O 1
ATOM 3329 N N . SER A 1 429 ? -4.580 -5.538 -3.617 1.00 96.19 429 SER A N 1
ATOM 3330 C CA . SER A 1 429 ? -3.960 -5.796 -4.918 1.00 96.19 429 SER A CA 1
ATOM 3331 C C . SER A 1 429 ? -4.244 -7.231 -5.352 1.00 96.19 429 SER A C 1
ATOM 3333 O O . SER A 1 429 ? -5.400 -7.649 -5.362 1.00 96.19 429 SER A O 1
ATOM 3335 N N . SER A 1 430 ? -3.221 -8.040 -5.639 1.00 96.50 430 SER A N 1
ATOM 3336 C CA . SER A 1 430 ? -3.395 -9.481 -5.855 1.00 96.50 430 SER A CA 1
ATOM 3337 C C . SER A 1 430 ? -4.075 -10.190 -4.677 1.00 96.50 430 SER A C 1
ATOM 3339 O O . SER A 1 430 ? -4.826 -11.128 -4.907 1.00 96.50 430 SER A O 1
ATOM 3341 N N . GLY A 1 431 ? -3.858 -9.744 -3.436 1.00 98.06 431 GLY A N 1
ATOM 3342 C CA . GLY A 1 431 ? -4.550 -10.261 -2.255 1.00 98.06 431 GLY A CA 1
ATOM 3343 C C . GLY A 1 431 ? -6.022 -9.841 -2.199 1.00 98.06 431 GLY A C 1
ATOM 3344 O O . GLY A 1 431 ? -6.875 -10.660 -1.877 1.00 98.06 431 GLY A O 1
ATOM 3345 N N . GLY A 1 432 ? -6.344 -8.603 -2.587 1.00 97.94 432 GLY A N 1
ATOM 3346 C CA . GLY A 1 432 ? -7.728 -8.117 -2.684 1.00 97.94 432 GLY A CA 1
ATOM 3347 C C . GLY A 1 432 ? -8.502 -8.816 -3.800 1.00 97.94 432 GLY A C 1
ATOM 3348 O O . GLY A 1 432 ? -9.651 -9.218 -3.620 1.00 97.94 432 GLY A O 1
ATOM 3349 N N . ARG A 1 433 ? -7.839 -9.053 -4.936 1.00 96.81 433 ARG A N 1
ATOM 3350 C CA . ARG A 1 433 ? -8.357 -9.884 -6.025 1.00 96.81 433 ARG A CA 1
ATOM 3351 C C . ARG A 1 433 ? -8.550 -11.339 -5.597 1.00 96.81 433 ARG A C 1
ATOM 3353 O O . ARG A 1 433 ? -9.583 -11.921 -5.914 1.00 96.81 433 ARG A O 1
ATOM 3360 N N . GLY A 1 434 ? -7.579 -11.910 -4.886 1.00 97.44 434 GLY A N 1
ATOM 3361 C CA . GLY A 1 434 ? -7.684 -13.244 -4.302 1.00 97.44 434 GLY A CA 1
ATOM 3362 C C . GLY A 1 434 ? -8.921 -13.358 -3.425 1.00 97.44 434 GLY A C 1
ATOM 3363 O O . GLY A 1 434 ? -9.788 -14.182 -3.699 1.00 97.44 434 GLY A O 1
ATOM 3364 N N . ALA A 1 435 ? -9.051 -12.447 -2.457 1.00 98.25 435 ALA A N 1
ATOM 3365 C CA . ALA A 1 435 ? -10.183 -12.396 -1.543 1.00 98.25 435 ALA A CA 1
ATOM 3366 C C . ALA A 1 435 ? -11.524 -12.273 -2.278 1.00 98.25 435 ALA A C 1
ATOM 3368 O O . ALA A 1 435 ? -12.444 -13.030 -1.988 1.00 98.25 435 ALA A O 1
ATOM 3369 N N . LEU A 1 436 ? -11.627 -11.391 -3.280 1.00 98.06 436 LEU A N 1
ATOM 3370 C CA . LEU A 1 436 ? -12.838 -11.237 -4.095 1.00 98.06 436 LEU A CA 1
ATOM 3371 C C . LEU A 1 436 ? -13.294 -12.565 -4.720 1.00 98.06 436 LEU A C 1
ATOM 3373 O O . LEU A 1 436 ? -14.487 -12.858 -4.774 1.00 98.06 436 LEU A O 1
ATOM 3377 N N . VAL A 1 437 ? -12.356 -13.353 -5.243 1.00 97.12 437 VAL A N 1
ATOM 3378 C CA . VAL A 1 437 ? -12.676 -14.601 -5.945 1.00 97.12 437 VAL A CA 1
ATOM 3379 C C . VAL A 1 437 ? -13.023 -15.720 -4.961 1.00 97.12 437 VAL A C 1
ATOM 3381 O O . VAL A 1 437 ? -13.909 -16.526 -5.248 1.00 97.12 437 VAL A O 1
ATOM 3384 N N . THR A 1 438 ? -12.352 -15.773 -3.811 1.00 97.50 438 THR A N 1
ATOM 3385 C CA . THR A 1 438 ? -12.422 -16.900 -2.869 1.00 97.50 438 THR A CA 1
ATOM 3386 C C . THR A 1 438 ? -13.411 -16.701 -1.720 1.00 97.50 438 THR A C 1
ATOM 3388 O O . THR A 1 438 ? -13.719 -17.679 -1.038 1.00 97.50 438 THR A O 1
ATOM 3391 N N . ILE A 1 439 ? -13.923 -15.483 -1.496 1.00 98.12 439 ILE A N 1
ATOM 3392 C CA . ILE A 1 439 ? -14.730 -15.141 -0.312 1.00 98.12 439 ILE A CA 1
ATOM 3393 C C . ILE A 1 439 ? -15.941 -16.055 -0.123 1.00 98.12 439 ILE A C 1
ATOM 3395 O O . ILE A 1 439 ? -16.088 -16.632 0.947 1.00 98.12 439 ILE A O 1
ATOM 3399 N N . ASP A 1 440 ? -16.744 -16.281 -1.165 1.00 97.62 440 ASP A N 1
ATOM 3400 C CA . ASP A 1 440 ? -17.943 -17.122 -1.060 1.00 97.62 440 ASP A CA 1
ATOM 3401 C C . ASP A 1 440 ? -17.594 -18.577 -0.708 1.00 97.62 440 ASP A C 1
ATOM 3403 O O . ASP A 1 440 ? -18.274 -19.210 0.093 1.00 97.62 440 ASP A O 1
ATOM 3407 N N . TYR A 1 441 ? -16.503 -19.104 -1.271 1.00 96.31 441 TYR A N 1
ATOM 3408 C CA . TYR A 1 441 ? -16.036 -20.459 -0.975 1.00 96.31 441 TYR A CA 1
ATOM 3409 C C . TYR A 1 441 ? -15.599 -20.604 0.490 1.00 96.31 441 TYR A C 1
ATOM 3411 O O . TYR A 1 441 ? -15.922 -21.593 1.154 1.00 96.31 441 TYR A O 1
ATOM 3419 N N . LEU A 1 442 ? -14.867 -19.614 1.006 1.00 97.38 442 LEU A N 1
ATOM 3420 C CA . LEU A 1 442 ? -14.379 -19.621 2.384 1.00 97.38 442 LEU A CA 1
ATOM 3421 C C . LEU A 1 442 ? -15.503 -19.369 3.394 1.00 97.38 442 LEU A C 1
ATOM 3423 O O . LEU A 1 442 ? -15.527 -20.031 4.435 1.00 97.38 442 LEU A O 1
ATOM 3427 N N . ALA A 1 443 ? -16.446 -18.483 3.067 1.00 97.19 443 ALA A N 1
ATOM 3428 C CA . ALA A 1 443 ? -17.647 -18.231 3.856 1.00 97.19 443 ALA A CA 1
ATOM 3429 C C . ALA A 1 443 ? -18.501 -19.502 4.004 1.00 97.19 443 ALA A C 1
ATOM 3431 O O . ALA A 1 443 ? -18.988 -19.798 5.090 1.00 97.19 443 ALA A O 1
ATOM 3432 N N . GLU A 1 444 ? -18.635 -20.303 2.944 1.00 94.69 444 GLU A N 1
ATOM 3433 C CA . GLU A 1 444 ? -19.419 -21.543 2.999 1.00 94.69 444 GLU A CA 1
ATOM 3434 C C . GLU A 1 444 ? -18.696 -22.687 3.723 1.00 94.69 444 GLU A C 1
ATOM 3436 O O . GLU A 1 444 ? -19.336 -23.486 4.406 1.00 94.69 444 GLU A O 1
ATOM 3441 N N . SER A 1 445 ? -17.373 -22.805 3.561 1.00 93.56 445 SER A N 1
ATOM 3442 C CA . SER A 1 445 ? -16.665 -24.052 3.902 1.00 93.56 445 SER A CA 1
ATOM 3443 C C . SER A 1 445 ? -15.662 -23.941 5.054 1.00 93.56 445 SER A C 1
ATOM 3445 O O . SER A 1 445 ? -15.299 -24.965 5.636 1.00 93.56 445 SER A O 1
ATOM 3447 N N . PHE A 1 446 ? -15.197 -22.738 5.411 1.00 94.81 446 PHE A N 1
ATOM 3448 C CA . PHE A 1 446 ? -14.010 -22.581 6.266 1.00 94.81 446 PHE A CA 1
ATOM 3449 C C . PHE A 1 446 ? -14.199 -21.727 7.519 1.00 94.81 446 PHE A C 1
ATOM 3451 O O . PHE A 1 446 ? -13.340 -21.790 8.396 1.00 94.81 446 PHE A O 1
ATOM 3458 N N . VAL A 1 447 ? -15.306 -20.994 7.663 1.00 94.44 447 VAL A N 1
ATOM 3459 C CA . VAL A 1 447 ? -15.540 -20.108 8.825 1.00 94.44 447 VAL A CA 1
ATOM 3460 C C . VAL A 1 447 ? -16.444 -20.687 9.913 1.00 94.44 447 VAL A C 1
ATOM 3462 O O . VAL A 1 447 ? -16.631 -20.061 10.951 1.00 94.44 447 VAL A O 1
ATOM 3465 N N . GLY A 1 448 ? -16.968 -21.905 9.744 1.00 95.00 448 GLY A N 1
ATOM 3466 C CA . GLY A 1 448 ? -17.792 -22.551 10.770 1.00 95.00 448 GLY A CA 1
ATOM 3467 C C . GLY A 1 448 ? -19.102 -21.797 11.020 1.00 95.00 448 GLY A C 1
ATOM 3468 O O . GLY A 1 448 ? -19.901 -21.652 10.105 1.00 95.00 448 GLY A O 1
ATOM 3469 N N . LYS A 1 449 ? -19.340 -21.363 12.265 1.00 96.69 449 LYS A N 1
ATOM 3470 C CA . LYS A 1 449 ? -20.530 -20.584 12.663 1.00 96.69 449 LYS A CA 1
ATOM 3471 C C . LYS A 1 449 ? -20.331 -19.064 12.594 1.00 96.69 449 LYS A C 1
ATOM 3473 O O . LYS A 1 449 ? -21.225 -18.335 13.022 1.00 96.69 449 LYS A O 1
ATOM 3478 N N . ALA A 1 450 ? -19.158 -18.600 12.163 1.00 97.94 450 ALA A N 1
ATOM 3479 C CA . ALA A 1 450 ? -18.894 -17.175 12.027 1.00 97.94 450 ALA A CA 1
ATOM 3480 C C . ALA A 1 450 ? -19.557 -16.615 10.765 1.00 97.94 450 ALA A C 1
ATOM 3482 O O . ALA A 1 450 ? -19.620 -17.292 9.738 1.00 97.94 450 ALA A O 1
ATOM 3483 N N . ASP A 1 451 ? -19.962 -15.354 10.836 1.00 97.06 451 ASP A N 1
ATOM 3484 C CA . ASP A 1 451 ? -20.306 -14.567 9.660 1.00 97.06 451 ASP A CA 1
ATOM 3485 C C . ASP A 1 451 ? -19.018 -14.075 8.988 1.00 97.06 451 ASP A C 1
ATOM 3487 O O . ASP A 1 451 ? -18.040 -13.729 9.660 1.00 97.06 451 ASP A O 1
ATOM 3491 N N . MET A 1 452 ? -19.001 -14.028 7.656 1.00 98.38 452 MET A N 1
ATOM 3492 C CA . MET A 1 452 ? -17.887 -13.483 6.880 1.00 98.38 452 MET A CA 1
ATOM 3493 C C . MET A 1 452 ? -18.356 -12.289 6.051 1.00 98.38 452 MET A C 1
ATOM 3495 O O . MET A 1 452 ? -19.411 -12.345 5.425 1.00 98.38 452 MET A O 1
ATOM 3499 N N . VAL A 1 453 ? -17.549 -11.230 6.017 1.00 98.44 453 VAL A N 1
ATOM 3500 C CA . VAL A 1 453 ? -17.734 -10.058 5.149 1.00 98.44 453 VAL A CA 1
ATOM 3501 C C . VAL A 1 453 ? -16.407 -9.656 4.498 1.00 98.44 453 VAL A C 1
ATOM 3503 O O . VAL A 1 453 ? -15.330 -9.948 5.023 1.00 98.44 453 VAL A O 1
ATOM 3506 N N . GLY A 1 454 ? -16.468 -9.011 3.334 1.00 98.44 454 GLY A N 1
ATOM 3507 C CA . GLY A 1 454 ? -15.302 -8.696 2.506 1.00 98.44 454 GLY A CA 1
ATOM 3508 C C . GLY A 1 454 ? -14.669 -7.328 2.777 1.00 98.44 454 GLY A C 1
ATOM 3509 O O . GLY A 1 454 ? -15.380 -6.342 2.936 1.00 98.44 454 GLY A O 1
ATOM 3510 N N . LEU A 1 455 ? -13.335 -7.248 2.741 1.00 98.19 455 LEU A N 1
ATOM 3511 C CA . LEU A 1 455 ? -12.553 -6.001 2.697 1.00 98.19 455 LEU A CA 1
ATOM 3512 C C . LEU A 1 455 ? -11.649 -6.000 1.455 1.00 98.19 455 LEU A C 1
ATOM 3514 O O . LEU A 1 455 ? -10.512 -6.476 1.483 1.00 98.19 455 LEU A O 1
ATOM 3518 N N . LEU A 1 456 ? -12.169 -5.514 0.334 1.00 98.44 456 LEU A N 1
ATOM 3519 C CA . LEU A 1 456 ? -11.552 -5.692 -0.979 1.00 98.44 456 LEU A CA 1
ATOM 3520 C C . LEU A 1 456 ? -10.819 -4.415 -1.407 1.00 98.44 456 LEU A C 1
ATOM 3522 O O . LEU A 1 456 ? -11.454 -3.466 -1.859 1.00 98.44 456 LEU A O 1
ATOM 3526 N N . ASP A 1 457 ? -9.489 -4.388 -1.280 1.00 98.12 457 ASP A N 1
ATOM 3527 C CA . ASP A 1 457 ? -8.650 -3.226 -1.615 1.00 98.12 457 ASP A CA 1
ATOM 3528 C C . ASP A 1 457 ? -7.903 -3.417 -2.931 1.00 98.12 457 ASP A C 1
ATOM 3530 O O . ASP A 1 457 ? -7.182 -4.396 -3.138 1.00 98.12 457 ASP A O 1
ATOM 3534 N N . ALA A 1 458 ? -8.105 -2.473 -3.842 1.00 97.31 458 ALA A N 1
ATOM 3535 C CA . ALA A 1 458 ? -7.560 -2.482 -5.186 1.00 97.31 458 ALA A CA 1
ATOM 3536 C C . ALA A 1 458 ? -7.795 -3.798 -5.989 1.00 97.31 458 ALA A C 1
ATOM 3538 O O . ALA A 1 458 ? -6.863 -4.274 -6.642 1.00 97.31 458 ALA A O 1
ATOM 3539 N N . PRO A 1 459 ? -9.008 -4.408 -6.001 1.00 96.81 459 PRO A N 1
ATOM 3540 C CA . PRO A 1 459 ? -9.200 -5.719 -6.636 1.00 96.81 459 PRO A CA 1
ATOM 3541 C C . PRO A 1 459 ? -9.461 -5.653 -8.155 1.00 96.81 459 PRO A C 1
ATOM 3543 O O . PRO A 1 459 ? -9.422 -6.687 -8.825 1.00 96.81 459 PRO A O 1
ATOM 3546 N N . LEU A 1 460 ? -9.771 -4.472 -8.712 1.00 94.69 460 LEU A N 1
ATOM 3547 C CA . LEU A 1 460 ? -10.149 -4.312 -10.117 1.00 94.69 460 LEU A CA 1
ATOM 3548 C C . LEU A 1 460 ? -8.917 -4.230 -11.015 1.00 94.69 460 LEU A C 1
ATOM 3550 O O . LEU A 1 460 ? -8.227 -3.219 -11.074 1.00 94.69 460 LEU A O 1
ATOM 3554 N N . TRP A 1 461 ? -8.687 -5.286 -11.782 1.00 89.38 461 TRP A N 1
ATOM 3555 C CA . TRP A 1 461 ? -7.833 -5.231 -12.963 1.00 89.38 461 TRP A CA 1
ATOM 3556 C C . TRP A 1 461 ? -8.743 -5.162 -14.179 1.00 89.38 461 TRP A C 1
ATOM 3558 O O . TRP A 1 461 ? -9.384 -6.149 -14.546 1.00 89.38 461 TRP A O 1
ATOM 3568 N N . VAL A 1 462 ? -8.877 -3.959 -14.727 1.00 91.00 462 VAL A N 1
ATOM 3569 C CA . VAL A 1 462 ? -9.880 -3.659 -15.750 1.00 91.00 462 VAL A CA 1
ATOM 3570 C C . VAL A 1 462 ? -9.458 -4.168 -17.136 1.00 91.00 462 VAL A C 1
ATOM 3572 O O . VAL A 1 462 ? -8.262 -4.212 -17.443 1.00 91.00 462 VAL A O 1
ATOM 3575 N N . PRO A 1 463 ? -10.418 -4.562 -17.991 1.00 91.50 463 PRO A N 1
ATOM 3576 C CA . PRO A 1 463 ? -10.158 -5.105 -19.318 1.00 91.50 463 PRO A CA 1
ATOM 3577 C C . PRO A 1 463 ? -9.874 -3.989 -20.336 1.00 91.50 463 PRO A C 1
ATOM 3579 O O . PRO A 1 463 ? -10.664 -3.735 -21.243 1.00 91.50 463 PRO A O 1
ATOM 3582 N N . ILE A 1 464 ? -8.718 -3.347 -20.186 1.00 93.94 464 ILE A N 1
ATOM 3583 C CA . ILE A 1 464 ? -8.178 -2.328 -21.092 1.00 93.94 464 ILE A CA 1
ATOM 3584 C C . ILE A 1 464 ? -6.936 -2.868 -21.815 1.00 93.94 464 ILE A C 1
ATOM 3586 O O . ILE A 1 464 ? -6.221 -3.727 -21.288 1.00 93.94 464 ILE A O 1
ATOM 3590 N N . GLN A 1 465 ? -6.683 -2.390 -23.035 1.00 95.12 465 GLN A N 1
ATOM 3591 C CA . GLN A 1 465 ? -5.436 -2.690 -23.740 1.00 95.12 465 GLN A CA 1
ATOM 3592 C C . GLN A 1 465 ? -4.294 -1.837 -23.179 1.00 95.12 465 GLN A C 1
ATOM 3594 O O . GLN A 1 465 ? -4.501 -0.642 -22.989 1.00 95.12 465 GLN A O 1
ATOM 3599 N N . PRO A 1 466 ? -3.097 -2.401 -22.948 1.00 95.94 466 PRO A N 1
ATOM 3600 C CA . PRO A 1 466 ? -1.948 -1.617 -22.520 1.00 95.94 466 PRO A CA 1
ATOM 3601 C C . PRO A 1 466 ? -1.602 -0.511 -23.524 1.00 95.94 466 PRO A C 1
ATOM 3603 O O . PRO A 1 466 ? -1.677 -0.718 -24.735 1.00 95.94 466 PRO A O 1
ATOM 3606 N N . LEU A 1 467 ? -1.143 0.642 -23.028 1.00 92.75 467 LEU A N 1
ATOM 3607 C CA . LEU A 1 467 ? -0.673 1.738 -23.883 1.00 92.75 467 LEU A CA 1
ATOM 3608 C C . LEU A 1 467 ? 0.557 1.321 -24.702 1.00 92.75 467 LEU A C 1
ATOM 3610 O O . LEU A 1 467 ? 0.758 1.782 -25.825 1.00 92.75 467 LEU A O 1
ATOM 3614 N N . LYS A 1 468 ? 1.396 0.455 -24.127 1.00 86.50 468 LYS A N 1
ATOM 3615 C CA . LYS A 1 468 ? 2.587 -0.078 -24.784 1.00 86.50 468 LYS A CA 1
ATOM 3616 C C . LYS A 1 468 ? 2.239 -1.406 -25.495 1.00 86.50 468 LYS A C 1
ATOM 3618 O O . LYS A 1 468 ? 1.877 -2.362 -24.807 1.00 86.50 468 LYS A O 1
ATOM 3623 N N . PRO A 1 469 ? 2.363 -1.509 -26.835 1.00 82.50 469 PRO A N 1
ATOM 3624 C CA . PRO A 1 469 ? 1.802 -2.633 -27.603 1.00 82.50 469 PRO A CA 1
ATOM 3625 C C . PRO A 1 469 ? 2.386 -4.026 -27.317 1.00 82.50 469 PRO A C 1
ATOM 3627 O O . PRO A 1 469 ? 1.756 -5.027 -27.635 1.00 82.50 469 PRO A O 1
ATOM 3630 N N . ASP A 1 470 ? 3.597 -4.117 -26.765 1.00 89.25 470 ASP A N 1
ATOM 3631 C CA . ASP A 1 470 ? 4.283 -5.381 -26.460 1.00 89.25 470 ASP A CA 1
ATOM 3632 C C . ASP A 1 470 ? 3.927 -5.954 -25.077 1.00 89.25 470 ASP A C 1
ATOM 3634 O O . ASP A 1 470 ? 4.445 -7.004 -24.686 1.00 89.25 470 ASP A O 1
ATOM 3638 N N . LEU A 1 471 ? 3.064 -5.272 -24.320 1.00 92.62 471 LEU A N 1
ATOM 3639 C CA . LEU A 1 471 ? 2.620 -5.729 -23.009 1.00 92.62 471 LEU A CA 1
ATOM 3640 C C . LEU A 1 471 ? 1.405 -6.651 -23.115 1.00 92.62 471 LEU A C 1
ATOM 3642 O O . LEU A 1 471 ? 0.499 -6.459 -23.923 1.00 92.62 471 LEU A O 1
ATOM 3646 N N . VAL A 1 472 ? 1.364 -7.648 -22.233 1.00 94.19 472 VAL A N 1
ATOM 3647 C CA . VAL A 1 472 ? 0.234 -8.573 -22.112 1.00 94.19 472 VAL A CA 1
ATOM 3648 C C . VAL A 1 472 ? -0.841 -7.924 -21.238 1.00 94.19 472 VAL A C 1
ATOM 3650 O O . VAL A 1 472 ? -0.579 -7.611 -20.076 1.00 94.19 472 VAL A O 1
ATOM 3653 N N . SER A 1 473 ? -2.051 -7.736 -21.773 1.00 94.50 473 SER A N 1
ATOM 3654 C CA . SER A 1 473 ? -3.191 -7.177 -21.021 1.00 94.50 473 SER A CA 1
ATOM 3655 C C . SER A 1 473 ? -3.565 -8.038 -19.808 1.00 94.50 473 SER A C 1
ATOM 3657 O O . SER A 1 473 ? -3.418 -9.258 -19.851 1.00 94.50 473 SER A O 1
ATOM 3659 N N . PHE A 1 474 ? -4.126 -7.452 -18.745 1.00 94.62 474 PHE A N 1
ATOM 3660 C CA . PHE A 1 474 ? -4.528 -8.214 -17.549 1.00 94.62 474 PHE A CA 1
ATOM 3661 C C . PHE A 1 474 ? -5.530 -9.346 -17.829 1.00 94.62 474 PHE A C 1
ATOM 3663 O O . PHE A 1 474 ? -5.491 -10.384 -17.162 1.00 94.62 474 PHE A O 1
ATOM 3670 N N . ASN A 1 475 ? -6.398 -9.182 -18.830 1.00 94.31 475 ASN A N 1
ATOM 3671 C CA . ASN A 1 475 ? -7.288 -10.249 -19.287 1.00 94.31 475 ASN A CA 1
ATOM 3672 C C . ASN A 1 475 ? -6.501 -11.432 -19.843 1.00 94.31 475 ASN A C 1
ATOM 3674 O O . ASN A 1 475 ? -6.741 -12.571 -19.454 1.00 94.31 475 ASN A O 1
ATOM 3678 N N . GLU A 1 476 ? -5.542 -11.153 -20.722 1.00 95.12 476 GLU A N 1
ATOM 3679 C CA . GLU A 1 476 ? -4.729 -12.190 -21.344 1.00 95.12 476 GLU A CA 1
ATOM 3680 C C . GLU A 1 476 ? -3.813 -12.870 -20.321 1.00 95.12 476 GLU A C 1
ATOM 3682 O O . GLU A 1 476 ? -3.745 -14.096 -20.287 1.00 95.12 476 GLU A O 1
ATOM 3687 N N . GLN A 1 477 ? -3.230 -12.101 -19.392 1.00 95.19 477 GLN A N 1
ATOM 3688 C CA . GLN A 1 477 ? -2.527 -12.661 -18.233 1.00 95.19 477 GLN A CA 1
ATOM 3689 C C . GLN A 1 477 ? -3.436 -13.625 -17.457 1.00 95.19 477 GLN A C 1
ATOM 3691 O O . GLN A 1 477 ? -3.015 -14.712 -17.077 1.00 95.19 477 GLN A O 1
ATOM 3696 N N . THR A 1 478 ? -4.705 -13.257 -17.248 1.00 95.75 478 THR A N 1
ATOM 3697 C CA . THR A 1 478 ? -5.652 -14.101 -16.510 1.00 95.75 478 THR A CA 1
ATOM 3698 C C . THR A 1 478 ? -6.050 -15.356 -17.255 1.00 95.75 478 THR A C 1
ATOM 3700 O O . THR A 1 478 ? -6.134 -16.418 -16.639 1.00 95.75 478 THR A O 1
ATOM 3703 N N . ARG A 1 479 ? -6.241 -15.257 -18.569 1.00 95.69 479 ARG A N 1
ATOM 3704 C CA . ARG A 1 479 ? -6.494 -16.408 -19.431 1.00 95.69 479 ARG A CA 1
ATOM 3705 C C . ARG A 1 479 ? -5.331 -17.400 -19.380 1.00 95.69 479 ARG A C 1
ATOM 3707 O O . ARG A 1 479 ? -5.564 -18.576 -19.141 1.00 95.69 479 ARG A O 1
ATOM 3714 N N . MET A 1 480 ? -4.095 -16.923 -19.539 1.00 94.56 480 MET A N 1
ATOM 3715 C CA . MET A 1 480 ? -2.888 -17.762 -19.495 1.00 94.56 480 MET A CA 1
ATOM 3716 C C . MET A 1 480 ? -2.677 -18.402 -18.115 1.00 94.56 480 MET A C 1
ATOM 3718 O O . MET A 1 480 ? -2.367 -19.588 -18.007 1.00 94.56 480 MET A O 1
ATOM 3722 N N . PHE A 1 481 ? -2.893 -17.627 -17.050 1.00 94.31 481 PHE A N 1
ATOM 3723 C CA . PHE A 1 481 ? -2.760 -18.105 -15.679 1.00 94.31 481 PHE A CA 1
ATOM 3724 C C . PHE A 1 481 ? -3.791 -19.182 -15.312 1.00 94.31 481 PHE A C 1
ATOM 3726 O O . PHE A 1 481 ? -3.470 -20.087 -14.543 1.00 94.31 481 PHE A O 1
ATOM 3733 N N . PHE A 1 482 ? -5.021 -19.084 -15.832 1.00 94.75 482 PHE A N 1
ATOM 3734 C CA . PHE A 1 482 ? -6.125 -19.980 -15.479 1.00 94.75 482 PHE A CA 1
ATOM 3735 C C . PHE A 1 482 ? -5.741 -21.459 -15.611 1.00 94.75 482 PHE A C 1
ATOM 3737 O O . PHE A 1 482 ? -5.938 -22.235 -14.671 1.00 94.75 482 PHE A O 1
ATOM 3744 N N . ASP A 1 483 ? -5.134 -21.807 -16.745 1.00 89.50 483 ASP A N 1
ATOM 3745 C CA . ASP A 1 483 ? -4.680 -23.164 -17.037 1.00 89.50 483 ASP A CA 1
ATOM 3746 C C . ASP A 1 483 ? -3.384 -23.497 -16.287 1.00 89.50 483 ASP A C 1
ATOM 3748 O O . ASP A 1 483 ? -3.278 -24.564 -15.681 1.00 89.50 483 ASP A O 1
ATOM 3752 N N . LEU A 1 484 ? -2.421 -22.565 -16.261 1.00 91.19 484 LEU A N 1
ATOM 3753 C CA . LEU A 1 484 ? -1.122 -22.744 -15.599 1.00 91.19 484 LEU A CA 1
ATOM 3754 C C . LEU A 1 484 ? -1.262 -23.117 -14.115 1.00 91.19 484 LEU A C 1
ATOM 3756 O O . LEU A 1 484 ? -0.553 -23.994 -13.622 1.00 91.19 484 LEU A O 1
ATOM 3760 N N . ALA A 1 485 ? -2.160 -22.437 -13.404 1.00 92.44 485 ALA A N 1
ATOM 3761 C CA . ALA A 1 485 ? -2.320 -22.570 -11.961 1.00 92.44 485 ALA A CA 1
ATOM 3762 C C . ALA A 1 485 ? -3.492 -23.474 -11.552 1.00 92.44 485 ALA A C 1
ATOM 3764 O O . ALA A 1 485 ? -3.752 -23.608 -10.356 1.00 92.44 485 ALA A O 1
ATOM 3765 N N . ASN A 1 486 ? -4.201 -24.096 -12.503 1.00 93.69 486 ASN A N 1
ATOM 3766 C CA . ASN A 1 486 ? -5.425 -24.861 -12.236 1.00 93.69 486 ASN A CA 1
ATOM 3767 C C . ASN A 1 486 ? -6.436 -24.055 -11.386 1.00 93.69 486 ASN A C 1
ATOM 3769 O O . ASN A 1 486 ? -6.954 -24.510 -10.364 1.00 93.69 486 ASN A O 1
ATOM 3773 N N . ALA A 1 487 ? -6.711 -22.816 -11.796 1.00 93.75 487 ALA A N 1
ATOM 3774 C CA . ALA A 1 487 ? -7.456 -21.842 -10.994 1.00 93.75 487 ALA A CA 1
ATOM 3775 C C . ALA A 1 487 ? -8.990 -21.948 -11.150 1.00 93.75 487 ALA A C 1
ATOM 3777 O O . ALA A 1 487 ? -9.722 -20.975 -10.978 1.00 93.75 487 ALA A O 1
ATOM 3778 N N . SER A 1 488 ? -9.506 -23.135 -11.478 1.00 92.12 488 SER A N 1
ATOM 3779 C CA . SER A 1 488 ? -10.946 -23.373 -11.684 1.00 92.12 488 SER A CA 1
ATOM 3780 C C . SER A 1 488 ? -11.728 -23.606 -10.386 1.00 92.12 488 SER A C 1
ATOM 3782 O O . SER A 1 488 ? -12.957 -23.599 -10.378 1.00 92.12 488 SER A O 1
ATOM 3784 N N . GLY A 1 489 ? -11.014 -23.787 -9.275 1.00 89.00 489 GLY A N 1
ATOM 3785 C CA . GLY A 1 489 ? -11.554 -24.295 -8.021 1.00 89.00 489 GLY A CA 1
ATOM 3786 C C . GLY A 1 489 ? -12.556 -23.406 -7.277 1.00 89.00 489 GLY A C 1
ATOM 3787 O O . GLY A 1 489 ? -13.174 -23.901 -6.336 1.00 89.00 489 GLY A O 1
ATOM 3788 N N . PHE A 1 490 ? -12.695 -22.139 -7.675 1.00 88.38 490 PHE A N 1
ATOM 3789 C CA . PHE A 1 490 ? -13.524 -21.119 -7.012 1.00 88.38 490 PHE A CA 1
ATOM 3790 C C . PHE A 1 490 ? -14.630 -20.553 -7.912 1.00 88.38 490 PHE A C 1
ATOM 3792 O O . PHE A 1 490 ? -15.307 -19.592 -7.549 1.00 88.38 490 PHE A O 1
ATOM 3799 N N . ILE A 1 491 ? -14.802 -21.113 -9.110 1.00 91.44 491 ILE A N 1
ATOM 3800 C CA . ILE A 1 491 ? -15.836 -20.658 -10.035 1.00 91.44 491 ILE A CA 1
ATOM 3801 C C . ILE A 1 491 ? -17.200 -21.109 -9.506 1.00 91.44 491 ILE A C 1
ATOM 3803 O O . ILE A 1 491 ? -17.437 -22.301 -9.314 1.00 91.44 491 ILE A O 1
ATOM 3807 N N . SER A 1 492 ? -18.105 -20.154 -9.281 1.00 90.75 492 SER A N 1
ATOM 3808 C CA . SER A 1 492 ? -19.491 -20.474 -8.933 1.00 90.75 492 SER A CA 1
ATOM 3809 C C . SER A 1 492 ? -20.279 -20.923 -10.164 1.00 90.75 492 SER A C 1
ATOM 3811 O O . SER A 1 492 ? -19.974 -20.524 -11.292 1.00 90.75 492 SER A O 1
ATOM 3813 N N . LYS A 1 493 ? -21.331 -21.720 -9.947 1.00 92.81 493 LYS A N 1
ATOM 3814 C CA . LYS A 1 493 ? -22.172 -22.261 -11.027 1.00 92.81 493 LYS A CA 1
ATOM 3815 C C . LYS A 1 493 ? -22.800 -21.156 -11.878 1.00 92.81 493 LYS A C 1
ATOM 3817 O O . LYS A 1 493 ? -22.924 -21.306 -13.087 1.00 92.81 493 LYS A O 1
ATOM 3822 N N . GLU A 1 494 ? -23.162 -20.039 -11.257 1.00 95.19 494 GLU A N 1
ATOM 3823 C CA . GLU A 1 494 ? -23.783 -18.878 -11.901 1.00 95.19 494 GLU A CA 1
ATOM 3824 C C . GLU A 1 494 ? -22.793 -18.165 -12.830 1.00 95.19 494 GLU A C 1
ATOM 3826 O O . GLU A 1 494 ? -23.131 -17.810 -13.964 1.00 95.19 494 GLU A O 1
ATOM 3831 N N . CYS A 1 495 ? -21.547 -18.003 -12.374 1.00 95.69 495 CYS A N 1
ATOM 3832 C CA . CYS A 1 495 ? -20.499 -17.406 -13.192 1.00 95.69 495 CYS A CA 1
ATOM 3833 C C . CYS A 1 495 ? -20.108 -18.334 -14.350 1.00 95.69 495 CYS A C 1
ATOM 3835 O O . CYS A 1 495 ? -19.971 -17.874 -15.481 1.00 95.69 495 CYS A O 1
ATOM 3837 N N . GLU A 1 496 ? -20.005 -19.644 -14.102 1.00 94.94 496 GLU A N 1
ATOM 3838 C CA . GLU A 1 496 ? -19.725 -20.643 -15.141 1.00 94.94 496 GLU A CA 1
ATOM 3839 C C . GLU A 1 496 ? -20.836 -20.728 -16.194 1.00 94.94 496 GLU A C 1
ATOM 3841 O O . GLU A 1 496 ? -20.543 -20.847 -17.382 1.00 94.94 496 GLU A O 1
ATOM 3846 N N . ALA A 1 497 ? -22.101 -20.609 -15.783 1.00 96.94 497 ALA A N 1
ATOM 3847 C CA . ALA A 1 497 ? -23.233 -20.559 -16.705 1.00 96.94 497 ALA A CA 1
ATOM 3848 C C . ALA A 1 497 ? -23.190 -19.314 -17.608 1.00 96.94 497 ALA A C 1
ATOM 3850 O O . ALA A 1 497 ? -23.561 -19.391 -18.779 1.00 96.94 497 ALA A O 1
ATOM 3851 N N . THR A 1 498 ? -22.706 -18.182 -17.085 1.00 97.88 498 THR A N 1
ATOM 3852 C CA . THR A 1 498 ? -22.554 -16.936 -17.855 1.00 97.88 498 THR A CA 1
ATOM 3853 C C . THR A 1 498 ? -21.316 -16.964 -18.758 1.00 97.88 498 THR A C 1
ATOM 3855 O O . THR A 1 498 ? -21.347 -16.457 -19.880 1.00 97.88 498 THR A O 1
ATOM 3858 N N . TYR A 1 499 ? -20.226 -17.579 -18.293 1.00 96.88 499 TYR A N 1
ATOM 3859 C CA . TYR A 1 499 ? -18.944 -17.654 -18.994 1.00 96.88 499 TYR A CA 1
ATOM 3860 C C . TYR A 1 499 ? -18.450 -19.107 -19.129 1.00 96.88 499 TYR A C 1
ATOM 3862 O O . TYR A 1 499 ? -17.475 -19.496 -18.477 1.00 96.88 499 TYR A O 1
ATOM 3870 N N . PRO A 1 500 ? -19.082 -19.919 -19.997 1.00 96.00 500 PRO A N 1
ATOM 3871 C CA . PRO A 1 500 ? -18.743 -21.331 -20.143 1.00 96.00 500 PRO A CA 1
ATOM 3872 C C . PRO A 1 500 ? -17.483 -21.563 -20.993 1.00 96.00 500 PRO A C 1
ATOM 3874 O O . PRO A 1 500 ? -17.019 -20.693 -21.739 1.00 96.00 500 PRO A O 1
ATOM 3877 N N . GLY A 1 501 ? -16.952 -22.787 -20.916 1.00 94.06 501 GLY A N 1
ATOM 3878 C CA . GLY A 1 501 ? -15.858 -23.262 -21.769 1.00 94.06 501 GLY A CA 1
ATOM 3879 C C . GLY A 1 501 ? -14.568 -22.456 -21.598 1.00 94.06 501 GLY A C 1
ATOM 3880 O O . GLY A 1 501 ? -14.106 -22.231 -20.482 1.00 94.06 501 GLY A O 1
ATOM 3881 N N . GLU A 1 502 ? -13.992 -21.988 -22.705 1.00 93.50 502 GLU A N 1
ATOM 3882 C CA . GLU A 1 502 ? -12.747 -21.203 -22.705 1.00 93.50 502 GLU A CA 1
ATOM 3883 C C . GLU A 1 502 ? -12.889 -19.816 -22.054 1.00 93.50 502 GLU A C 1
ATOM 3885 O O . GLU A 1 502 ? -11.892 -19.139 -21.829 1.00 93.50 502 GLU A O 1
ATOM 3890 N N . ASN A 1 503 ? -14.107 -19.368 -21.726 1.00 96.12 503 ASN A N 1
ATOM 3891 C CA . ASN A 1 503 ? -14.338 -18.081 -21.061 1.00 96.12 503 ASN A CA 1
ATOM 3892 C C . ASN A 1 503 ? -14.311 -18.158 -19.527 1.00 96.12 503 ASN A C 1
ATOM 3894 O O . ASN A 1 503 ? -14.405 -17.116 -18.879 1.00 96.12 503 ASN A O 1
ATOM 3898 N N . ARG A 1 504 ? -14.147 -19.349 -18.936 1.00 96.56 504 ARG A N 1
ATOM 3899 C CA . ARG A 1 504 ? -14.192 -19.565 -17.476 1.00 96.56 504 ARG A CA 1
ATOM 3900 C C . ARG A 1 504 ? -13.214 -18.692 -16.686 1.00 96.56 504 ARG A C 1
ATOM 3902 O O . ARG A 1 504 ? -13.531 -18.275 -15.576 1.00 96.56 504 ARG A O 1
ATOM 3909 N N . TRP A 1 505 ? -12.066 -18.337 -17.267 1.00 95.75 505 TRP A N 1
ATOM 3910 C CA . TRP A 1 505 ? -11.084 -17.431 -16.651 1.00 95.75 505 TRP A CA 1
ATOM 3911 C C . TRP A 1 505 ? -11.658 -16.048 -16.308 1.00 95.75 505 TRP A C 1
ATOM 3913 O O . TRP A 1 505 ? -11.160 -15.397 -15.388 1.00 95.75 505 TRP A O 1
ATOM 3923 N N . LYS A 1 506 ? -12.724 -15.598 -16.991 1.00 96.06 506 LYS A N 1
ATOM 3924 C CA . LYS A 1 506 ? -13.406 -14.330 -16.685 1.00 96.06 506 LYS A CA 1
ATOM 3925 C C . LYS A 1 506 ? -13.933 -14.307 -15.253 1.00 96.06 506 LYS A C 1
ATOM 3927 O O . LYS A 1 506 ? -13.899 -13.260 -14.617 1.00 96.06 506 LYS A O 1
ATOM 3932 N N . CYS A 1 507 ? -14.298 -15.463 -14.700 1.00 96.06 507 CYS A N 1
ATOM 3933 C CA . CYS A 1 507 ? -14.713 -15.594 -13.305 1.00 96.06 507 CYS A CA 1
ATOM 3934 C C . CYS A 1 507 ? -13.595 -15.302 -12.286 1.00 96.06 507 CYS A C 1
ATOM 3936 O O . CYS A 1 507 ? -13.877 -15.219 -11.094 1.00 96.06 507 CYS A O 1
ATOM 3938 N N . LEU A 1 508 ? -12.347 -15.102 -12.729 1.00 95.50 508 LEU A N 1
ATOM 3939 C CA . LEU A 1 508 ? -11.227 -14.651 -11.894 1.00 95.50 508 LEU A CA 1
ATOM 3940 C C . LEU A 1 508 ? -10.912 -13.152 -12.048 1.00 95.50 508 LEU A C 1
ATOM 3942 O O . LEU A 1 508 ? -9.933 -12.667 -11.471 1.00 95.50 508 LEU A O 1
ATOM 3946 N N . VAL A 1 509 ? -11.676 -12.417 -12.859 1.00 95.25 509 VAL A N 1
ATOM 3947 C CA . VAL A 1 509 ? -11.483 -10.983 -13.112 1.00 95.25 509 VAL A CA 1
ATOM 3948 C C . VAL A 1 509 ? -12.633 -10.217 -12.478 1.00 95.25 509 VAL A C 1
ATOM 3950 O O . VAL A 1 509 ? -13.796 -10.495 -12.765 1.00 95.25 509 VAL A O 1
ATOM 3953 N N . ALA A 1 510 ? -12.322 -9.225 -11.640 1.00 94.62 510 ALA A N 1
ATOM 3954 C CA . ALA A 1 510 ? -13.329 -8.484 -10.879 1.00 94.62 510 ALA A CA 1
ATOM 3955 C C . ALA A 1 510 ? -14.447 -7.907 -11.757 1.00 94.62 510 ALA A C 1
ATOM 3957 O O . ALA A 1 510 ? -15.619 -8.064 -11.427 1.00 94.62 510 ALA A O 1
ATOM 3958 N N . ALA A 1 511 ? -14.070 -7.353 -12.914 1.00 91.75 511 ALA A N 1
ATOM 3959 C CA . ALA A 1 511 ? -14.969 -6.798 -13.924 1.00 91.75 511 ALA A CA 1
ATOM 3960 C C . ALA A 1 511 ? -16.114 -7.739 -14.340 1.00 91.75 511 ALA A C 1
ATOM 3962 O O . ALA A 1 511 ? -17.192 -7.275 -14.701 1.00 91.75 511 ALA A O 1
ATOM 3963 N N . PHE A 1 512 ? -15.896 -9.053 -14.272 1.00 94.69 512 PHE A N 1
ATOM 3964 C CA . PHE A 1 512 ? -16.897 -10.060 -14.624 1.00 94.69 512 PHE A CA 1
ATOM 3965 C C . PHE A 1 512 ? -17.381 -10.863 -13.410 1.00 94.69 512 PHE A C 1
ATOM 3967 O O . PHE A 1 512 ? -18.472 -11.418 -13.449 1.00 94.69 512 PHE A O 1
ATOM 3974 N N . ARG A 1 513 ? -16.591 -10.942 -12.330 1.00 94.94 513 ARG A N 1
ATOM 3975 C CA . ARG A 1 513 ? -16.893 -11.748 -11.137 1.00 94.94 513 ARG A CA 1
ATOM 3976 C C . ARG A 1 513 ? -17.828 -11.051 -10.150 1.00 94.94 513 ARG A C 1
ATOM 3978 O O . ARG A 1 513 ? -18.646 -11.734 -9.541 1.00 94.94 513 ARG A O 1
ATOM 3985 N N . LEU A 1 514 ? -17.718 -9.730 -9.991 1.00 95.12 514 LEU A N 1
ATOM 3986 C CA . LEU A 1 514 ? -18.463 -8.954 -8.986 1.00 95.12 514 LEU A CA 1
ATOM 3987 C C . LEU A 1 514 ? -19.985 -9.205 -8.970 1.00 95.12 514 LEU A C 1
ATOM 3989 O O . LEU A 1 514 ? -20.517 -9.351 -7.871 1.00 95.12 514 LEU A O 1
ATOM 3993 N N . PRO A 1 515 ? -20.688 -9.343 -10.117 1.00 94.56 515 PRO A N 1
ATOM 3994 C CA . PRO A 1 515 ? -22.127 -9.632 -10.129 1.00 94.56 515 PRO A CA 1
ATOM 3995 C C . PRO A 1 515 ? -22.533 -10.966 -9.483 1.00 94.56 515 PRO A C 1
ATOM 3997 O O . PRO A 1 515 ? -23.714 -11.183 -9.231 1.00 94.56 515 PRO A O 1
ATOM 4000 N N . PHE A 1 516 ? -21.578 -11.869 -9.246 1.00 95.31 516 PHE A N 1
ATOM 4001 C CA . PHE A 1 516 ? -21.819 -13.213 -8.714 1.00 95.31 516 PHE A CA 1
ATOM 4002 C C . PHE A 1 516 ? -21.322 -13.398 -7.277 1.00 95.31 516 PHE A C 1
ATOM 4004 O O . PHE A 1 516 ? -21.426 -14.504 -6.751 1.00 95.31 516 PHE A O 1
ATOM 4011 N N . VAL A 1 517 ? -20.742 -12.361 -6.661 1.00 96.38 517 VAL A N 1
ATOM 4012 C CA . VAL A 1 517 ? -20.284 -12.422 -5.267 1.00 96.38 517 VAL A CA 1
ATOM 4013 C C . VAL A 1 517 ? -21.490 -12.272 -4.348 1.00 96.38 517 VAL A C 1
ATOM 4015 O O . VAL A 1 517 ? -22.204 -11.273 -4.422 1.00 96.38 517 VAL A O 1
ATOM 4018 N N . ARG A 1 518 ? -21.721 -13.272 -3.493 1.00 95.44 518 ARG A N 1
ATOM 4019 C CA . ARG A 1 518 ? -22.878 -13.312 -2.581 1.00 95.44 518 ARG A CA 1
ATOM 4020 C C . ARG A 1 518 ? -22.571 -12.709 -1.217 1.00 95.44 518 ARG A C 1
ATOM 4022 O O . ARG A 1 518 ? -23.452 -12.122 -0.595 1.00 95.44 518 ARG A O 1
ATOM 4029 N N . THR A 1 519 ? -21.340 -12.870 -0.747 1.00 97.50 519 THR A N 1
ATOM 4030 C CA . THR A 1 519 ? -20.910 -12.366 0.559 1.00 97.50 519 THR A CA 1
ATOM 4031 C C . THR A 1 519 ? -20.848 -10.833 0.547 1.00 97.50 519 THR A C 1
ATOM 4033 O O . THR A 1 519 ? -20.200 -10.290 -0.348 1.00 97.50 519 THR A O 1
ATOM 4036 N N . PRO A 1 520 ? -21.461 -10.111 1.508 1.00 97.94 520 PRO A N 1
ATOM 4037 C CA . PRO A 1 520 ? -21.366 -8.651 1.584 1.00 97.94 520 PRO A CA 1
ATOM 4038 C C . PRO A 1 520 ? -19.917 -8.171 1.710 1.00 97.94 520 PRO A C 1
ATOM 4040 O O . PRO A 1 520 ? -19.092 -8.829 2.347 1.00 97.94 520 PRO A O 1
ATOM 4043 N N . TYR A 1 521 ? -19.592 -7.015 1.129 1.00 98.56 521 TYR A N 1
ATOM 4044 C CA . TYR A 1 521 ? -18.224 -6.498 1.116 1.00 98.56 521 TYR A CA 1
ATOM 4045 C C . TYR A 1 521 ? -18.150 -4.970 1.120 1.00 98.56 521 TYR A C 1
ATOM 4047 O O . TYR A 1 521 ? -19.006 -4.280 0.568 1.00 98.56 521 TYR A O 1
ATOM 4055 N N . PHE A 1 522 ? -17.054 -4.462 1.677 1.00 98.62 522 PHE A N 1
ATOM 4056 C CA . PHE A 1 522 ? -16.551 -3.117 1.450 1.00 98.62 522 PHE A CA 1
ATOM 4057 C C . PHE A 1 522 ? -15.472 -3.181 0.367 1.00 98.62 522 PHE A C 1
ATOM 4059 O O . PHE A 1 522 ? -14.408 -3.776 0.568 1.00 98.62 522 PHE A O 1
ATOM 4066 N N . LEU A 1 523 ? -15.730 -2.573 -0.787 1.00 98.50 523 LEU A N 1
ATOM 4067 C CA . LEU A 1 523 ? -14.794 -2.497 -1.902 1.00 98.50 523 LEU A CA 1
ATOM 4068 C C . LEU A 1 523 ? -14.197 -1.100 -1.971 1.00 98.50 523 LEU A C 1
ATOM 4070 O O . LEU A 1 523 ? -14.919 -0.120 -2.123 1.00 98.50 523 LEU A O 1
ATOM 4074 N N . THR A 1 524 ? -12.869 -1.022 -1.935 1.00 97.75 524 THR A N 1
ATOM 4075 C CA . THR A 1 524 ? -12.135 0.206 -2.225 1.00 97.75 524 THR A CA 1
ATOM 4076 C C . THR A 1 524 ? -11.266 0.037 -3.467 1.00 97.75 524 THR A C 1
ATOM 4078 O O . THR A 1 524 ? -10.499 -0.920 -3.595 1.00 97.75 524 THR A O 1
ATOM 4081 N N . HIS A 1 525 ? -11.405 0.947 -4.428 1.00 98.12 525 HIS A N 1
ATOM 4082 C CA . HIS A 1 525 ? -10.581 0.948 -5.635 1.00 98.12 525 HIS A CA 1
ATOM 4083 C C . HIS A 1 525 ? -10.392 2.370 -6.144 1.00 98.12 525 HIS A C 1
ATOM 4085 O O . HIS A 1 525 ? -11.366 3.084 -6.389 1.00 98.12 525 HIS A O 1
ATOM 4091 N N . SER A 1 526 ? -9.141 2.778 -6.334 1.00 96.75 526 SER A N 1
ATOM 4092 C CA . SER A 1 526 ? -8.852 4.081 -6.918 1.00 96.75 526 SER A CA 1
ATOM 4093 C C . SER A 1 526 ? -9.284 4.128 -8.388 1.00 96.75 526 SER A C 1
ATOM 4095 O O . SER A 1 526 ? -8.974 3.228 -9.166 1.00 96.75 526 SER A O 1
ATOM 4097 N N . GLN A 1 527 ? -9.928 5.223 -8.796 1.00 97.38 527 GLN A N 1
ATOM 4098 C CA . GLN A 1 527 ? -10.242 5.470 -10.208 1.00 97.38 527 GLN A CA 1
ATOM 4099 C C . GLN A 1 527 ? -8.977 5.610 -11.068 1.00 97.38 527 GLN A C 1
ATOM 4101 O O . GLN A 1 527 ? -8.998 5.294 -12.253 1.00 97.38 527 GLN A O 1
ATOM 4106 N N . TYR A 1 528 ? -7.866 6.032 -10.460 1.00 95.00 528 TYR A N 1
ATOM 4107 C CA . TYR A 1 528 ? -6.544 6.102 -11.076 1.00 95.00 528 TYR A CA 1
ATOM 4108 C C . TYR A 1 528 ? -5.572 5.160 -10.356 1.00 95.00 528 TYR A C 1
ATOM 4110 O O . TYR A 1 528 ? -4.526 5.594 -9.870 1.00 95.00 528 TYR A O 1
ATOM 4118 N N . ASP A 1 529 ? -5.924 3.878 -10.245 1.00 96.31 529 ASP A N 1
ATOM 4119 C CA . ASP A 1 529 ? -5.077 2.892 -9.573 1.00 96.31 529 ASP A CA 1
ATOM 4120 C C . ASP A 1 529 ? -3.657 2.863 -10.170 1.00 96.31 529 ASP A C 1
ATOM 4122 O O . ASP A 1 529 ? -3.449 2.578 -11.354 1.00 96.31 529 ASP A O 1
ATOM 4126 N N . VAL A 1 530 ? -2.664 3.182 -9.334 1.00 90.44 530 VAL A N 1
ATOM 4127 C CA . VAL A 1 530 ? -1.268 3.361 -9.774 1.00 90.44 530 VAL A CA 1
ATOM 4128 C C . VAL A 1 530 ? -0.697 2.066 -10.325 1.00 90.44 530 VAL A C 1
ATOM 4130 O O . VAL A 1 530 ? 0.049 2.093 -11.304 1.00 90.44 530 VAL A O 1
ATOM 4133 N N . PHE A 1 531 ? -1.032 0.925 -9.722 1.00 92.81 531 PHE A N 1
ATOM 4134 C CA . PHE A 1 531 ? -0.557 -0.365 -10.202 1.00 92.81 531 PHE A CA 1
ATOM 4135 C C . PHE A 1 531 ? -1.148 -0.672 -11.577 1.00 92.81 531 PHE A C 1
ATOM 4137 O O . PHE A 1 531 ? -0.396 -0.931 -12.517 1.00 92.81 531 PHE A O 1
ATOM 4144 N N . GLY A 1 532 ? -2.468 -0.562 -11.724 1.00 93.62 532 GLY A N 1
ATOM 4145 C CA . GLY A 1 532 ? -3.154 -0.808 -12.987 1.00 93.62 532 GLY A CA 1
ATOM 4146 C C . GLY A 1 532 ? -2.651 0.085 -14.121 1.00 93.62 532 GLY A C 1
ATOM 4147 O O . GLY A 1 532 ? -2.362 -0.410 -15.213 1.00 93.62 532 GLY A O 1
ATOM 4148 N N . ILE A 1 533 ? -2.463 1.382 -13.865 1.00 94.00 533 ILE A N 1
ATOM 4149 C CA . ILE A 1 533 ? -1.951 2.325 -14.869 1.00 94.00 533 ILE A CA 1
ATOM 4150 C C . ILE A 1 533 ? -0.484 2.028 -15.203 1.00 94.00 533 ILE A C 1
ATOM 4152 O O . ILE A 1 533 ? -0.144 1.865 -16.375 1.00 94.00 533 ILE A O 1
ATOM 4156 N N . THR A 1 534 ? 0.400 1.928 -14.206 1.00 91.44 534 THR A N 1
ATOM 4157 C CA . THR A 1 534 ? 1.847 1.791 -14.463 1.00 91.44 534 THR A CA 1
ATOM 4158 C C . THR A 1 534 ? 2.206 0.459 -15.108 1.00 91.44 534 THR A C 1
ATOM 4160 O O . THR A 1 534 ? 3.046 0.426 -16.007 1.00 91.44 534 THR A O 1
ATOM 4163 N N . MET A 1 535 ? 1.511 -0.622 -14.755 1.00 90.31 535 MET A N 1
ATOM 4164 C CA . MET A 1 535 ? 1.680 -1.907 -15.431 1.00 90.31 535 MET A CA 1
ATOM 4165 C C . MET A 1 535 ? 1.286 -1.833 -16.908 1.00 90.31 535 MET A C 1
ATOM 4167 O O . MET A 1 535 ? 1.984 -2.409 -17.733 1.00 90.31 535 MET A O 1
ATOM 4171 N N . ASN A 1 536 ? 0.229 -1.098 -17.261 1.00 92.94 536 ASN A N 1
ATOM 4172 C CA . ASN A 1 536 ? -0.211 -0.956 -18.652 1.00 92.94 536 ASN A CA 1
ATOM 4173 C C . ASN A 1 536 ? 0.601 0.066 -19.468 1.00 92.94 536 ASN A C 1
ATOM 4175 O O . ASN A 1 536 ? 0.656 -0.024 -20.694 1.00 92.94 536 ASN A O 1
ATOM 4179 N N . VAL A 1 537 ? 1.216 1.050 -18.809 1.00 91.69 537 VAL A N 1
ATOM 4180 C CA . VAL A 1 537 ? 2.018 2.092 -19.470 1.00 91.69 537 VAL A CA 1
ATOM 4181 C C . VAL A 1 537 ? 3.490 1.687 -19.585 1.00 91.69 537 VAL A C 1
ATOM 4183 O O . VAL A 1 537 ? 4.107 1.896 -20.628 1.00 91.69 537 VAL A O 1
ATOM 4186 N N . PHE A 1 538 ? 4.059 1.100 -18.531 1.00 86.88 538 PHE A N 1
ATOM 4187 C CA . PHE A 1 538 ? 5.499 0.848 -18.403 1.00 86.88 538 PHE A CA 1
ATOM 4188 C C . PHE A 1 538 ? 5.860 -0.642 -18.320 1.00 86.88 538 PHE A C 1
ATOM 4190 O O . PHE A 1 538 ? 7.034 -0.997 -18.443 1.00 86.88 538 PHE A O 1
ATOM 4197 N N . GLY A 1 539 ? 4.888 -1.530 -18.088 1.00 87.88 539 GLY A N 1
ATOM 4198 C CA . GLY A 1 539 ? 5.128 -2.968 -17.906 1.00 87.88 539 GLY A CA 1
ATOM 4199 C C . GLY A 1 539 ? 5.660 -3.359 -16.524 1.00 87.88 539 GLY A C 1
ATOM 4200 O O . GLY A 1 539 ? 5.993 -4.521 -16.307 1.00 87.88 539 GLY A O 1
ATOM 4201 N N . HIS A 1 540 ? 5.761 -2.409 -15.594 1.00 84.44 540 HIS A N 1
ATOM 4202 C CA . HIS A 1 540 ? 6.201 -2.638 -14.221 1.00 84.44 540 HIS A CA 1
ATOM 4203 C C . HIS A 1 540 ? 5.599 -1.591 -13.277 1.00 84.44 540 HIS A C 1
ATOM 4205 O O . HIS A 1 540 ? 5.223 -0.498 -13.700 1.00 84.44 540 HIS A O 1
ATOM 4211 N N . PHE A 1 541 ? 5.495 -1.940 -11.994 1.00 83.44 541 PHE A N 1
ATOM 4212 C CA . PHE A 1 541 ? 4.929 -1.061 -10.978 1.00 83.44 541 PHE A CA 1
ATOM 4213 C C . PHE A 1 541 ? 5.886 0.101 -10.680 1.00 83.44 541 PHE A C 1
ATOM 4215 O O . PHE A 1 541 ? 6.993 -0.120 -10.190 1.00 83.44 541 PHE A O 1
ATOM 4222 N N . LEU A 1 542 ? 5.449 1.329 -10.972 1.00 71.69 542 LEU A N 1
ATOM 4223 C CA . LEU A 1 542 ? 6.222 2.561 -10.773 1.00 71.69 542 LEU A CA 1
ATOM 4224 C C . LEU A 1 542 ? 5.450 3.576 -9.915 1.00 71.69 542 LEU A C 1
ATOM 4226 O O . LEU A 1 542 ? 4.949 4.583 -10.434 1.00 71.69 542 LEU A O 1
ATOM 4230 N N . PRO A 1 543 ? 5.328 3.335 -8.598 1.00 64.06 543 PRO A N 1
ATOM 4231 C CA . PRO A 1 543 ? 4.674 4.285 -7.711 1.00 64.06 543 PRO A CA 1
ATOM 4232 C C . PRO A 1 543 ? 5.395 5.639 -7.725 1.00 64.06 543 PRO A C 1
ATOM 4234 O O . PRO A 1 543 ? 6.620 5.705 -7.691 1.00 64.06 543 PRO A O 1
ATOM 4237 N N . GLY A 1 544 ? 4.626 6.730 -7.801 1.00 53.81 544 GLY A N 1
ATOM 4238 C CA . GLY A 1 544 ? 5.155 8.101 -7.793 1.00 53.81 544 GLY A CA 1
ATOM 4239 C C . GLY A 1 544 ? 5.683 8.625 -9.135 1.00 53.81 544 GLY A C 1
ATOM 4240 O O . GLY A 1 544 ? 6.124 9.771 -9.198 1.00 53.81 544 GLY A O 1
ATOM 4241 N N . HIS A 1 545 ? 5.621 7.843 -10.219 1.00 64.44 545 HIS A N 1
ATOM 4242 C CA . HIS A 1 545 ? 6.033 8.322 -11.541 1.00 64.44 545 HIS A CA 1
ATOM 4243 C C . HIS A 1 545 ? 5.038 9.349 -12.109 1.00 64.44 545 HIS A C 1
ATOM 4245 O O . HIS A 1 545 ? 3.827 9.121 -12.128 1.00 64.44 545 HIS A O 1
ATOM 4251 N N . TYR A 1 546 ? 5.556 10.459 -12.641 1.00 69.94 546 TYR A N 1
ATOM 4252 C CA . TYR A 1 546 ? 4.754 11.481 -13.316 1.00 69.94 546 TYR A CA 1
ATOM 4253 C C . TYR A 1 546 ? 4.331 11.027 -14.712 1.00 69.94 546 TYR A C 1
ATOM 4255 O O . TYR A 1 546 ? 5.164 10.649 -15.530 1.00 69.94 546 TYR A O 1
ATOM 4263 N N . LEU A 1 547 ? 3.037 11.095 -15.013 1.00 77.06 547 LEU A N 1
ATOM 4264 C CA . LEU A 1 547 ? 2.527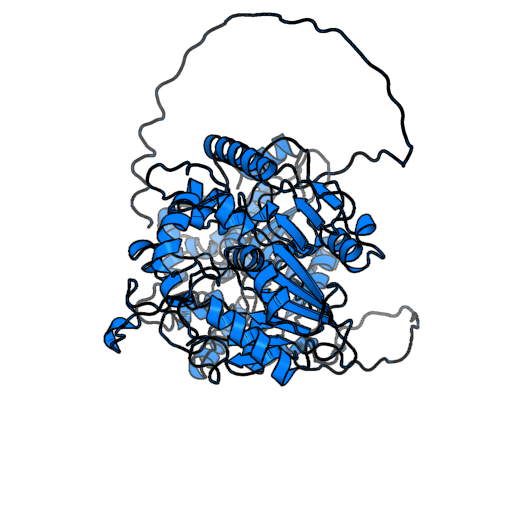 10.738 -16.335 1.00 77.06 547 LEU A CA 1
ATOM 4265 C C . LEU A 1 547 ? 2.701 11.898 -17.330 1.00 77.06 547 LEU A C 1
ATOM 4267 O O . LEU A 1 547 ? 2.377 13.051 -17.022 1.00 77.06 547 LEU A O 1
ATOM 4271 N N . THR A 1 548 ? 3.177 11.591 -18.537 1.00 80.75 548 THR A N 1
ATOM 4272 C CA . THR A 1 548 ? 3.180 12.522 -19.679 1.00 80.75 548 THR A CA 1
ATOM 4273 C C . THR A 1 548 ? 1.745 12.832 -20.133 1.00 80.75 548 THR A C 1
ATOM 4275 O O . THR A 1 548 ? 0.820 12.111 -19.755 1.00 80.75 548 THR A O 1
ATOM 4278 N N . PRO A 1 549 ? 1.497 13.874 -20.953 1.00 86.44 549 PRO A N 1
ATOM 4279 C CA . PRO A 1 549 ? 0.141 14.169 -21.419 1.00 86.44 549 PRO A CA 1
ATOM 4280 C C . PRO A 1 549 ? -0.563 12.981 -22.112 1.00 86.44 549 PRO A C 1
ATOM 4282 O O . PRO A 1 549 ? -1.680 12.678 -21.698 1.00 86.44 549 PRO A O 1
ATOM 4285 N N . PRO A 1 550 ? 0.069 12.222 -23.038 1.00 87.00 550 PRO A N 1
ATOM 4286 C CA . PRO A 1 550 ? -0.552 11.016 -23.606 1.00 87.00 550 PRO A CA 1
ATOM 4287 C C . PRO A 1 550 ? -0.856 9.932 -22.562 1.00 87.00 550 PRO A C 1
ATOM 4289 O O . PRO A 1 550 ? -1.892 9.278 -22.618 1.00 87.00 550 PRO A O 1
ATOM 4292 N N . GLN A 1 551 ? 0.019 9.758 -21.568 1.00 89.50 551 GLN A N 1
ATOM 4293 C CA . GLN A 1 551 ? -0.199 8.796 -20.483 1.00 89.50 551 GLN A CA 1
ATOM 4294 C C . GLN A 1 551 ? -1.330 9.231 -19.542 1.00 89.50 551 GLN A C 1
ATOM 4296 O O . GLN A 1 551 ? -2.022 8.380 -18.994 1.00 89.50 551 GLN A O 1
ATOM 4301 N N . LYS A 1 552 ? -1.552 10.540 -19.366 1.00 87.38 552 LYS A N 1
ATOM 4302 C CA . LYS A 1 552 ? -2.715 11.069 -18.637 1.00 87.38 552 LYS A CA 1
ATOM 4303 C C . LYS A 1 552 ? -4.014 10.860 -19.412 1.00 87.38 552 LYS A C 1
ATOM 4305 O O . LYS A 1 552 ? -5.019 10.553 -18.786 1.00 87.38 552 LYS A O 1
ATOM 4310 N N . THR A 1 553 ? -3.991 10.970 -20.742 1.00 94.31 553 THR A N 1
ATOM 4311 C CA . THR A 1 553 ? -5.133 10.580 -21.587 1.00 94.31 553 THR A CA 1
ATOM 4312 C C . THR A 1 553 ? -5.458 9.101 -21.400 1.00 94.31 553 THR A C 1
ATOM 4314 O O . THR A 1 553 ? -6.598 8.766 -21.100 1.00 94.31 553 THR A O 1
ATOM 4317 N N . TYR A 1 554 ? -4.447 8.229 -21.446 1.00 95.38 554 TYR A N 1
ATOM 4318 C CA . TYR A 1 554 ? -4.628 6.806 -21.148 1.00 95.38 554 TYR A CA 1
ATOM 4319 C C . TYR A 1 554 ? -5.149 6.559 -19.721 1.00 95.38 554 TYR A C 1
ATOM 4321 O O . TYR A 1 554 ? -6.008 5.711 -19.501 1.00 95.38 554 TYR A O 1
ATOM 4329 N N . ALA A 1 555 ? -4.661 7.307 -18.728 1.00 94.75 555 ALA A N 1
ATOM 4330 C CA . ALA A 1 555 ? -5.157 7.208 -17.356 1.00 94.75 555 ALA A CA 1
ATOM 4331 C C . ALA A 1 555 ? -6.636 7.614 -17.236 1.00 94.75 555 ALA A C 1
ATOM 4333 O O . ALA A 1 555 ? -7.346 7.068 -16.395 1.00 94.75 555 ALA A O 1
ATOM 4334 N N . GLU A 1 556 ? -7.114 8.537 -18.073 1.00 95.69 556 GLU A N 1
ATOM 4335 C CA . GLU A 1 556 ? -8.534 8.881 -18.143 1.00 95.69 556 GLU A CA 1
ATOM 4336 C C . GLU A 1 556 ? -9.360 7.744 -18.755 1.00 95.69 556 GLU A C 1
ATOM 4338 O O . GLU A 1 556 ? -10.390 7.375 -18.200 1.00 95.69 556 GLU A O 1
ATOM 4343 N N . GLU A 1 557 ? -8.879 7.113 -19.828 1.00 96.75 557 GLU A N 1
ATOM 4344 C CA . GLU A 1 557 ? -9.507 5.905 -20.388 1.00 96.75 557 GLU A CA 1
ATOM 4345 C C . GLU A 1 557 ? -9.567 4.771 -19.352 1.00 96.75 557 GLU A C 1
ATOM 4347 O O . GLU A 1 557 ? -10.612 4.144 -19.164 1.00 96.75 557 GLU A O 1
ATOM 4352 N N . TYR A 1 558 ? -8.473 4.561 -18.611 1.00 96.94 558 TYR A N 1
ATOM 4353 C CA . TYR A 1 558 ? -8.413 3.612 -17.500 1.00 96.94 558 TYR A CA 1
ATOM 4354 C C . TYR A 1 558 ? -9.473 3.919 -16.433 1.00 96.94 558 TYR A C 1
ATOM 4356 O O . TYR A 1 558 ? -10.176 3.015 -15.981 1.00 96.94 558 TYR A O 1
ATOM 4364 N N . ARG A 1 559 ? -9.633 5.193 -16.054 1.00 97.00 559 ARG A N 1
ATOM 4365 C CA . ARG A 1 559 ? -10.668 5.621 -15.105 1.00 97.00 559 ARG A CA 1
ATOM 4366 C C . ARG A 1 559 ? -12.072 5.285 -15.594 1.00 97.00 559 ARG A C 1
ATOM 4368 O O . ARG A 1 559 ? -12.878 4.801 -14.799 1.00 97.00 559 ARG A O 1
ATOM 4375 N N . GLN A 1 560 ? -12.375 5.527 -16.868 1.00 96.75 560 GLN A N 1
ATOM 4376 C CA . GLN A 1 560 ? -13.691 5.198 -17.423 1.00 96.75 560 GLN A CA 1
ATOM 4377 C C . GLN A 1 560 ? -13.967 3.692 -17.333 1.00 96.75 560 GLN A C 1
ATOM 4379 O O . GLN A 1 560 ? -15.069 3.279 -16.973 1.00 96.75 560 GLN A O 1
ATOM 4384 N N . GLU A 1 561 ? -12.946 2.867 -17.563 1.00 96.94 561 GLU A N 1
ATOM 4385 C CA . GLU A 1 561 ? -13.031 1.419 -17.384 1.00 96.94 561 GLU A CA 1
ATOM 4386 C C . GLU A 1 561 ? -13.239 1.012 -15.916 1.00 96.94 561 GLU A C 1
ATOM 4388 O O . GLU A 1 561 ? -14.081 0.158 -15.634 1.00 96.94 561 GLU A O 1
ATOM 4393 N N . VAL A 1 562 ? -12.557 1.654 -14.962 1.00 97.56 562 VAL A N 1
ATOM 4394 C CA . VAL A 1 562 ? -12.812 1.437 -13.526 1.00 97.56 562 VAL A CA 1
ATOM 4395 C C . VAL A 1 562 ? -14.257 1.779 -13.173 1.00 97.56 562 VAL A C 1
ATOM 4397 O O . VAL A 1 562 ? -14.955 0.948 -12.595 1.00 97.56 562 VAL A O 1
ATOM 4400 N N . LEU A 1 563 ? -14.737 2.965 -13.552 1.00 96.19 563 LEU A N 1
ATOM 4401 C CA . LEU A 1 563 ? -16.101 3.413 -13.252 1.00 96.19 563 LEU A CA 1
ATOM 4402 C C . LEU A 1 563 ? -17.169 2.509 -13.876 1.00 96.19 563 LEU A C 1
ATOM 4404 O O . LEU A 1 563 ? -18.217 2.300 -13.269 1.00 96.19 563 LEU A O 1
ATOM 4408 N N . ARG A 1 564 ? -16.888 1.951 -15.057 1.00 96.06 564 ARG A N 1
ATOM 4409 C CA . ARG A 1 564 ? -17.773 1.026 -15.771 1.00 96.06 564 ARG A CA 1
ATOM 4410 C C . ARG A 1 564 ? -17.930 -0.324 -15.073 1.00 96.06 564 ARG A C 1
ATOM 4412 O O . ARG A 1 564 ? -18.990 -0.932 -15.191 1.00 96.06 564 ARG A O 1
ATOM 4419 N N . TYR A 1 565 ? -16.888 -0.802 -14.392 1.00 96.06 565 TYR A N 1
ATOM 4420 C CA . TYR A 1 565 ? -16.873 -2.126 -13.756 1.00 96.06 565 TYR A CA 1
ATOM 4421 C C . TYR A 1 565 ? -16.961 -2.110 -12.235 1.00 96.06 565 TYR A C 1
ATOM 4423 O O . TYR A 1 565 ? -17.126 -3.168 -11.625 1.00 96.06 565 TYR A O 1
ATOM 4431 N N . LEU A 1 566 ? -16.868 -0.940 -11.609 1.00 95.62 566 LEU A N 1
ATOM 4432 C CA . LEU A 1 566 ? -17.269 -0.792 -10.221 1.00 95.62 566 LEU A CA 1
ATOM 4433 C C . LEU A 1 566 ? -18.760 -1.112 -10.086 1.00 95.62 566 LEU A C 1
ATOM 4435 O O . LEU A 1 566 ? -19.565 -0.608 -10.874 1.00 95.62 566 LEU A O 1
ATOM 4439 N N . PRO A 1 567 ? -19.152 -1.921 -9.089 1.00 94.25 567 PRO A N 1
ATOM 4440 C CA . PRO A 1 567 ? -20.548 -2.264 -8.924 1.00 94.25 567 PRO A CA 1
ATOM 4441 C C . PRO A 1 567 ? -21.320 -1.023 -8.468 1.00 94.25 567 PRO A C 1
ATOM 4443 O O . PRO A 1 567 ? -20.788 -0.148 -7.779 1.00 94.25 567 PRO A O 1
ATOM 4446 N N . THR A 1 568 ? -22.588 -0.945 -8.848 1.00 95.12 568 THR A N 1
ATOM 4447 C CA . THR A 1 568 ? -23.555 -0.095 -8.153 1.00 95.12 568 THR A CA 1
ATOM 4448 C C . THR A 1 568 ? -24.211 -0.968 -7.086 1.00 95.12 568 THR A C 1
ATOM 4450 O O . THR A 1 568 ? -24.838 -1.965 -7.457 1.00 95.12 568 THR A O 1
ATOM 4453 N N . PRO A 1 569 ? -24.040 -0.662 -5.788 1.00 95.69 569 PRO A N 1
ATOM 4454 C CA . PRO A 1 569 ? -24.661 -1.436 -4.720 1.00 95.69 569 PRO A CA 1
ATOM 4455 C C . PRO A 1 569 ? -26.180 -1.514 -4.900 1.00 95.69 569 PRO A C 1
ATOM 4457 O O . PRO A 1 569 ? -26.838 -0.508 -5.169 1.00 95.69 569 PRO A O 1
ATOM 4460 N N . LEU A 1 570 ? -26.735 -2.718 -4.776 1.00 95.12 570 LEU A N 1
ATOM 4461 C CA . LEU A 1 570 ? -28.182 -2.917 -4.782 1.00 95.12 570 LEU A CA 1
ATOM 4462 C C . LEU A 1 570 ? -28.750 -2.519 -3.418 1.00 95.12 570 LEU A C 1
ATOM 4464 O O . LEU A 1 570 ? -28.080 -2.673 -2.401 1.00 95.12 570 LEU A O 1
ATOM 4468 N N . ALA A 1 571 ? -29.993 -2.036 -3.386 1.00 94.25 571 ALA A N 1
ATOM 4469 C CA . ALA A 1 571 ? -30.656 -1.721 -2.124 1.00 94.25 571 ALA A CA 1
ATOM 4470 C C . ALA A 1 571 ? -30.627 -2.933 -1.176 1.00 94.25 571 ALA A C 1
ATOM 4472 O O . ALA A 1 571 ? -30.848 -4.066 -1.605 1.00 94.25 571 ALA A O 1
ATOM 4473 N N . ASP A 1 572 ? -30.339 -2.672 0.100 1.00 95.50 572 ASP A N 1
ATOM 4474 C CA . ASP A 1 572 ? -30.267 -3.669 1.172 1.00 95.50 572 ASP A CA 1
ATOM 4475 C C . ASP A 1 572 ? -29.213 -4.776 0.973 1.00 95.50 572 ASP A C 1
ATOM 4477 O O . ASP A 1 572 ? -29.266 -5.804 1.648 1.00 95.50 572 ASP A O 1
ATOM 4481 N N . SER A 1 573 ? -28.224 -4.584 0.090 1.00 96.19 573 SER A N 1
ATOM 4482 C CA . SER A 1 573 ? -27.193 -5.599 -0.163 1.00 96.19 573 SER A CA 1
ATOM 4483 C C . SER A 1 573 ? -26.092 -5.643 0.900 1.00 96.19 573 SER A C 1
ATOM 4485 O O . SER A 1 573 ? -25.322 -6.600 0.944 1.00 96.19 573 SER A O 1
ATOM 4487 N N . GLY A 1 574 ? -25.961 -4.594 1.718 1.00 96.88 574 GLY A N 1
ATOM 4488 C CA . GLY A 1 574 ? -24.860 -4.439 2.674 1.00 96.88 574 GLY A CA 1
ATOM 4489 C C . GLY A 1 574 ? -23.493 -4.225 2.015 1.00 96.88 574 GLY A C 1
ATOM 4490 O O . GLY A 1 574 ? -22.460 -4.406 2.660 1.00 96.88 574 GLY A O 1
ATOM 4491 N N . VAL A 1 575 ? -23.480 -3.870 0.726 1.00 98.12 575 VAL A N 1
ATOM 4492 C CA . VAL A 1 575 ? -22.256 -3.612 -0.041 1.00 98.12 575 VAL A CA 1
ATOM 4493 C C . VAL A 1 575 ? -21.930 -2.127 0.011 1.00 98.12 575 VAL A C 1
ATOM 4495 O O . VAL A 1 575 ? -22.781 -1.297 -0.300 1.00 98.12 575 VAL A O 1
ATOM 4498 N N . ALA A 1 576 ? -20.677 -1.810 0.327 1.00 98.25 576 ALA A N 1
ATOM 4499 C CA . ALA A 1 576 ? -20.145 -0.458 0.248 1.00 98.25 576 ALA A CA 1
ATOM 4500 C C . ALA A 1 576 ? -19.083 -0.363 -0.852 1.00 98.25 576 ALA A C 1
ATOM 4502 O O . ALA A 1 576 ? -18.195 -1.214 -0.948 1.00 98.25 576 ALA A O 1
ATOM 4503 N N . VAL A 1 577 ? -19.158 0.681 -1.676 1.00 98.38 577 VAL A N 1
ATOM 4504 C CA . VAL A 1 577 ? -18.153 1.012 -2.692 1.00 98.38 577 VAL A CA 1
ATOM 4505 C C . VAL A 1 577 ? -17.525 2.352 -2.345 1.00 98.38 577 VAL A C 1
ATOM 4507 O O . VAL A 1 577 ? -18.223 3.346 -2.190 1.00 98.38 577 VAL A O 1
ATOM 4510 N N . PHE A 1 578 ? -16.198 2.376 -2.262 1.00 98.38 578 PHE A N 1
ATOM 4511 C CA . PHE A 1 578 ? -15.394 3.567 -2.033 1.00 98.38 578 PHE A CA 1
ATOM 4512 C C . PHE A 1 578 ? -14.401 3.745 -3.185 1.00 98.38 578 PHE A C 1
ATOM 4514 O O . PHE A 1 578 ? -13.516 2.914 -3.395 1.00 98.38 578 PHE A O 1
ATOM 4521 N N . SER A 1 579 ? -14.531 4.815 -3.965 1.00 98.12 579 SER A N 1
ATOM 4522 C CA . SER A 1 579 ? -13.698 5.025 -5.149 1.00 98.12 579 SER A CA 1
ATOM 4523 C C . SER A 1 579 ? -13.222 6.471 -5.293 1.00 98.12 579 SER A C 1
ATOM 4525 O O . SER A 1 579 ? -13.905 7.292 -5.919 1.00 98.12 579 SER A O 1
ATOM 4527 N N . PRO A 1 580 ? -12.040 6.797 -4.739 1.00 96.06 580 PRO A N 1
ATOM 4528 C CA . PRO A 1 580 ? -11.457 8.124 -4.852 1.00 96.06 580 PRO A CA 1
ATOM 4529 C C . PRO A 1 580 ? -10.830 8.328 -6.235 1.00 96.06 580 PRO A C 1
ATOM 4531 O O . PRO A 1 580 ? -10.250 7.406 -6.823 1.00 96.06 580 PRO A O 1
ATOM 4534 N N . ALA A 1 581 ? -10.874 9.557 -6.740 1.00 94.38 581 ALA A N 1
ATOM 4535 C CA . ALA A 1 581 ? -10.225 9.956 -7.987 1.00 94.38 581 ALA A CA 1
ATOM 4536 C C . ALA A 1 581 ? -8.756 10.357 -7.753 1.00 94.38 581 ALA A C 1
ATOM 4538 O O . ALA A 1 581 ? -8.308 11.419 -8.187 1.00 94.38 581 ALA A O 1
ATOM 4539 N N . CYS A 1 582 ? -8.001 9.494 -7.064 1.00 88.19 582 CYS A N 1
ATOM 4540 C CA . CYS A 1 582 ? -6.635 9.754 -6.597 1.00 88.19 582 CYS A CA 1
ATOM 4541 C C . CYS A 1 582 ? -5.637 8.751 -7.176 1.00 88.19 582 CYS A C 1
ATOM 4543 O O . CYS A 1 582 ? -5.895 7.559 -7.155 1.00 88.19 582 CYS A O 1
ATOM 4545 N N . TYR A 1 583 ? -4.460 9.181 -7.611 1.00 87.25 583 TYR A N 1
ATOM 4546 C CA . TYR A 1 583 ? -3.404 8.307 -8.122 1.00 87.25 583 TYR A CA 1
ATOM 4547 C C . TYR A 1 583 ? -2.713 7.554 -6.972 1.00 87.25 583 TYR A C 1
ATOM 4549 O O . TYR A 1 583 ? -1.661 7.965 -6.483 1.00 87.25 583 TYR A O 1
ATOM 4557 N N . VAL A 1 584 ? -3.336 6.464 -6.510 1.00 87.31 584 VAL A N 1
ATOM 4558 C CA . VAL A 1 584 ? -2.883 5.638 -5.378 1.00 87.31 584 VAL A CA 1
ATOM 4559 C C . VAL A 1 584 ? -3.166 4.145 -5.598 1.00 87.31 584 VAL A C 1
ATOM 4561 O O . VAL A 1 584 ? -3.949 3.782 -6.470 1.00 87.31 584 VAL A O 1
ATOM 4564 N N . HIS A 1 585 ? -2.524 3.278 -4.815 1.00 93.06 585 HIS A N 1
ATOM 4565 C CA . HIS A 1 585 ? -2.743 1.830 -4.772 1.00 93.06 585 HIS A CA 1
ATOM 4566 C C . HIS A 1 585 ? -2.614 1.343 -3.317 1.00 93.06 585 HIS A C 1
ATOM 4568 O O . HIS A 1 585 ? -1.791 1.889 -2.587 1.00 93.06 585 HIS A O 1
ATOM 4574 N N . CYS A 1 586 ? -3.385 0.332 -2.902 1.00 90.88 586 CYS A N 1
ATOM 4575 C CA . CYS A 1 586 ? -3.419 -0.196 -1.525 1.00 90.88 586 CYS A CA 1
ATOM 4576 C C . CYS A 1 586 ? -3.717 0.829 -0.429 1.00 90.88 586 CYS A C 1
ATOM 4578 O O . CYS A 1 586 ? -2.831 1.246 0.313 1.00 90.88 586 CYS A O 1
ATOM 4580 N N . MET A 1 587 ? -4.985 1.198 -0.274 1.00 91.75 587 MET A N 1
ATOM 4581 C CA . MET A 1 587 ? -5.366 2.248 0.668 1.00 91.75 587 MET A CA 1
ATOM 4582 C C . MET A 1 587 ? -5.441 1.775 2.124 1.00 91.75 587 MET A C 1
ATOM 4584 O O . MET A 1 587 ? -5.100 2.554 3.008 1.00 91.75 587 MET A O 1
ATOM 4588 N N . PHE A 1 588 ? -5.851 0.532 2.414 1.00 92.94 588 PHE A N 1
ATOM 4589 C CA . PHE A 1 588 ? -6.047 0.071 3.800 1.00 92.94 588 PHE A CA 1
ATOM 4590 C C . PHE A 1 588 ? -4.745 -0.257 4.525 1.00 92.94 588 PHE A C 1
ATOM 4592 O O . PHE A 1 588 ? -4.672 -0.090 5.740 1.00 92.94 588 PHE A O 1
ATOM 4599 N N . ALA A 1 589 ? -3.725 -0.723 3.808 1.00 85.50 589 ALA A N 1
ATOM 4600 C CA . ALA A 1 589 ? -2.437 -1.113 4.384 1.00 85.50 589 ALA A CA 1
ATOM 4601 C C . ALA A 1 589 ? -1.414 0.039 4.428 1.00 85.50 589 ALA A C 1
ATOM 4603 O O . ALA A 1 589 ? -0.245 -0.202 4.725 1.00 85.50 589 ALA A O 1
ATOM 4604 N N . ASP A 1 590 ? -1.850 1.272 4.152 1.00 81.62 590 ASP A N 1
ATOM 4605 C CA . ASP A 1 590 ? -1.013 2.466 4.029 1.00 81.62 590 ASP A CA 1
ATOM 4606 C C . ASP A 1 590 ? -1.499 3.603 4.957 1.00 81.62 590 ASP A C 1
ATOM 4608 O O . ASP A 1 590 ? -2.597 3.561 5.519 1.00 81.62 590 ASP A O 1
ATOM 4612 N N . VAL A 1 591 ? -0.679 4.638 5.156 1.00 73.62 591 VAL A N 1
ATOM 4613 C CA . VAL A 1 591 ? -1.078 5.860 5.876 1.00 73.62 591 VAL A CA 1
ATOM 4614 C C . VAL A 1 591 ? -2.190 6.626 5.157 1.00 73.62 591 VAL A C 1
ATOM 4616 O O . VAL A 1 591 ? -2.968 7.320 5.818 1.00 73.62 591 VAL A O 1
ATOM 4619 N N . VAL A 1 592 ? -2.315 6.446 3.838 1.00 78.50 592 VAL A N 1
ATOM 4620 C CA . VAL A 1 592 ? -3.391 6.998 3.006 1.00 78.50 592 VAL A CA 1
ATOM 4621 C C . VAL A 1 592 ? -4.780 6.649 3.554 1.00 78.50 592 VAL A C 1
ATOM 4623 O O . VAL A 1 592 ? -5.672 7.492 3.466 1.00 78.50 592 VAL A O 1
ATOM 4626 N N . PHE A 1 593 ? -4.954 5.493 4.215 1.00 85.31 593 PHE A N 1
ATOM 4627 C CA . PHE A 1 593 ? -6.199 5.090 4.893 1.00 85.31 593 PHE A CA 1
ATOM 4628 C C . PHE A 1 593 ? -6.836 6.207 5.737 1.00 85.31 593 PHE A C 1
ATOM 4630 O O . PHE A 1 593 ? -8.059 6.325 5.825 1.00 85.31 593 PHE A O 1
ATOM 4637 N N . TYR A 1 594 ? -5.999 7.021 6.381 1.00 81.69 594 TYR A N 1
ATOM 4638 C CA . TYR A 1 594 ? -6.432 8.041 7.330 1.00 81.69 594 TYR A CA 1
ATOM 4639 C C . TYR A 1 594 ? -6.791 9.382 6.694 1.00 81.69 594 TYR A C 1
ATOM 4641 O O . TYR A 1 594 ? -7.405 10.206 7.369 1.00 81.69 594 TYR A O 1
ATOM 4649 N N . ILE A 1 595 ? -6.373 9.620 5.451 1.00 79.00 595 ILE A N 1
ATOM 4650 C CA . ILE A 1 595 ? -6.421 10.949 4.830 1.00 79.00 595 ILE A CA 1
ATOM 4651 C C . ILE A 1 595 ? -7.170 10.975 3.503 1.00 79.00 595 ILE A C 1
ATOM 4653 O O . ILE A 1 595 ? -7.577 12.051 3.084 1.00 79.00 595 ILE A O 1
ATOM 4657 N N . ILE A 1 596 ? -7.342 9.831 2.839 1.00 82.75 596 ILE A N 1
ATOM 4658 C CA . ILE A 1 596 ? -8.050 9.786 1.564 1.00 82.75 596 ILE A CA 1
ATOM 4659 C C . ILE A 1 596 ? -9.554 9.862 1.783 1.00 82.75 596 ILE A C 1
ATOM 4661 O O . ILE A 1 596 ? -10.104 9.160 2.636 1.00 82.75 596 ILE A O 1
ATOM 4665 N N . ASP A 1 597 ? -10.212 10.695 0.989 1.00 89.12 597 ASP A N 1
ATOM 4666 C CA . ASP A 1 597 ? -11.659 10.781 0.912 1.00 89.12 597 ASP A CA 1
ATOM 4667 C C . ASP A 1 597 ? -12.167 10.460 -0.494 1.00 89.12 597 ASP A C 1
ATOM 4669 O O . ASP A 1 597 ? -11.431 10.547 -1.475 1.00 89.12 597 ASP A O 1
ATOM 4673 N N . ALA A 1 598 ? -13.430 10.053 -0.560 1.00 90.81 598 ALA A N 1
ATOM 4674 C CA . ALA A 1 598 ? -14.215 9.997 -1.780 1.00 90.81 598 ALA A CA 1
ATOM 4675 C C . ALA A 1 598 ? -15.544 10.685 -1.479 1.00 90.81 598 ALA A C 1
ATOM 4677 O O . ALA A 1 598 ? -16.165 10.416 -0.447 1.00 90.81 598 ALA A O 1
ATOM 4678 N N . ASP A 1 599 ? -15.941 11.617 -2.343 1.00 85.56 599 ASP A N 1
ATOM 4679 C CA . ASP A 1 599 ? -17.117 12.468 -2.123 1.00 85.56 599 ASP A CA 1
ATOM 4680 C C . ASP A 1 599 ? -17.102 13.189 -0.757 1.00 85.56 599 ASP A C 1
ATOM 4682 O O . ASP A 1 599 ? -18.123 13.403 -0.104 1.00 85.56 599 ASP A O 1
ATOM 4686 N N . GLY A 1 600 ? -15.907 13.557 -0.278 1.00 83.31 600 GLY A N 1
ATOM 4687 C CA . GLY A 1 600 ? -15.750 14.268 0.983 1.00 83.31 600 GLY A CA 1
ATOM 4688 C C . GLY A 1 600 ? -15.859 13.412 2.248 1.00 83.31 600 GLY A C 1
ATOM 4689 O O . GLY A 1 600 ? -15.796 13.974 3.348 1.00 83.31 600 GLY A O 1
ATOM 4690 N N . ILE A 1 601 ? -16.017 12.093 2.129 1.00 89.50 601 ILE A N 1
ATOM 4691 C CA . ILE A 1 601 ? -16.036 11.159 3.258 1.00 89.50 601 ILE A CA 1
ATOM 4692 C C . ILE A 1 601 ? -14.697 10.428 3.325 1.00 89.50 601 ILE A C 1
ATOM 4694 O O . ILE A 1 601 ? -14.287 9.783 2.366 1.00 89.50 601 ILE A O 1
ATOM 4698 N N . LEU A 1 602 ? -14.010 10.516 4.468 1.00 89.88 602 LEU A N 1
ATOM 4699 C CA . LEU A 1 602 ? -12.745 9.809 4.687 1.00 89.88 602 LEU A CA 1
ATOM 4700 C C . LEU A 1 602 ? -12.953 8.291 4.647 1.00 89.88 602 LEU A C 1
ATOM 4702 O O . LEU A 1 602 ? -13.893 7.785 5.263 1.00 89.88 602 LEU A O 1
ATOM 4706 N N . LEU A 1 603 ? -12.016 7.556 4.041 1.00 93.69 603 LEU A N 1
ATOM 4707 C CA . LEU A 1 603 ? -12.051 6.089 3.965 1.00 93.69 603 LEU A CA 1
ATOM 4708 C C . LEU A 1 603 ? -12.181 5.440 5.347 1.00 93.69 603 LEU A C 1
ATOM 4710 O O . LEU A 1 603 ? -12.977 4.521 5.535 1.00 93.69 603 LEU A O 1
ATOM 4714 N N . LYS A 1 604 ? -11.448 5.951 6.344 1.00 92.69 604 LYS A N 1
ATOM 4715 C CA . LYS A 1 604 ? -11.587 5.509 7.738 1.00 92.69 604 LYS A CA 1
ATOM 4716 C C . LYS A 1 604 ? -13.023 5.656 8.251 1.00 92.69 604 LYS A C 1
ATOM 4718 O O . LYS A 1 604 ? -13.515 4.754 8.927 1.00 92.69 604 LYS A O 1
ATOM 4723 N N . SER A 1 605 ? -13.663 6.793 7.982 1.00 92.62 605 SER A N 1
ATOM 4724 C CA . SER A 1 605 ? -15.017 7.081 8.460 1.00 92.62 605 SER A CA 1
ATOM 4725 C C . SER A 1 605 ? -16.051 6.208 7.755 1.00 92.62 605 SER A C 1
ATOM 4727 O O . SER A 1 605 ? -16.903 5.647 8.434 1.00 92.62 605 SER A O 1
ATOM 4729 N N . ALA A 1 606 ? -15.925 6.030 6.436 1.00 96.56 606 ALA A N 1
ATOM 4730 C CA . ALA A 1 606 ? -16.780 5.138 5.654 1.00 96.56 606 ALA A CA 1
ATOM 4731 C C . ALA A 1 606 ? -16.689 3.688 6.156 1.00 96.56 606 ALA A C 1
ATOM 4733 O O . ALA A 1 606 ? -17.700 3.067 6.469 1.00 96.56 606 ALA A O 1
ATOM 4734 N N . LEU A 1 607 ? -15.468 3.168 6.338 1.00 96.69 607 LEU A N 1
ATOM 4735 C CA .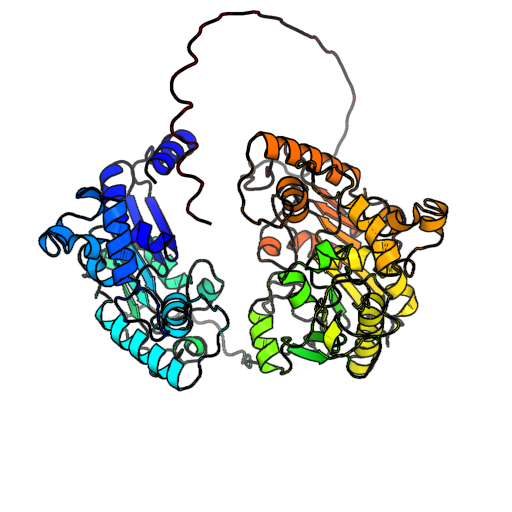 LEU A 1 607 ? -15.267 1.816 6.864 1.00 96.69 607 LEU A CA 1
ATOM 4736 C C . LEU A 1 607 ? -15.841 1.663 8.279 1.00 96.69 607 LEU A C 1
ATOM 4738 O O . LEU A 1 607 ? -16.450 0.645 8.597 1.00 96.69 607 LEU A O 1
ATOM 4742 N N . HIS A 1 608 ? -15.652 2.667 9.137 1.00 94.12 608 HIS A N 1
ATOM 4743 C CA . HIS A 1 608 ? -16.210 2.651 10.486 1.00 94.12 608 HIS A CA 1
ATOM 4744 C C . HIS A 1 608 ? -17.745 2.683 10.481 1.00 94.12 608 HIS A C 1
ATOM 4746 O O . HIS A 1 608 ? -18.354 1.970 11.274 1.00 94.12 608 HIS A O 1
ATOM 4752 N N . GLY A 1 609 ? -18.365 3.477 9.605 1.00 95.50 609 GLY A N 1
ATOM 4753 C CA . GLY A 1 609 ? -19.820 3.514 9.433 1.00 95.50 609 GLY A CA 1
ATOM 4754 C C . GLY A 1 609 ? -20.364 2.165 8.975 1.00 95.50 609 GLY A C 1
ATOM 4755 O O . GLY A 1 609 ? -21.242 1.606 9.627 1.00 95.50 609 GLY A O 1
ATOM 4756 N N . TRP A 1 610 ? -19.752 1.592 7.938 1.00 97.50 610 TRP A N 1
ATOM 4757 C CA . TRP A 1 610 ? -20.121 0.288 7.393 1.00 97.50 610 TRP A CA 1
ATOM 4758 C C . TRP A 1 610 ? -20.032 -0.843 8.428 1.00 97.50 610 TRP A C 1
ATOM 4760 O O . TRP A 1 610 ? -20.978 -1.609 8.586 1.00 97.50 610 TRP A O 1
ATOM 4770 N N . LEU A 1 611 ? -18.935 -0.917 9.195 1.00 95.00 611 LEU A N 1
ATOM 4771 C CA . LEU A 1 611 ? -18.749 -1.950 10.226 1.00 95.00 611 LEU A CA 1
ATOM 4772 C C . LEU A 1 611 ? -19.751 -1.853 11.386 1.00 95.00 611 LEU A C 1
ATOM 4774 O O . LEU A 1 611 ? -20.009 -2.857 12.045 1.00 95.00 611 LEU A O 1
ATOM 4778 N N . ASN A 1 612 ? -20.277 -0.658 11.664 1.00 94.62 612 ASN A N 1
ATOM 4779 C CA . ASN A 1 612 ? -21.198 -0.409 12.777 1.00 94.62 612 ASN A CA 1
ATOM 4780 C C . ASN A 1 612 ? -22.653 -0.218 12.325 1.00 94.62 612 ASN A C 1
ATOM 4782 O O . ASN A 1 612 ? -23.510 0.147 13.134 1.00 94.62 612 ASN A O 1
ATOM 4786 N N . ALA A 1 613 ? -22.943 -0.439 11.044 1.00 95.88 613 ALA A N 1
ATOM 4787 C CA . ALA A 1 613 ? -24.285 -0.327 10.510 1.00 95.88 613 ALA A CA 1
ATOM 4788 C C . ALA A 1 613 ? -25.222 -1.353 11.167 1.00 95.88 613 ALA A C 1
ATOM 4790 O O . ALA A 1 613 ? -24.912 -2.536 11.286 1.00 95.88 613 ALA A O 1
ATOM 4791 N N . LEU A 1 614 ? -26.408 -0.896 11.577 1.00 93.19 614 LEU A N 1
ATOM 4792 C CA . LEU A 1 614 ? -27.398 -1.730 12.273 1.00 93.19 614 LEU A CA 1
ATOM 4793 C C . LEU A 1 614 ? -28.249 -2.591 11.322 1.00 93.19 614 LEU A C 1
ATOM 4795 O O . LEU A 1 614 ? -29.066 -3.391 11.775 1.00 93.19 614 LEU A O 1
ATOM 4799 N N . SER A 1 615 ? -28.106 -2.403 10.010 1.00 95.06 615 SER A N 1
ATOM 4800 C CA . SER A 1 615 ? -28.825 -3.152 8.979 1.00 95.06 615 SER A CA 1
ATOM 4801 C C . SER A 1 615 ? -28.049 -3.153 7.663 1.00 95.06 615 SER A C 1
ATOM 4803 O O . SER A 1 615 ? -27.218 -2.276 7.422 1.00 95.06 615 SER A O 1
ATOM 4805 N N . ALA A 1 616 ? -28.364 -4.099 6.775 1.00 94.50 616 ALA A N 1
ATOM 4806 C CA . ALA A 1 616 ? -27.787 -4.139 5.432 1.00 94.50 616 ALA A CA 1
ATOM 4807 C C . ALA A 1 616 ? -28.117 -2.871 4.622 1.00 94.50 616 ALA A C 1
ATOM 4809 O O . ALA A 1 616 ? -27.274 -2.374 3.883 1.00 94.50 616 ALA A O 1
ATOM 4810 N N . SER A 1 617 ? -29.311 -2.302 4.823 1.00 96.19 617 SER A N 1
ATOM 4811 C CA . SER A 1 617 ? -29.717 -1.018 4.240 1.00 96.19 617 SER A CA 1
ATOM 4812 C C . SER A 1 617 ? -28.771 0.113 4.643 1.00 96.19 617 SER A C 1
ATOM 4814 O O . SER A 1 617 ? -28.245 0.816 3.787 1.00 96.19 617 SER A O 1
ATOM 4816 N N . ALA A 1 618 ? -28.479 0.232 5.944 1.00 95.56 618 ALA A N 1
ATOM 4817 C CA . ALA A 1 618 ? -27.574 1.251 6.473 1.00 95.56 618 ALA A CA 1
ATOM 4818 C C . ALA A 1 618 ? -26.107 1.022 6.071 1.00 95.56 618 ALA A C 1
ATOM 4820 O O . ALA A 1 618 ? -25.342 1.975 6.022 1.00 95.56 618 ALA A O 1
ATOM 4821 N N . ALA A 1 619 ? -25.720 -0.223 5.784 1.00 96.31 619 ALA A N 1
ATOM 4822 C CA . ALA A 1 619 ? -24.394 -0.573 5.279 1.00 96.31 619 ALA A CA 1
ATOM 4823 C C . ALA A 1 619 ? -24.255 -0.391 3.753 1.00 96.31 619 ALA A C 1
ATOM 4825 O O . ALA A 1 619 ? -23.159 -0.524 3.216 1.00 96.31 619 ALA A O 1
ATOM 4826 N N . THR A 1 620 ? -25.346 -0.153 3.022 1.00 98.06 620 THR A N 1
ATOM 4827 C CA . THR A 1 620 ? -25.292 -0.036 1.560 1.00 98.06 620 THR A CA 1
ATOM 4828 C C . THR A 1 620 ? -24.891 1.389 1.173 1.00 98.06 620 THR A C 1
ATOM 4830 O O . THR A 1 620 ? -25.694 2.310 1.303 1.00 98.06 620 THR A O 1
ATOM 4833 N N . GLU A 1 621 ? -23.663 1.575 0.682 1.00 96.44 621 GLU A N 1
ATOM 4834 C CA . GLU A 1 621 ? -23.097 2.900 0.371 1.00 96.44 621 GLU A CA 1
ATOM 4835 C C . GLU A 1 621 ? -22.377 2.939 -0.985 1.00 96.44 621 GLU A C 1
ATOM 4837 O O . GLU A 1 621 ? -21.670 2.004 -1.358 1.00 96.44 621 GLU A O 1
ATOM 4842 N N . ASP A 1 622 ? -22.499 4.057 -1.705 1.00 97.31 622 ASP A N 1
ATOM 4843 C CA . ASP A 1 622 ? -21.788 4.308 -2.965 1.00 97.31 622 ASP A CA 1
ATOM 4844 C C . ASP A 1 622 ? -21.059 5.661 -2.924 1.00 97.31 622 ASP A C 1
ATOM 4846 O O . ASP A 1 622 ? -21.605 6.707 -3.282 1.00 97.31 622 ASP A O 1
ATOM 4850 N N . LEU A 1 623 ? -19.813 5.631 -2.452 1.00 97.19 623 LEU A N 1
ATOM 4851 C CA . LEU A 1 623 ? -18.941 6.784 -2.257 1.00 97.19 623 LEU A CA 1
ATOM 4852 C C . LEU A 1 623 ? -17.900 6.836 -3.378 1.00 97.19 623 LEU A C 1
ATOM 4854 O O . LEU A 1 623 ? -16.821 6.252 -3.276 1.00 97.19 623 LEU A O 1
ATOM 4858 N N . ARG A 1 624 ? -18.203 7.540 -4.471 1.00 95.94 624 ARG A N 1
ATOM 4859 C CA . ARG A 1 624 ? -17.271 7.704 -5.598 1.00 95.94 624 ARG A CA 1
ATOM 4860 C C . ARG A 1 624 ? -17.095 9.160 -5.991 1.00 95.94 624 ARG A C 1
ATOM 4862 O O . ARG A 1 624 ? -18.067 9.896 -6.153 1.00 95.94 624 ARG A O 1
ATOM 4869 N N . ASP A 1 625 ? -15.847 9.555 -6.216 1.00 94.38 625 ASP A N 1
ATOM 4870 C CA . ASP A 1 625 ? -15.542 10.893 -6.707 1.00 94.38 625 ASP A CA 1
ATOM 4871 C C . ASP A 1 625 ? -16.077 11.124 -8.120 1.00 94.38 625 ASP A C 1
ATOM 4873 O O . ASP A 1 625 ? -15.979 10.270 -9.004 1.00 94.38 625 ASP A O 1
ATOM 4877 N N . ARG A 1 626 ? -16.581 12.340 -8.344 1.00 91.56 626 ARG A N 1
ATOM 4878 C CA . ARG A 1 626 ? -17.136 12.797 -9.628 1.00 91.56 626 ARG A CA 1
ATOM 4879 C C . ARG A 1 626 ? -16.378 13.978 -10.237 1.00 91.56 626 ARG A C 1
ATOM 4881 O O . ARG A 1 626 ? -16.852 14.572 -11.194 1.00 91.56 626 ARG A O 1
ATOM 4888 N N . CYS A 1 627 ? -15.232 14.352 -9.664 1.00 88.50 627 CYS A N 1
ATOM 4889 C CA . CYS A 1 627 ? -14.412 15.441 -10.196 1.00 88.50 627 CYS A CA 1
ATOM 4890 C C . CYS A 1 627 ? -13.817 15.071 -11.559 1.00 88.50 627 CYS A C 1
ATOM 4892 O O . CYS A 1 627 ? -13.650 13.891 -11.862 1.00 88.50 627 CYS A O 1
ATOM 4894 N N . GLU A 1 628 ? -13.470 16.064 -12.370 1.00 88.56 628 GLU A N 1
ATOM 4895 C CA . GLU A 1 628 ? -12.914 15.845 -13.705 1.00 88.56 628 GLU A CA 1
ATOM 4896 C C . GLU A 1 628 ? -11.388 15.968 -13.715 1.00 88.56 628 GLU A C 1
ATOM 4898 O O . GLU A 1 628 ? -10.807 16.813 -13.032 1.00 88.56 628 GLU A O 1
ATOM 4903 N N . GLY A 1 629 ? -10.747 15.137 -14.537 1.00 83.12 629 GLY A N 1
ATOM 4904 C CA . GLY A 1 629 ? -9.312 15.182 -14.782 1.00 83.12 629 GLY A CA 1
ATOM 4905 C C . GLY A 1 629 ? -8.474 14.284 -13.872 1.00 83.12 629 GLY A C 1
ATOM 4906 O O . GLY A 1 629 ? -8.873 13.880 -12.778 1.00 83.12 629 GLY A O 1
ATOM 4907 N N . PHE A 1 630 ? -7.270 13.982 -14.362 1.00 83.75 630 PHE A N 1
ATOM 4908 C CA . PHE A 1 630 ? -6.331 13.083 -13.703 1.00 83.75 630 PHE A CA 1
ATOM 4909 C C . PHE A 1 630 ? -6.030 13.518 -12.268 1.00 83.75 630 PHE A C 1
ATOM 4911 O O . PHE A 1 630 ? -5.541 14.627 -12.045 1.00 83.75 630 PHE A O 1
ATOM 4918 N N . ASN A 1 631 ? -6.232 12.595 -11.322 1.00 81.19 631 ASN A N 1
ATOM 4919 C CA . ASN A 1 631 ? -5.876 12.766 -9.913 1.00 81.19 631 ASN A CA 1
ATOM 4920 C C . ASN A 1 631 ? -6.591 13.952 -9.220 1.00 81.19 631 ASN A C 1
ATOM 4922 O O . ASN A 1 631 ? -6.040 14.571 -8.311 1.00 81.19 631 ASN A O 1
ATOM 4926 N N . CYS A 1 632 ? -7.809 14.286 -9.662 1.00 83.50 632 CYS A N 1
ATOM 4927 C CA . CYS A 1 632 ? -8.587 15.430 -9.174 1.00 83.50 632 CYS A CA 1
ATOM 4928 C C . CYS A 1 632 ? -9.111 15.299 -7.732 1.00 83.50 632 CYS A C 1
ATOM 4930 O O . CYS A 1 632 ? -9.611 16.278 -7.179 1.00 83.50 632 CYS A O 1
ATOM 4932 N N . GLY A 1 633 ? -9.028 14.110 -7.126 1.00 74.69 633 GLY A N 1
ATOM 4933 C CA . GLY A 1 633 ? -9.428 13.891 -5.732 1.00 74.69 633 GLY A CA 1
ATOM 4934 C C . GLY A 1 633 ? -8.457 14.509 -4.717 1.00 74.69 633 GLY A C 1
ATOM 4935 O O . GLY A 1 633 ? -8.838 14.773 -3.580 1.00 74.69 633 GLY A O 1
ATOM 4936 N N . LEU A 1 634 ? -7.212 14.812 -5.115 1.00 63.88 634 LEU A N 1
ATOM 4937 C CA . LEU A 1 634 ? -6.242 15.456 -4.228 1.00 63.88 634 LEU A CA 1
ATOM 4938 C C . LEU A 1 634 ? -6.556 16.945 -4.043 1.00 63.88 634 LEU A C 1
ATOM 4940 O O . LEU A 1 634 ? -6.459 17.736 -4.979 1.00 63.88 634 LEU A O 1
ATOM 4944 N N . GLY A 1 635 ? -6.834 17.349 -2.803 1.00 46.34 635 GLY A N 1
ATOM 4945 C CA . GLY A 1 635 ? -6.799 18.760 -2.422 1.00 46.34 635 GLY A CA 1
ATOM 4946 C C . GLY A 1 635 ? -8.054 19.563 -2.756 1.00 46.34 635 GLY A C 1
ATOM 4947 O O . GLY A 1 635 ? -7.938 20.750 -3.062 1.00 46.34 635 GLY A O 1
ATOM 4948 N N . ARG A 1 636 ? -9.260 18.990 -2.616 1.00 44.28 636 ARG A N 1
ATOM 4949 C CA . ARG A 1 636 ? -10.452 19.841 -2.470 1.00 44.28 636 ARG A CA 1
ATOM 4950 C C . ARG A 1 636 ? -10.333 20.670 -1.183 1.00 44.28 636 ARG A C 1
ATOM 4952 O O . ARG A 1 636 ? -10.796 20.263 -0.120 1.00 44.28 636 ARG A O 1
ATOM 4959 N N . GLN A 1 637 ? -9.783 21.880 -1.291 1.00 33.00 637 GLN A N 1
ATOM 4960 C CA . GLN A 1 637 ? -10.323 22.995 -0.522 1.00 33.00 637 GLN A CA 1
ATOM 4961 C C . GLN A 1 637 ? -11.788 23.111 -0.939 1.00 33.00 637 GLN A C 1
ATOM 4963 O O . GLN A 1 637 ? -12.089 23.483 -2.073 1.00 33.00 637 GLN A O 1
ATOM 4968 N N . ARG A 1 638 ? -12.713 22.704 -0.068 1.00 35.47 638 ARG A N 1
ATOM 4969 C CA . ARG A 1 638 ? -14.128 22.972 -0.319 1.00 35.47 638 ARG A CA 1
ATOM 4970 C C . ARG A 1 638 ? -14.331 24.488 -0.246 1.00 35.47 638 ARG A C 1
ATOM 4972 O O . ARG A 1 638 ? -13.931 25.079 0.759 1.00 35.47 638 ARG A O 1
ATOM 4979 N N . PRO A 1 639 ? -15.006 25.114 -1.223 1.00 29.33 639 PRO A N 1
ATOM 4980 C CA . PRO A 1 639 ? -15.834 26.261 -0.901 1.00 29.33 639 PRO A CA 1
ATOM 4981 C C . PRO A 1 639 ? -16.829 25.785 0.162 1.00 29.33 639 PRO A C 1
ATOM 4983 O O . PRO A 1 639 ? -17.462 24.738 0.011 1.00 29.33 639 PRO A O 1
ATOM 4986 N N . SER A 1 640 ? -16.902 26.489 1.282 1.00 33.50 640 SER A N 1
ATOM 4987 C CA . SER A 1 640 ? -17.909 26.246 2.305 1.00 33.50 640 SER A CA 1
ATOM 4988 C C . SER A 1 640 ? -19.297 26.440 1.700 1.00 33.50 640 SER A C 1
ATOM 4990 O O . SER A 1 640 ? -19.679 27.589 1.525 1.00 33.50 640 SER A O 1
ATOM 4992 N N . GLU A 1 641 ? -20.053 25.379 1.400 1.00 28.88 641 GLU A N 1
ATOM 4993 C CA . GLU A 1 641 ? -21.502 25.514 1.212 1.00 28.88 641 GLU A CA 1
ATOM 4994 C C . GLU A 1 641 ? -22.281 24.184 1.220 1.00 28.88 641 GLU A C 1
ATOM 4996 O O . GLU A 1 641 ? -21.884 23.197 0.604 1.00 28.88 641 GLU A O 1
ATOM 5001 N N . HIS A 1 642 ? -23.423 24.246 1.922 1.00 30.20 642 HIS A N 1
ATOM 5002 C CA . HIS A 1 642 ? -24.565 23.321 2.025 1.00 30.20 642 HIS A CA 1
ATOM 5003 C C . HIS A 1 642 ? -24.394 22.084 2.929 1.00 30.20 642 HIS A C 1
ATOM 5005 O O . HIS A 1 642 ? -23.724 21.119 2.590 1.00 30.20 642 HIS A O 1
ATOM 5011 N N . ALA A 1 643 ? -24.911 22.051 4.167 1.00 25.16 643 ALA A N 1
ATOM 5012 C CA . ALA A 1 643 ? -26.293 22.290 4.618 1.00 25.16 643 ALA A CA 1
ATOM 5013 C C . ALA A 1 643 ? -27.317 21.434 3.849 1.00 25.16 643 ALA A C 1
ATOM 5015 O O . ALA A 1 643 ? -27.684 21.735 2.718 1.00 25.16 643 ALA A O 1
ATOM 5016 N N . LEU A 1 644 ? -27.757 20.361 4.510 1.00 27.44 644 LEU A N 1
ATOM 5017 C CA . LEU A 1 644 ? -28.880 19.497 4.153 1.00 27.44 644 LEU A CA 1
ATOM 5018 C C . LEU A 1 644 ? -30.137 20.307 3.796 1.00 27.44 644 LEU A C 1
ATOM 5020 O O . LEU A 1 644 ? -30.590 21.093 4.625 1.00 27.44 644 LEU A O 1
ATOM 5024 N N . GLN A 1 645 ? -30.757 20.029 2.643 1.00 23.92 645 GLN A N 1
ATOM 5025 C CA . GLN A 1 645 ? -32.210 20.144 2.441 1.00 23.92 645 GLN A CA 1
ATOM 5026 C C . GLN A 1 645 ? -32.668 19.347 1.202 1.00 23.92 645 GLN A C 1
ATOM 5028 O O . GLN A 1 645 ? -31.998 19.322 0.173 1.00 23.92 645 GLN A O 1
ATOM 5033 N N . PHE A 1 646 ? -33.797 18.647 1.346 1.00 25.05 646 PHE A N 1
ATOM 5034 C CA . PHE A 1 646 ? -34.409 17.733 0.373 1.00 25.05 646 PHE A CA 1
ATOM 5035 C C . PHE A 1 646 ? -35.212 18.460 -0.741 1.00 25.05 646 PHE A C 1
ATOM 5037 O O . PHE A 1 646 ? -35.783 19.513 -0.485 1.00 25.05 646 PHE A O 1
ATOM 5044 N N . ALA A 1 647 ? -35.239 17.818 -1.928 1.00 24.61 647 ALA A N 1
ATOM 5045 C CA . ALA A 1 647 ? -36.060 17.884 -3.176 1.00 24.61 647 ALA A CA 1
ATOM 5046 C C . ALA A 1 647 ? -37.375 18.733 -3.233 1.00 24.61 647 ALA A C 1
ATOM 5048 O O . ALA A 1 647 ? -37.946 18.966 -2.172 1.00 24.61 647 ALA A O 1
ATOM 5049 N N . PRO A 1 648 ? -37.970 19.089 -4.422 1.00 27.55 648 PRO A N 1
ATOM 5050 C CA . PRO A 1 648 ? -37.935 18.378 -5.728 1.00 27.55 648 PRO A CA 1
ATOM 5051 C C . PRO A 1 648 ? -37.905 19.216 -7.053 1.00 27.55 648 PRO A C 1
ATOM 5053 O O . PRO A 1 648 ? -38.073 20.429 -7.075 1.00 27.55 648 PRO A O 1
ATOM 5056 N N . GLN A 1 649 ? -37.702 18.507 -8.179 1.00 28.73 649 GLN A N 1
ATOM 5057 C CA . GLN A 1 649 ? -37.714 18.920 -9.613 1.00 28.73 649 GLN A CA 1
ATOM 5058 C C . GLN A 1 649 ? -39.111 19.343 -10.159 1.00 28.73 649 GLN A C 1
ATOM 5060 O O . GLN A 1 649 ? -40.102 18.894 -9.575 1.00 28.73 649 GLN A O 1
ATOM 5065 N N . PRO A 1 650 ? -39.238 20.146 -11.264 1.00 29.72 650 PRO A N 1
ATOM 5066 C CA . PRO A 1 650 ? -39.271 19.600 -12.656 1.00 29.72 650 PRO A CA 1
ATOM 5067 C C . PRO A 1 650 ? -38.751 20.483 -13.851 1.00 29.72 650 PRO A C 1
ATOM 5069 O O . PRO A 1 650 ? -39.057 21.665 -13.924 1.00 29.72 650 PRO A O 1
ATOM 5072 N N . ALA A 1 651 ? -38.025 19.840 -14.798 1.00 24.05 651 ALA A N 1
ATOM 5073 C CA . ALA A 1 651 ? -38.017 19.807 -16.306 1.00 24.05 651 ALA A CA 1
ATOM 5074 C C . ALA A 1 651 ? -38.239 21.070 -17.244 1.00 24.05 651 ALA A C 1
ATOM 5076 O O . ALA A 1 651 ? -38.754 22.082 -16.795 1.00 24.05 651 ALA A O 1
ATOM 5077 N N . PRO A 1 652 ? -37.965 21.027 -18.590 1.00 39.03 652 PRO A N 1
ATOM 5078 C CA . PRO A 1 652 ? -36.677 21.348 -19.264 1.00 39.03 652 PRO A CA 1
ATOM 5079 C C . PRO A 1 652 ? -36.722 22.295 -20.527 1.00 39.03 652 PRO A C 1
ATOM 5081 O O . PRO A 1 652 ? -37.794 22.623 -21.028 1.00 39.03 652 PRO A O 1
ATOM 5084 N N . ALA A 1 653 ? -35.523 22.567 -21.107 1.00 26.30 653 ALA A N 1
ATOM 5085 C CA . ALA A 1 653 ? -35.142 23.011 -22.492 1.00 26.30 653 ALA A CA 1
ATOM 5086 C C . ALA A 1 653 ? -35.110 24.536 -22.840 1.00 26.30 653 ALA A C 1
ATOM 5088 O O . ALA A 1 653 ? -35.799 25.292 -22.162 1.00 26.30 653 ALA A O 1
ATOM 5089 N N . PRO A 1 654 ? -34.379 25.033 -23.891 1.00 27.33 654 PRO A N 1
ATOM 5090 C CA . PRO A 1 654 ? -33.610 24.346 -24.953 1.00 27.33 654 PRO A CA 1
ATOM 5091 C C . PRO A 1 654 ? -32.178 24.891 -25.269 1.00 27.33 654 PRO A C 1
ATOM 5093 O O . PRO A 1 654 ? -31.722 25.913 -24.768 1.00 27.33 654 PRO A O 1
ATOM 5096 N N . ILE A 1 655 ? -31.498 24.166 -26.167 1.00 35.19 655 ILE A N 1
ATOM 5097 C CA . ILE A 1 655 ? -30.170 24.390 -26.785 1.00 35.19 655 ILE A CA 1
ATOM 5098 C C . ILE A 1 655 ? -30.152 25.629 -27.713 1.00 35.19 655 ILE A C 1
ATOM 5100 O O . ILE A 1 655 ? -31.157 25.906 -28.370 1.00 35.19 655 ILE A O 1
ATOM 5104 N N . PRO A 1 656 ? -28.985 26.280 -27.899 1.00 25.83 656 PRO A N 1
ATOM 5105 C CA . PRO A 1 656 ? -28.482 26.496 -29.263 1.00 25.83 656 PRO A CA 1
ATOM 5106 C C . PRO A 1 656 ? -26.980 26.174 -29.430 1.00 25.83 656 PRO A C 1
ATOM 5108 O O . PRO A 1 656 ? -26.156 26.439 -28.560 1.00 25.83 656 PRO A O 1
ATOM 5111 N N . ALA A 1 657 ? -26.631 25.628 -30.597 1.00 24.67 657 ALA A N 1
ATOM 5112 C CA . ALA A 1 657 ? -25.271 25.515 -31.141 1.00 24.67 657 ALA A CA 1
ATOM 5113 C C . ALA A 1 657 ? -25.067 26.586 -32.245 1.00 24.67 657 ALA A C 1
ATOM 5115 O O . ALA A 1 657 ? -26.025 27.279 -32.588 1.00 24.67 657 ALA A O 1
ATOM 5116 N N . PRO A 1 658 ? -23.946 26.597 -32.987 1.00 35.16 658 PRO A N 1
ATOM 5117 C CA . PRO A 1 658 ? -22.553 26.854 -32.613 1.00 35.16 658 PRO A CA 1
ATOM 5118 C C . PRO A 1 658 ? -22.020 28.133 -33.313 1.00 35.16 658 PRO A C 1
ATOM 5120 O O . PRO A 1 658 ? -22.615 28.612 -34.277 1.00 35.16 658 PRO A O 1
ATOM 5123 N N . ALA A 1 659 ? -20.855 28.657 -32.909 1.00 25.36 659 ALA A N 1
ATOM 5124 C CA . ALA A 1 659 ? -20.154 29.698 -33.673 1.00 25.36 659 ALA A CA 1
ATOM 5125 C C . ALA A 1 659 ? -18.734 29.258 -34.052 1.00 25.36 659 ALA A C 1
ATOM 5127 O O . ALA A 1 659 ? -17.873 29.017 -33.210 1.00 25.36 659 ALA A O 1
ATOM 5128 N N . VAL A 1 660 ? -18.536 29.154 -35.364 1.00 24.83 660 VAL A N 1
ATOM 5129 C CA . VAL A 1 660 ? -17.274 28.953 -36.075 1.00 24.83 660 VAL A CA 1
ATOM 5130 C C . VAL A 1 660 ? -16.482 30.260 -36.072 1.00 24.83 660 VAL A C 1
ATOM 5132 O O . VAL A 1 660 ? -17.037 31.302 -36.414 1.00 24.83 660 VAL A O 1
ATOM 5135 N N . LEU A 1 661 ? -15.171 30.204 -35.828 1.00 23.09 661 LEU A N 1
ATOM 5136 C CA . LEU A 1 661 ? -14.249 31.191 -36.393 1.00 23.09 661 LEU A CA 1
ATOM 5137 C C . LEU A 1 661 ? -12.900 30.555 -36.737 1.00 23.09 661 LEU A C 1
ATOM 5139 O O . LEU A 1 661 ? -12.283 29.849 -35.945 1.00 23.09 661 LEU A O 1
ATOM 5143 N N . ARG A 1 662 ? -12.506 30.779 -37.991 1.00 22.91 662 ARG A N 1
ATOM 5144 C CA . ARG A 1 662 ? -11.312 30.276 -38.667 1.00 22.91 662 ARG A CA 1
ATOM 5145 C C . ARG A 1 662 ? -10.158 31.280 -38.550 1.00 22.91 662 ARG A C 1
ATOM 5147 O O . ARG A 1 662 ? -10.363 32.458 -38.803 1.00 22.91 662 ARG A O 1
ATOM 5154 N N . VAL A 1 663 ? -8.968 30.711 -38.337 1.00 23.95 663 VAL A N 1
ATOM 5155 C CA . VAL A 1 663 ? -7.651 31.012 -38.946 1.00 23.95 663 VAL A CA 1
ATOM 5156 C C . VAL A 1 663 ? -6.981 32.365 -38.660 1.00 23.95 663 VAL A C 1
ATOM 5158 O O . VAL A 1 663 ? -7.421 33.405 -39.131 1.00 23.95 663 VAL A O 1
ATOM 5161 N N . ALA A 1 664 ? -5.774 32.289 -38.085 1.00 23.45 664 ALA A N 1
ATOM 5162 C CA . ALA A 1 664 ? -4.594 32.999 -38.588 1.00 23.45 664 ALA A CA 1
ATOM 5163 C C . ALA A 1 664 ? -3.307 32.213 -38.258 1.00 23.45 664 ALA A C 1
ATOM 5165 O O . ALA A 1 664 ? -3.167 31.626 -37.190 1.00 23.45 664 ALA A O 1
ATOM 5166 N N . THR A 1 665 ? -2.412 32.179 -39.237 1.00 27.81 665 THR A N 1
ATOM 5167 C CA . THR A 1 665 ? -1.154 31.429 -39.367 1.00 27.81 665 THR A CA 1
ATOM 5168 C C . THR A 1 665 ? 0.075 32.228 -38.912 1.00 27.81 665 THR A C 1
ATOM 5170 O O . THR A 1 665 ? 0.141 33.410 -39.237 1.00 27.81 665 THR A O 1
ATOM 5173 N N . SER A 1 666 ? 1.091 31.569 -38.335 1.00 26.95 666 SER A N 1
ATOM 5174 C CA . SER A 1 666 ? 2.543 31.819 -38.554 1.00 26.95 666 SER A CA 1
ATOM 5175 C C . SER A 1 666 ? 3.371 30.786 -37.754 1.00 26.95 666 SER A C 1
ATOM 5177 O O . SER A 1 666 ? 3.210 30.655 -36.549 1.00 26.95 666 SER A O 1
ATOM 5179 N N . THR A 1 667 ? 4.011 29.796 -38.387 1.00 30.50 667 THR A N 1
ATOM 5180 C CA . THR A 1 667 ? 5.415 29.747 -38.870 1.00 30.50 667 THR A CA 1
ATOM 5181 C C . THR A 1 667 ? 6.489 30.145 -37.848 1.00 30.50 667 THR A C 1
ATOM 5183 O O . THR A 1 667 ? 6.767 31.331 -37.701 1.00 30.50 667 THR A O 1
ATOM 5186 N N . HIS A 1 668 ? 7.129 29.149 -37.216 1.00 28.12 668 HIS A N 1
ATOM 5187 C CA . HIS A 1 668 ? 8.591 28.935 -37.201 1.00 28.12 668 HIS A CA 1
ATOM 5188 C C . HIS A 1 668 ? 8.943 27.696 -36.347 1.00 28.12 668 HIS A C 1
ATOM 5190 O O . HIS A 1 668 ? 9.217 27.799 -35.155 1.00 28.12 668 HIS A O 1
ATOM 5196 N N . GLU A 1 669 ? 8.930 26.523 -36.982 1.00 29.22 669 GLU A N 1
ATOM 5197 C CA . GLU A 1 669 ? 9.639 25.319 -36.525 1.00 29.22 669 GLU A CA 1
ATOM 5198 C C . GLU A 1 669 ? 10.991 25.217 -37.260 1.00 29.22 669 GLU A C 1
ATOM 5200 O O . GLU A 1 669 ? 11.214 25.909 -38.252 1.00 29.22 669 GLU A O 1
ATOM 5205 N N . ASP A 1 670 ? 11.871 24.358 -36.747 1.00 30.17 670 ASP A N 1
ATOM 5206 C CA . ASP A 1 670 ? 13.240 24.042 -37.182 1.00 30.17 670 ASP A CA 1
ATOM 5207 C C . ASP A 1 670 ? 14.374 24.946 -36.676 1.00 30.17 670 ASP A C 1
ATOM 5209 O O . ASP A 1 670 ? 14.833 25.854 -37.369 1.00 30.17 670 ASP A O 1
ATOM 5213 N N . LYS A 1 671 ? 14.905 24.596 -35.485 1.00 29.78 671 LYS A N 1
ATOM 5214 C CA . LYS A 1 671 ? 16.361 24.427 -35.212 1.00 29.78 671 LYS A CA 1
ATOM 5215 C C . LYS A 1 671 ? 16.719 24.067 -33.751 1.00 29.78 671 LYS A C 1
ATOM 5217 O O . LYS A 1 671 ? 17.653 24.625 -33.185 1.00 29.78 671 LYS A O 1
ATOM 5222 N N . ALA A 1 672 ? 16.041 23.104 -33.122 1.00 31.47 672 ALA A N 1
ATOM 5223 C CA . ALA A 1 672 ? 16.448 22.653 -31.777 1.00 31.47 672 ALA A CA 1
ATOM 5224 C C . ALA A 1 672 ? 16.202 21.162 -31.496 1.00 31.47 672 ALA A C 1
ATOM 5226 O O . ALA A 1 672 ? 15.961 20.782 -30.356 1.00 31.47 672 ALA A O 1
ATOM 5227 N N . GLN A 1 673 ? 16.266 20.307 -32.521 1.00 34.88 673 GLN A N 1
ATOM 5228 C CA . GLN A 1 673 ? 15.894 18.892 -32.396 1.00 34.88 673 GLN A CA 1
ATOM 5229 C C . GLN A 1 673 ? 17.029 17.910 -32.715 1.00 34.88 673 GLN A C 1
ATOM 5231 O O . GLN A 1 673 ? 16.764 16.774 -33.070 1.00 34.88 673 GLN A O 1
ATOM 5236 N N . ASN A 1 674 ? 18.299 18.316 -32.584 1.00 34.16 674 ASN A N 1
ATOM 5237 C CA . ASN A 1 674 ? 19.417 17.438 -32.964 1.00 34.16 674 ASN A CA 1
ATOM 5238 C C . ASN A 1 674 ? 20.619 17.407 -32.002 1.00 34.16 674 ASN A C 1
ATOM 5240 O O . ASN A 1 674 ? 21.721 17.066 -32.418 1.00 34.16 674 ASN A O 1
ATOM 5244 N N . LEU A 1 675 ? 20.437 17.729 -30.714 1.00 31.77 675 LEU A N 1
ATOM 5245 C CA . LEU A 1 675 ? 21.528 17.608 -29.725 1.00 31.77 675 LEU A CA 1
ATOM 5246 C C . LEU A 1 675 ? 21.174 16.890 -28.410 1.00 31.77 675 LEU A C 1
ATOM 5248 O O . LEU A 1 675 ? 22.049 16.727 -27.566 1.00 31.77 675 LEU A O 1
ATOM 5252 N N . LEU A 1 676 ? 19.932 16.426 -28.226 1.00 33.41 676 LEU A N 1
ATOM 5253 C CA . LEU A 1 676 ? 19.498 15.745 -26.992 1.00 33.41 676 LEU A CA 1
ATOM 5254 C C . LEU A 1 676 ? 19.440 14.210 -27.098 1.00 33.41 676 LEU A C 1
ATOM 5256 O O . LEU A 1 676 ? 19.301 13.543 -26.078 1.00 33.41 676 LEU A O 1
ATOM 5260 N N . GLU A 1 677 ? 19.633 13.631 -28.286 1.00 33.44 677 GLU A N 1
ATOM 5261 C CA . GLU A 1 677 ? 19.563 12.172 -28.497 1.00 33.44 677 GLU A CA 1
ATOM 5262 C C . GLU A 1 677 ? 20.897 11.418 -28.327 1.00 33.44 677 GLU A C 1
ATOM 5264 O O . GLU A 1 677 ? 20.936 10.206 -28.509 1.00 33.44 677 GLU A O 1
ATOM 5269 N N . GLN A 1 678 ? 21.992 12.073 -27.920 1.00 32.25 678 GLN A N 1
ATOM 5270 C CA . GLN A 1 678 ? 23.297 11.398 -27.758 1.00 32.25 678 GLN A CA 1
ATOM 5271 C C . GLN A 1 678 ? 23.831 11.303 -26.319 1.00 32.25 678 GLN A C 1
ATOM 5273 O O . GLN A 1 678 ? 24.896 10.729 -26.113 1.00 32.25 678 GLN A O 1
ATOM 5278 N N . VAL A 1 679 ? 23.101 11.782 -25.302 1.00 32.56 679 VAL A N 1
ATOM 5279 C CA . VAL A 1 679 ? 23.564 11.729 -23.892 1.00 32.56 679 VAL A CA 1
ATOM 5280 C C . VAL A 1 679 ? 22.783 10.716 -23.034 1.00 32.56 679 VAL A C 1
ATOM 5282 O O . VAL A 1 679 ? 23.190 10.395 -21.922 1.00 32.56 679 VAL A O 1
ATOM 5285 N N . ALA A 1 680 ? 21.711 10.114 -23.557 1.00 32.28 680 ALA A N 1
ATOM 5286 C CA . ALA A 1 680 ? 20.870 9.173 -22.807 1.00 32.28 680 ALA A CA 1
ATOM 5287 C C . ALA A 1 680 ? 21.378 7.711 -22.771 1.00 32.28 680 ALA A C 1
ATOM 5289 O O . ALA A 1 680 ? 20.712 6.856 -22.196 1.00 32.28 680 ALA A O 1
ATOM 5290 N N . THR A 1 681 ? 22.552 7.400 -23.333 1.00 32.00 681 THR A N 1
ATOM 5291 C CA . THR A 1 681 ? 23.014 6.003 -23.511 1.00 32.00 681 THR A CA 1
ATOM 5292 C C . THR A 1 681 ? 24.150 5.578 -22.566 1.00 32.00 681 THR A C 1
ATOM 5294 O O . THR A 1 681 ? 24.799 4.571 -22.819 1.00 32.00 681 THR A O 1
ATOM 5297 N N . LEU A 1 682 ? 24.426 6.299 -21.470 1.00 27.17 682 LEU A N 1
ATOM 5298 C CA . LEU A 1 682 ? 25.572 5.978 -20.590 1.00 27.17 682 LEU A CA 1
ATOM 5299 C C . LEU A 1 682 ? 25.305 5.982 -19.072 1.00 27.17 682 LEU A C 1
ATOM 5301 O O . LEU A 1 682 ? 26.254 5.934 -18.296 1.00 27.17 682 LEU A O 1
ATOM 5305 N N . LEU A 1 683 ? 24.044 5.978 -18.628 1.00 30.28 683 LEU A N 1
ATOM 5306 C CA . LEU A 1 683 ? 23.691 5.831 -17.204 1.00 30.28 683 LEU A CA 1
ATOM 5307 C C . LEU A 1 683 ? 22.502 4.874 -17.002 1.00 30.28 683 LEU A C 1
ATOM 5309 O O . LEU A 1 683 ? 21.446 5.271 -16.509 1.00 30.28 683 LEU A O 1
ATOM 5313 N N . VAL A 1 684 ? 22.705 3.611 -17.390 1.00 31.20 684 VAL A N 1
ATOM 5314 C CA . VAL A 1 684 ? 21.986 2.434 -16.866 1.00 31.20 684 VAL A CA 1
ATOM 5315 C C . VAL A 1 684 ? 23.011 1.502 -16.245 1.00 31.20 684 VAL A C 1
ATOM 5317 O O . VAL A 1 684 ? 24.032 1.249 -16.926 1.00 31.20 684 VAL A O 1
#

pLDDT: mean 82.35, std 20.53, range [22.91, 98.81]